Protein AF-0000000065981326 (afdb_homodimer)

Sequence (400 aa):
MSQVKQIQGKALPLVGDDIDTDRIIPARFLRCVTFDGLGEHVFADDRQQQGGNHPFDLSQYQDATVLVVNRNFGCGSSREHAPQAIIKWGIKAIIGESFAEIFLGNCLANGVPCVTAPHGQIADLQQAITADPNLAVNLDLTTAAVTYGDRSFPVILSDGAQQMLLDGQWDTCGQLVQNQGKIAATAEKLPYLHWQTSAAMSQVKQIQGKALPLVGDDIDTDRIIPARFLRCVTFDGLGEHVFADDRQQQGGNHPFDLSQYQDATVLVVNRNFGCGSSREHAPQAIIKWGIKAIIGESFAEIFLGNCLANGVPCVTAPHGQIADLQQAITADPNLAVNLDLTTAAVTYGDRSFPVILSDGAQQMLLDGQWDTCGQLVQNQGKIAATAEKLPYLHWQTSAA

Structure (mmCIF, N/CA/C/O backbone):
data_AF-0000000065981326-model_v1
#
loop_
_entity.id
_entity.type
_entity.pdbx_description
1 polymer '3-isopropylmalate dehydratase small subunit'
#
loop_
_atom_site.group_PDB
_atom_site.id
_atom_site.type_symbol
_atom_site.label_atom_id
_atom_site.label_alt_id
_atom_site.label_comp_id
_atom_site.label_asym_id
_atom_site.label_entity_id
_atom_site.label_seq_id
_atom_site.pdbx_PDB_ins_code
_atom_site.Cartn_x
_atom_site.Cartn_y
_atom_site.Cartn_z
_atom_site.occupancy
_atom_site.B_iso_or_equiv
_atom_site.auth_seq_id
_atom_site.auth_comp_id
_atom_site.auth_asym_id
_atom_site.auth_atom_id
_atom_site.pdbx_PDB_model_num
ATOM 1 N N . MET A 1 1 ? -14.234 15.094 -11.773 1 57.91 1 MET A N 1
ATOM 2 C CA . MET A 1 1 ? -13.102 14.477 -12.453 1 57.91 1 MET A CA 1
ATOM 3 C C . MET A 1 1 ? -12.039 14.031 -11.453 1 57.91 1 MET A C 1
ATOM 5 O O . MET A 1 1 ? -11.781 14.727 -10.469 1 57.91 1 MET A O 1
ATOM 9 N N . SER A 1 2 ? -11.852 12.648 -11.164 1 81.25 2 SER A N 1
ATOM 10 C CA . SER A 1 2 ? -11.086 11.969 -10.125 1 81.25 2 SER A CA 1
ATOM 11 C C . SER A 1 2 ? -9.586 12.109 -10.367 1 81.25 2 SER A C 1
ATOM 13 O O . SER A 1 2 ? -8.773 11.609 -9.586 1 81.25 2 SER A O 1
ATOM 15 N N . GLN A 1 3 ? -9.281 12.969 -11.406 1 91 3 GLN A N 1
ATOM 16 C CA . GLN A 1 3 ? -7.863 13.172 -11.695 1 91 3 GLN A CA 1
ATOM 17 C C . GLN A 1 3 ? -7.215 14.086 -10.656 1 91 3 GLN A C 1
ATOM 19 O O . GLN A 1 3 ? -7.832 15.047 -10.195 1 91 3 GLN A O 1
ATOM 24 N N . VAL A 1 4 ? -6.039 13.781 -10.344 1 95.56 4 VAL A N 1
ATOM 25 C CA . VAL A 1 4 ? -5.227 14.594 -9.445 1 95.56 4 VAL A CA 1
ATOM 26 C C . VAL A 1 4 ? -3.924 14.984 -10.133 1 95.56 4 VAL A C 1
ATOM 28 O O . VAL A 1 4 ? -3 14.172 -10.234 1 95.56 4 VAL A O 1
ATOM 31 N N . LYS A 1 5 ? -3.848 16.219 -10.57 1 96.44 5 LYS A N 1
ATOM 32 C CA . LYS A 1 5 ? -2.666 16.656 -11.305 1 96.44 5 LYS A CA 1
ATOM 33 C C . LYS A 1 5 ? -1.809 17.594 -10.453 1 96.44 5 LYS A C 1
ATOM 35 O O . LYS A 1 5 ? -0.583 17.469 -10.422 1 96.44 5 LYS A O 1
ATOM 40 N N . GLN A 1 6 ? -2.578 18.516 -9.781 1 97.62 6 GLN A N 1
ATOM 41 C CA . GLN A 1 6 ? -1.916 19.5 -8.945 1 97.62 6 GLN A CA 1
ATOM 42 C C . GLN A 1 6 ? -2.713 19.781 -7.676 1 97.62 6 GLN A C 1
ATOM 44 O O . GLN A 1 6 ? -3.945 19.812 -7.707 1 97.62 6 GLN A O 1
ATOM 49 N N . ILE A 1 7 ? -2.02 19.953 -6.602 1 98.19 7 ILE A N 1
ATOM 50 C CA . ILE A 1 7 ? -2.604 20.375 -5.332 1 98.19 7 ILE A CA 1
ATOM 51 C C . ILE A 1 7 ? -1.87 21.609 -4.812 1 98.19 7 ILE A C 1
ATOM 53 O O . ILE A 1 7 ? -0.647 21.594 -4.656 1 98.19 7 ILE A O 1
ATOM 57 N N . GLN A 1 8 ? -2.611 22.641 -4.652 1 97.88 8 GLN A N 1
ATOM 58 C CA . GLN A 1 8 ? -2.051 23.891 -4.145 1 97.88 8 GLN A CA 1
ATOM 59 C C . GLN A 1 8 ? -2.832 24.391 -2.934 1 97.88 8 GLN A C 1
ATOM 61 O O . GLN A 1 8 ? -4.062 24.328 -2.914 1 97.88 8 GLN A O 1
ATOM 66 N N . GLY A 1 9 ? -2.127 24.797 -1.91 1 98.06 9 GLY A N 1
ATOM 67 C CA . GLY A 1 9 ? -2.803 25.344 -0.751 1 98.06 9 GLY A CA 1
ATOM 68 C C . GLY A 1 9 ? -1.885 25.547 0.441 1 98.06 9 GLY A C 1
ATOM 69 O O . GLY A 1 9 ? -0.661 25.484 0.304 1 98.06 9 GLY A O 1
ATOM 70 N N . LYS A 1 10 ? -2.557 25.906 1.55 1 98.38 10 LYS A N 1
ATOM 71 C CA . LYS A 1 10 ? -1.849 26 2.822 1 98.38 10 LYS A CA 1
ATOM 72 C C . LYS A 1 10 ? -1.332 24.641 3.271 1 98.38 10 LYS A C 1
ATOM 74 O O . LYS A 1 10 ? -1.927 23.609 2.951 1 98.38 10 LYS A O 1
ATOM 79 N N . ALA A 1 11 ? -0.198 24.734 3.971 1 98.88 11 ALA A N 1
ATOM 80 C CA . ALA A 1 11 ? 0.401 23.484 4.438 1 98.88 11 ALA A CA 1
ATOM 81 C C . ALA A 1 11 ? 0.509 23.469 5.957 1 98.88 11 ALA A C 1
ATOM 83 O O . ALA A 1 11 ? 0.507 24.516 6.602 1 98.88 11 ALA A O 1
ATOM 84 N N . LEU A 1 12 ? 0.487 22.281 6.48 1 98.81 12 LEU A N 1
ATOM 85 C CA . LEU A 1 12 ? 0.602 22.016 7.906 1 98.81 12 LEU A CA 1
ATOM 86 C C . LEU A 1 12 ? 1.84 21.172 8.203 1 98.81 12 LEU A C 1
ATOM 88 O O . LEU A 1 12 ? 1.945 20.031 7.742 1 98.81 12 LEU A O 1
ATOM 92 N N . PRO A 1 13 ? 2.873 21.797 8.852 1 98.94 13 PRO A N 1
ATOM 93 C CA . PRO A 1 13 ? 4.047 21.016 9.242 1 98.94 13 PRO A CA 1
ATOM 94 C C . PRO A 1 13 ? 3.791 20.156 10.484 1 98.94 13 PRO A C 1
ATOM 96 O O . PRO A 1 13 ? 3.42 20.672 11.539 1 98.94 13 PRO A O 1
ATOM 99 N N . LEU A 1 14 ? 3.852 18.891 10.375 1 98.94 14 LEU A N 1
ATOM 100 C CA . LEU A 1 14 ? 3.787 17.953 11.5 1 98.94 14 LEU A CA 1
ATOM 101 C C . LEU A 1 14 ? 5.137 17.281 11.727 1 98.94 14 LEU A C 1
ATOM 103 O O . LEU A 1 14 ? 5.414 16.234 11.141 1 98.94 14 LEU A O 1
ATOM 107 N N . VAL A 1 15 ? 5.898 17.859 12.617 1 98.62 15 VAL A N 1
ATOM 108 C CA . VAL A 1 15 ? 7.285 17.453 12.812 1 98.62 15 VAL A CA 1
ATOM 109 C C . VAL A 1 15 ? 7.344 16.219 13.711 1 98.62 15 VAL A C 1
ATOM 111 O O . VAL A 1 15 ? 6.664 16.172 14.734 1 98.62 15 VAL A O 1
ATOM 114 N N . GLY A 1 16 ? 8.086 15.258 13.32 1 98.44 16 GLY A N 1
ATOM 115 C CA . GLY A 1 16 ? 8.297 14.039 14.086 1 98.44 16 GLY A CA 1
ATOM 116 C C . GLY A 1 16 ? 8.438 12.805 13.219 1 98.44 16 GLY A C 1
ATOM 117 O O . GLY A 1 16 ? 7.797 12.695 12.172 1 98.44 16 GLY A O 1
ATOM 118 N N . ASP A 1 17 ? 9.211 11.867 13.688 1 98.56 17 ASP A N 1
ATOM 119 C CA . ASP A 1 17 ? 9.391 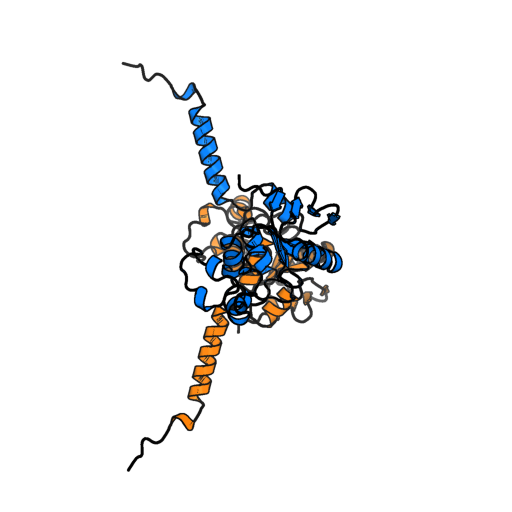10.594 13 1 98.56 17 ASP A CA 1
ATOM 120 C C . ASP A 1 17 ? 8.484 9.516 13.594 1 98.56 17 ASP A C 1
ATOM 122 O O . ASP A 1 17 ? 8.031 9.641 14.734 1 98.56 17 ASP A O 1
ATOM 126 N N . ASP A 1 18 ? 8.18 8.469 12.805 1 97.94 18 ASP A N 1
ATOM 127 C CA . ASP A 1 18 ? 7.547 7.238 13.273 1 97.94 18 ASP A CA 1
ATOM 128 C C . ASP A 1 18 ? 6.199 7.531 13.93 1 97.94 18 ASP A C 1
ATOM 130 O O . ASP A 1 18 ? 5.887 6.98 14.992 1 97.94 18 ASP A O 1
ATOM 134 N N . ILE A 1 19 ? 5.469 8.516 13.391 1 98.5 19 ILE A N 1
ATOM 135 C CA . ILE A 1 19 ? 4.098 8.742 13.828 1 98.5 19 ILE A CA 1
ATOM 136 C C . ILE A 1 19 ? 3.199 7.613 13.336 1 98.5 19 ILE A C 1
ATOM 138 O O . ILE A 1 19 ? 2.973 7.469 12.133 1 98.5 19 ILE A O 1
ATOM 142 N N . ASP A 1 20 ? 2.719 6.793 14.266 1 97.38 20 ASP A N 1
ATOM 143 C CA . ASP A 1 20 ? 2.018 5.57 13.891 1 97.38 20 ASP A CA 1
ATOM 144 C C . ASP A 1 20 ? 0.51 5.797 13.828 1 97.38 20 ASP A C 1
ATOM 146 O O . ASP A 1 20 ? 0.022 6.867 14.195 1 97.38 20 ASP A O 1
ATOM 150 N N . THR A 1 21 ? -0.193 4.805 13.352 1 97 21 THR A N 1
ATOM 151 C CA . THR A 1 21 ? -1.619 4.934 13.078 1 97 21 THR A CA 1
ATOM 152 C C . THR A 1 21 ? -2.414 5.055 14.375 1 97 21 THR A C 1
ATOM 154 O O . THR A 1 21 ? -3.521 5.594 14.383 1 97 21 THR A O 1
ATOM 157 N N . ASP A 1 22 ? -1.843 4.605 15.516 1 95.56 22 ASP A N 1
ATOM 158 C CA . ASP A 1 22 ? -2.496 4.789 16.812 1 95.56 22 ASP A CA 1
ATOM 159 C C . ASP A 1 22 ? -2.527 6.262 17.203 1 95.56 22 ASP A C 1
ATOM 161 O O . ASP A 1 22 ? -3.48 6.719 17.844 1 95.56 22 ASP A O 1
ATOM 165 N N . ARG A 1 23 ? -1.462 6.91 16.891 1 97.75 23 ARG A N 1
ATOM 166 C CA . ARG A 1 23 ? -1.404 8.344 17.172 1 97.75 23 ARG A CA 1
ATOM 167 C C . ARG A 1 23 ? -2.311 9.117 16.234 1 97.75 23 ARG A C 1
ATOM 169 O O . ARG A 1 23 ? -2.953 10.094 16.625 1 97.75 23 ARG A O 1
ATOM 176 N N . ILE A 1 24 ? -2.43 8.734 15.008 1 98.5 24 ILE A N 1
ATOM 177 C CA . ILE A 1 24 ? -3.232 9.43 14.008 1 98.5 24 ILE A CA 1
ATOM 178 C C . ILE A 1 24 ? -4.715 9.32 14.367 1 98.5 24 ILE A C 1
ATOM 180 O O . ILE A 1 24 ? -5.453 10.305 14.297 1 98.5 24 ILE A O 1
ATOM 184 N N . ILE A 1 25 ? -5.102 8.117 14.773 1 97.31 25 ILE A N 1
ATOM 185 C CA . ILE A 1 25 ? -6.492 7.902 15.156 1 97.31 25 ILE A CA 1
ATOM 186 C C . ILE A 1 25 ? -6.566 6.805 16.219 1 97.31 25 ILE A C 1
ATOM 188 O O . ILE A 1 25 ? -6.41 5.621 15.914 1 97.31 25 ILE A O 1
ATOM 192 N N . PRO A 1 26 ? -6.875 7.16 17.422 1 94.81 26 PRO A N 1
ATOM 193 C CA . PRO A 1 26 ? -6.961 6.168 18.5 1 94.81 26 PRO A CA 1
ATOM 194 C C . PRO A 1 26 ? -8.031 5.109 18.234 1 94.81 26 PRO A C 1
ATOM 196 O O . PRO A 1 26 ? -9.07 5.41 17.641 1 94.81 26 PRO A O 1
ATOM 199 N N . ALA A 1 27 ? -7.875 3.955 18.844 1 91.25 27 ALA A N 1
ATOM 200 C CA . ALA A 1 27 ? -8.68 2.768 18.594 1 91.25 27 ALA A CA 1
ATOM 201 C C . ALA A 1 27 ? -10.148 3.008 18.953 1 91.25 27 ALA A C 1
ATOM 203 O O . ALA A 1 27 ? -11.047 2.461 18.312 1 91.25 27 ALA A O 1
ATOM 204 N N . ARG A 1 28 ? -10.336 3.865 19.906 1 90.5 28 ARG A N 1
ATOM 205 C CA . ARG A 1 28 ? -11.688 4.066 20.406 1 90.5 28 ARG A CA 1
ATOM 206 C C . ARG A 1 28 ? -12.57 4.715 19.344 1 90.5 28 ARG A C 1
ATOM 208 O O . ARG A 1 28 ? -13.805 4.688 19.453 1 90.5 28 ARG A O 1
ATOM 215 N N . PHE A 1 29 ? -12.031 5.207 18.281 1 91 29 PHE A N 1
ATOM 216 C CA . PHE A 1 29 ? -12.812 5.867 17.25 1 91 29 PHE A CA 1
ATOM 217 C C . PHE A 1 29 ? -13.031 4.941 16.062 1 91 29 PHE A C 1
ATOM 219 O O . PHE A 1 29 ? -13.609 5.344 15.047 1 91 29 PHE A O 1
ATOM 226 N N . LEU A 1 30 ? -12.531 3.727 16.172 1 86.69 30 LEU A N 1
ATOM 227 C CA . LEU A 1 30 ? -12.57 2.801 15.039 1 86.69 30 LEU A CA 1
ATOM 228 C C . LEU A 1 30 ? -13.93 2.107 14.953 1 86.69 30 LEU A C 1
ATOM 230 O O . LEU A 1 30 ? -14.211 1.408 13.977 1 86.69 30 LEU A O 1
ATOM 234 N N . ARG A 1 31 ? -14.836 2.227 15.875 1 77.56 31 ARG A N 1
ATOM 235 C CA . ARG A 1 31 ? -16.141 1.553 15.898 1 77.56 31 ARG A CA 1
ATOM 236 C C . ARG A 1 31 ? -17.141 2.275 15.008 1 77.56 31 ARG A C 1
ATOM 238 O O . ARG A 1 31 ? -18.266 1.81 14.836 1 77.56 31 ARG A O 1
ATOM 245 N N . CYS A 1 32 ? -16.734 3.252 14.406 1 65.5 32 CYS A N 1
ATOM 246 C CA . CYS A 1 32 ? -17.656 3.994 13.555 1 65.5 32 CYS A CA 1
ATOM 247 C C . CYS A 1 32 ? -17.953 3.221 12.273 1 65.5 32 CYS A C 1
ATOM 249 O O . CYS A 1 32 ? -17.078 2.578 11.711 1 65.5 32 CYS A O 1
ATOM 251 N N . VAL A 1 33 ? -19.234 3.152 12.016 1 66.19 33 VAL A N 1
ATOM 252 C CA . VAL A 1 33 ? -19.719 2.422 10.844 1 66.19 33 VAL A CA 1
ATOM 253 C C . VAL A 1 33 ? -19.281 3.143 9.57 1 66.19 33 VAL A C 1
ATOM 255 O O . VAL A 1 33 ? -19.141 2.518 8.516 1 66.19 33 VAL A O 1
ATOM 258 N N . THR A 1 34 ? -19.094 4.461 9.68 1 79.06 34 THR A N 1
ATOM 259 C CA . THR A 1 34 ? -18.656 5.258 8.547 1 79.06 34 THR A CA 1
ATOM 260 C C . THR A 1 34 ? -17.453 6.113 8.93 1 79.06 34 THR A C 1
ATOM 262 O O . THR A 1 34 ? -17.125 6.254 10.109 1 79.06 34 THR A O 1
ATOM 265 N N . PHE A 1 35 ? -16.828 6.48 7.855 1 84.25 35 PHE A N 1
ATOM 266 C CA . PHE A 1 35 ? -15.664 7.32 8.102 1 84.25 35 PHE A CA 1
ATOM 267 C C . PHE A 1 35 ? -16.078 8.758 8.383 1 84.25 35 PHE A C 1
ATOM 269 O O . PHE A 1 35 ? -15.242 9.617 8.664 1 84.25 35 PHE A O 1
ATOM 276 N N . ASP A 1 36 ? -17.328 8.898 8.422 1 85.12 36 ASP A N 1
ATOM 277 C CA . ASP A 1 36 ? -17.828 10.25 8.656 1 85.12 36 ASP A CA 1
ATOM 278 C C . ASP A 1 36 ? -17.453 10.734 10.055 1 85.12 36 ASP A C 1
ATOM 280 O O . ASP A 1 36 ? -17.531 9.969 11.023 1 85.12 36 ASP A O 1
ATOM 284 N N . GLY A 1 37 ? -16.984 11.859 10.219 1 88.88 37 GLY A N 1
ATOM 285 C CA . GLY A 1 37 ? -16.688 12.477 11.492 1 88.88 37 GLY A CA 1
ATOM 286 C C . GLY A 1 37 ? -15.281 12.172 11.984 1 88.88 37 GLY A C 1
ATOM 287 O O . GLY A 1 37 ? -14.828 12.734 12.984 1 88.88 37 GLY A O 1
ATOM 288 N N . LEU A 1 38 ? -14.586 11.281 11.336 1 94.06 38 LEU A N 1
ATOM 289 C CA . LEU A 1 38 ? -13.266 10.875 11.789 1 94.06 38 LEU A CA 1
ATOM 290 C C . LEU A 1 38 ? -12.305 12.062 11.781 1 94.06 38 LEU A C 1
ATOM 292 O O . LEU A 1 38 ? -11.375 12.117 12.594 1 94.06 38 LEU A O 1
ATOM 296 N N . GLY A 1 39 ? -12.562 12.938 10.891 1 96.19 39 GLY A N 1
ATOM 297 C CA . GLY A 1 39 ? -11.695 14.094 10.758 1 96.19 39 GLY A CA 1
ATOM 298 C C . GLY A 1 39 ? -11.539 14.883 12.047 1 96.19 39 GLY A C 1
ATOM 299 O O . GLY A 1 39 ? -10.461 15.398 12.336 1 96.19 39 GLY A O 1
ATOM 300 N N . GLU A 1 40 ? -12.617 14.914 12.828 1 95.25 40 GLU A N 1
ATOM 301 C CA . GLU A 1 40 ? -12.609 15.672 14.078 1 95.25 40 GLU A CA 1
ATOM 302 C C . GLU A 1 40 ? -11.688 15.023 15.102 1 95.25 40 GLU A C 1
ATOM 304 O O . GLU A 1 40 ? -11.234 15.688 16.047 1 95.25 40 GLU A O 1
ATOM 309 N N . HIS A 1 41 ? -11.414 13.789 14.844 1 96.12 41 HIS A N 1
ATOM 310 C CA . HIS A 1 41 ? -10.711 13.047 15.883 1 96.12 41 HIS A CA 1
ATOM 311 C C . HIS A 1 41 ? -9.281 12.719 15.461 1 96.12 41 HIS A C 1
ATOM 313 O O . HIS A 1 41 ? -8.602 11.922 16.109 1 96.12 41 HIS A O 1
ATOM 319 N N . VAL A 1 42 ? -8.805 13.297 14.367 1 98.19 42 VAL A N 1
ATOM 320 C CA . VAL A 1 42 ? -7.43 13.086 13.93 1 98.19 42 VAL A CA 1
ATOM 321 C C . VAL A 1 42 ? -6.465 13.547 15.023 1 98.19 42 VAL A C 1
ATOM 323 O O . VAL A 1 42 ? -6.609 14.648 15.562 1 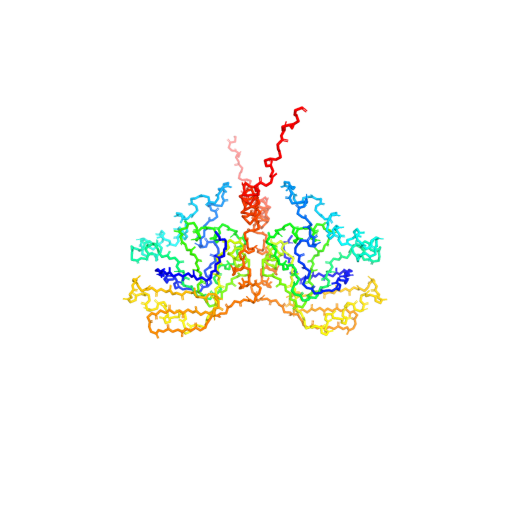98.19 42 VAL A O 1
ATOM 326 N N . PHE A 1 43 ? -5.539 12.703 15.398 1 98.69 43 PHE A N 1
ATOM 327 C CA . PHE A 1 43 ? -4.512 12.961 16.406 1 98.69 43 PHE A CA 1
ATOM 328 C C . PHE A 1 43 ? -5.145 13.359 17.734 1 98.69 43 PHE A C 1
ATOM 330 O O . PHE A 1 43 ? -4.594 14.18 18.469 1 98.69 43 PHE A O 1
ATOM 337 N N . ALA A 1 44 ? -6.262 12.812 18.109 1 98.06 44 ALA A N 1
ATOM 338 C CA . ALA A 1 44 ? -7.051 13.234 19.266 1 98.06 44 ALA A CA 1
ATOM 339 C C . ALA A 1 44 ? -6.215 13.211 20.547 1 98.06 44 ALA A C 1
ATOM 341 O O . ALA A 1 44 ? -6.219 14.172 21.312 1 98.06 44 ALA A O 1
ATOM 342 N N . ASP A 1 45 ? -5.5 12.156 20.781 1 98.19 45 ASP A N 1
ATOM 343 C CA . ASP A 1 45 ? -4.723 12.047 22.016 1 98.19 45 ASP A CA 1
ATOM 344 C C . ASP A 1 45 ? -3.549 13.023 22.016 1 98.19 45 ASP A C 1
ATOM 346 O O . ASP A 1 45 ? -3.268 13.664 23.031 1 98.19 45 ASP A O 1
ATOM 350 N N . ASP A 1 46 ? -2.846 13.102 20.875 1 98.44 46 ASP A N 1
ATOM 351 C CA . ASP A 1 46 ? -1.764 14.078 20.766 1 98.44 46 ASP A CA 1
ATOM 352 C C . ASP A 1 46 ? -2.275 15.492 21.016 1 98.44 46 ASP A C 1
ATOM 354 O O . ASP A 1 46 ? -1.624 16.297 21.688 1 98.44 46 ASP A O 1
ATOM 358 N N . ARG A 1 47 ? -3.41 15.812 20.391 1 98.25 47 ARG A N 1
ATOM 359 C CA . ARG A 1 47 ? -3.998 17.141 20.531 1 98.25 47 ARG A CA 1
ATOM 360 C C . ARG A 1 47 ? -4.387 17.438 21.969 1 98.25 47 ARG A C 1
ATOM 362 O O . ARG A 1 47 ? -4.129 18.516 22.484 1 98.25 47 ARG A O 1
ATOM 369 N N . GLN A 1 48 ? -4.965 16.453 22.641 1 98.12 48 GLN A N 1
ATOM 370 C CA . GLN A 1 48 ? -5.316 16.609 24.047 1 98.12 48 GLN A CA 1
ATOM 371 C C . GLN A 1 48 ? -4.074 16.844 24.891 1 98.12 48 GLN A C 1
ATOM 373 O O . GLN A 1 48 ? -4.062 17.719 25.75 1 98.12 48 GLN A O 1
ATOM 378 N N . GLN A 1 49 ? -3.104 16.047 24.656 1 98 49 GLN A N 1
ATOM 379 C CA . GLN A 1 49 ? -1.869 16.109 25.422 1 98 49 GLN A CA 1
ATOM 380 C C . GLN A 1 49 ? -1.196 17.469 25.266 1 98 49 GLN A C 1
ATOM 382 O O . GLN A 1 49 ? -0.578 17.984 26.203 1 98 49 GLN A O 1
ATOM 387 N N . GLN A 1 50 ? -1.319 18.078 24.094 1 97.69 50 GLN A N 1
ATOM 388 C CA . GLN A 1 50 ? -0.631 19.344 23.812 1 97.69 50 GLN A CA 1
ATOM 389 C C . GLN A 1 50 ? -1.521 20.531 24.141 1 97.69 50 GLN A C 1
ATOM 391 O O . GLN A 1 50 ? -1.104 21.688 23.984 1 97.69 50 GLN A O 1
ATOM 396 N N . GLY A 1 51 ? -2.707 20.359 24.547 1 96.06 51 GLY A N 1
ATOM 397 C CA . GLY A 1 51 ? -3.58 21.391 25.078 1 96.06 51 GLY A CA 1
ATOM 398 C C . GLY A 1 51 ? -3.879 22.5 24.094 1 96.06 51 GLY A C 1
ATOM 399 O O . GLY A 1 51 ? -3.812 23.688 24.438 1 96.06 51 GLY A O 1
ATOM 400 N N . GLY A 1 52 ? -4.055 22.109 22.906 1 95.69 52 GLY A N 1
ATOM 401 C CA . GLY A 1 52 ? -4.414 23.109 21.906 1 95.69 52 GLY A CA 1
ATOM 402 C C . GLY A 1 52 ? -3.229 23.594 21.109 1 95.69 52 GLY A C 1
ATOM 403 O O . GLY A 1 52 ? -3.389 24.391 20.172 1 95.69 52 GLY A O 1
ATOM 404 N N . ASN A 1 53 ? -2.051 23.047 21.359 1 97.81 53 ASN A N 1
ATOM 405 C CA . ASN A 1 53 ? -0.846 23.531 20.688 1 97.81 53 ASN A CA 1
ATOM 406 C C . ASN A 1 53 ? -0.424 22.594 19.562 1 97.81 53 ASN A C 1
ATOM 408 O O . ASN A 1 53 ? 0.572 22.844 18.875 1 97.81 53 ASN A O 1
ATOM 412 N N . HIS A 1 54 ? -1.162 21.484 19.375 1 98.56 54 HIS A N 1
ATOM 413 C CA . HIS A 1 54 ? -0.897 20.594 18.25 1 98.56 54 HIS A CA 1
ATOM 414 C C . HIS A 1 54 ? -1.152 21.297 16.922 1 98.56 54 HIS A C 1
ATOM 416 O O . HIS A 1 54 ? -2.125 22.047 16.797 1 98.56 54 HIS A O 1
ATOM 422 N N . PRO A 1 55 ? -0.359 21.062 15.938 1 98.69 55 PRO A N 1
ATOM 423 C CA . PRO A 1 55 ? -0.523 21.75 14.656 1 98.69 55 PRO A CA 1
ATOM 424 C C . PRO A 1 55 ? -1.946 21.656 14.109 1 98.69 55 PRO A C 1
ATOM 426 O O . PRO A 1 55 ? -2.459 22.609 13.531 1 98.69 55 PRO A O 1
ATOM 429 N N . PHE A 1 56 ? -2.643 20.609 14.32 1 98.62 56 PHE A N 1
ATOM 430 C CA . PHE A 1 56 ? -4 20.406 13.82 1 98.62 56 PHE A CA 1
ATOM 431 C C . PHE A 1 56 ? -4.992 21.266 14.594 1 98.62 56 PHE A C 1
ATOM 433 O O . PHE A 1 56 ? -6.148 21.406 14.188 1 98.62 56 PHE A O 1
ATOM 440 N N . ASP A 1 57 ? -4.527 21.891 15.688 1 98.5 57 ASP A N 1
ATOM 441 C CA . ASP A 1 57 ? -5.41 22.734 16.484 1 98.5 57 ASP A CA 1
ATOM 442 C C . ASP A 1 57 ? -5.133 24.219 16.234 1 98.5 57 ASP A C 1
ATOM 444 O O . ASP A 1 57 ? -5.938 25.078 16.609 1 98.5 57 ASP A O 1
ATOM 448 N N . LEU A 1 58 ? -3.977 24.484 15.742 1 98.56 58 LEU A N 1
ATOM 449 C CA . LEU A 1 58 ? -3.545 25.875 15.633 1 98.56 58 LEU A CA 1
ATOM 450 C C . LEU A 1 58 ? -4.305 26.578 14.523 1 98.56 58 LEU A C 1
ATOM 452 O O . LEU A 1 58 ? -4.434 26.062 13.414 1 98.56 58 LEU A O 1
ATOM 456 N N . SER A 1 59 ? -4.754 27.719 14.789 1 98.12 59 SER A N 1
ATOM 457 C CA . SER A 1 59 ? -5.574 28.5 13.867 1 98.12 59 SER A CA 1
ATOM 458 C C . SER A 1 59 ? -4.824 28.781 12.57 1 98.12 59 SER A C 1
ATOM 460 O O . SER A 1 59 ? -5.426 28.828 11.5 1 98.12 59 SER A O 1
ATOM 462 N N . GLN A 1 60 ? -3.578 28.984 12.625 1 98.25 60 GLN A N 1
ATOM 463 C CA . GLN A 1 60 ? -2.795 29.391 11.461 1 98.25 60 GLN A CA 1
ATOM 464 C C . GLN A 1 60 ? -2.707 28.25 10.438 1 98.25 60 GLN A C 1
ATOM 466 O O . GLN A 1 60 ? -2.354 28.484 9.281 1 98.25 60 GLN A O 1
ATOM 471 N N . TYR A 1 61 ? -3.018 27.047 10.875 1 98.62 61 TYR A N 1
ATOM 472 C CA . TYR A 1 61 ? -2.896 25.922 9.961 1 98.62 61 TYR A CA 1
ATOM 473 C C . TYR A 1 61 ? -4.27 25.406 9.547 1 98.62 61 TYR A C 1
ATOM 475 O O . TYR A 1 61 ? -4.371 24.453 8.773 1 98.62 61 TYR A O 1
ATOM 483 N N . GLN A 1 62 ? -5.297 26 10.062 1 97.88 62 GLN A N 1
ATOM 484 C CA . GLN A 1 62 ? -6.633 25.578 9.656 1 97.88 62 GLN A CA 1
ATOM 485 C C . GLN A 1 62 ? -6.828 25.766 8.148 1 97.88 62 GLN A C 1
ATOM 487 O O . GLN A 1 62 ? -6.289 26.703 7.555 1 97.88 62 GLN A O 1
ATOM 492 N N . ASP A 1 63 ? -7.484 24.812 7.504 1 96.94 63 ASP A N 1
ATOM 493 C CA . ASP A 1 63 ? -7.809 24.766 6.082 1 96.94 63 ASP A CA 1
ATOM 494 C C . ASP A 1 63 ? -6.594 24.344 5.258 1 96.94 63 ASP A C 1
ATOM 496 O O . ASP A 1 63 ? -6.594 24.484 4.031 1 96.94 63 ASP A O 1
ATOM 500 N N . ALA A 1 64 ? -5.551 23.969 5.941 1 98.62 64 ALA A N 1
ATOM 501 C CA . ALA A 1 64 ? -4.422 23.406 5.203 1 98.62 64 ALA A CA 1
ATOM 502 C C . ALA A 1 64 ? -4.859 22.188 4.375 1 98.62 64 ALA A C 1
ATOM 504 O O . ALA A 1 64 ? -5.664 21.375 4.832 1 98.62 64 ALA A O 1
ATOM 505 N N . THR A 1 65 ? -4.285 22.078 3.189 1 98.75 65 THR A N 1
ATOM 506 C CA . THR A 1 65 ? -4.613 20.953 2.322 1 98.75 65 THR A CA 1
ATOM 507 C C . THR A 1 65 ? -3.391 20.078 2.098 1 98.75 65 THR A C 1
ATOM 509 O O . THR A 1 65 ? -3.51 18.953 1.578 1 98.75 65 THR A O 1
ATOM 512 N N . VAL A 1 66 ? -2.223 20.547 2.443 1 98.94 66 VAL A N 1
ATOM 513 C CA . VAL A 1 66 ? -0.978 19.797 2.305 1 98.94 66 VAL A CA 1
ATOM 514 C C . VAL A 1 66 ? -0.39 19.516 3.686 1 98.94 66 VAL A C 1
ATOM 516 O O . VAL A 1 66 ? -0.242 20.422 4.504 1 98.94 66 VAL A O 1
ATOM 519 N N . LEU A 1 67 ? -0.137 18.25 3.988 1 98.94 67 LEU A N 1
ATOM 520 C CA . LEU A 1 67 ? 0.506 17.812 5.227 1 98.94 67 LEU A CA 1
ATOM 521 C C . LEU A 1 67 ? 1.97 17.469 4.98 1 98.94 67 LEU A C 1
ATOM 523 O O . LEU A 1 67 ? 2.287 16.719 4.051 1 98.94 67 LEU A O 1
ATOM 527 N N . VAL A 1 68 ? 2.879 18.047 5.727 1 99 68 VAL A N 1
ATOM 528 C CA . VAL A 1 68 ? 4.309 17.781 5.594 1 99 68 VAL A CA 1
ATOM 529 C C . VAL A 1 68 ? 4.805 16.984 6.805 1 99 68 VAL A C 1
ATOM 531 O O . VAL A 1 68 ? 4.73 17.469 7.938 1 99 68 VAL A O 1
ATOM 534 N N . VAL A 1 69 ? 5.262 15.789 6.547 1 98.94 69 VAL A N 1
ATOM 535 C CA . VAL A 1 69 ? 5.602 14.859 7.625 1 98.94 69 VAL A CA 1
ATOM 536 C C . VAL A 1 69 ? 7.031 14.367 7.453 1 98.94 69 VAL A C 1
ATOM 538 O O . VAL A 1 69 ? 7.688 14.672 6.453 1 98.94 69 VAL A O 1
ATOM 541 N N . ASN A 1 70 ? 7.523 13.664 8.414 1 98.88 70 ASN A N 1
ATOM 542 C CA . ASN A 1 70 ? 8.891 13.164 8.375 1 98.88 70 ASN A CA 1
ATOM 543 C C . ASN A 1 70 ? 8.938 11.672 8.086 1 98.88 70 ASN A C 1
ATOM 545 O O . ASN A 1 70 ? 8.227 11.18 7.215 1 98.88 70 ASN A O 1
ATOM 549 N N . ARG A 1 71 ? 9.82 10.945 8.703 1 98.44 71 ARG A N 1
ATOM 550 C CA . ARG A 1 71 ? 10.148 9.57 8.328 1 98.44 71 ARG A CA 1
ATOM 551 C C . ARG A 1 71 ? 9.109 8.594 8.875 1 98.44 71 ARG A C 1
ATOM 553 O O . ARG A 1 71 ? 8.656 8.734 10.016 1 98.44 71 ARG A O 1
ATOM 560 N N . ASN A 1 72 ? 8.82 7.543 8.102 1 97.94 72 ASN A N 1
ATOM 561 C CA . ASN A 1 72 ? 8.055 6.367 8.508 1 97.94 72 ASN A CA 1
ATOM 562 C C . ASN A 1 72 ? 6.672 6.75 9.031 1 97.94 72 ASN A C 1
ATOM 564 O O . ASN A 1 72 ? 6.203 6.203 10.023 1 97.94 72 ASN A O 1
ATOM 568 N N . PHE A 1 73 ? 5.977 7.727 8.352 1 98.69 73 PHE A N 1
ATOM 569 C CA . PHE A 1 73 ? 4.648 8.203 8.711 1 98.69 73 PHE A CA 1
ATOM 570 C C . PHE A 1 73 ? 3.592 7.152 8.398 1 98.69 73 PHE A C 1
ATOM 572 O O . PHE A 1 73 ? 3.596 6.562 7.312 1 98.69 73 PHE A O 1
ATOM 579 N N . GLY A 1 74 ? 2.676 6.891 9.359 1 97.94 74 GLY A N 1
ATOM 580 C CA . GLY A 1 74 ? 1.599 5.93 9.172 1 97.94 74 GLY A CA 1
ATOM 581 C C . GLY A 1 74 ? 2.012 4.504 9.484 1 97.94 74 GLY A C 1
ATOM 582 O O . GLY A 1 74 ? 1.386 3.555 9 1 97.94 74 GLY A O 1
ATOM 583 N N . CYS A 1 75 ? 3.121 4.328 10.188 1 95.88 75 CYS A N 1
ATOM 584 C CA . CYS A 1 75 ? 3.586 2.994 10.547 1 95.88 75 CYS A CA 1
ATOM 585 C C . CYS A 1 75 ? 2.701 2.387 11.633 1 95.88 75 CYS A C 1
ATOM 587 O O . CYS A 1 75 ? 1.728 3.008 12.062 1 95.88 75 CYS A O 1
ATOM 589 N N . GLY A 1 76 ? 2.926 1.105 12 1 90.75 76 GLY A N 1
ATOM 590 C CA . GLY A 1 76 ? 2.188 0.446 13.07 1 90.75 76 GLY A CA 1
ATOM 591 C C . GLY A 1 76 ? 1.048 -0.416 12.562 1 90.75 76 GLY A C 1
ATOM 592 O O . GLY A 1 76 ? 1.171 -1.067 11.523 1 90.75 76 GLY A O 1
ATOM 593 N N . SER A 1 77 ? -0.05 -0.379 13.305 1 87.5 77 SER A N 1
ATOM 594 C CA . SER A 1 77 ? -1.186 -1.25 13.016 1 87.5 77 SER A CA 1
ATOM 595 C C . SER A 1 77 ? -1.881 -0.839 11.727 1 87.5 77 SER A C 1
ATOM 597 O O . SER A 1 77 ? -1.894 0.341 11.367 1 87.5 77 SER A O 1
ATOM 599 N N . SER A 1 78 ? -2.34 -1.86 11.133 1 86.69 78 SER A N 1
ATOM 600 C CA . SER A 1 78 ? -3.137 -1.605 9.938 1 86.69 78 SER A CA 1
ATOM 601 C C . SER A 1 78 ? -4.48 -0.978 10.289 1 86.69 78 SER A C 1
ATOM 603 O O . SER A 1 78 ? -5.34 -1.634 10.883 1 86.69 78 SER A O 1
ATOM 605 N N . ARG A 1 79 ? -4.664 0.262 10 1 88.12 79 ARG A N 1
ATOM 606 C CA . ARG A 1 79 ? -5.895 1.001 10.258 1 88.12 79 ARG A CA 1
ATOM 607 C C . ARG A 1 79 ? -6.25 1.903 9.078 1 88.12 79 ARG A C 1
ATOM 609 O O . ARG A 1 79 ? -5.695 2.994 8.938 1 88.12 79 ARG A O 1
ATOM 616 N N . GLU A 1 80 ? -7.219 1.506 8.25 1 91.19 80 GLU A N 1
ATOM 617 C CA . GLU A 1 80 ? -7.664 2.346 7.145 1 91.19 80 GLU A CA 1
ATOM 618 C C . GLU A 1 80 ? -8.25 3.66 7.648 1 91.19 80 GLU A C 1
ATOM 620 O O . GLU A 1 80 ? -8.32 4.641 6.906 1 91.19 80 GLU A O 1
ATOM 625 N N . HIS A 1 81 ? -8.641 3.701 8.859 1 93.94 81 HIS A N 1
ATOM 626 C CA . HIS A 1 81 ? -9.227 4.871 9.508 1 93.94 81 HIS A CA 1
ATOM 627 C C . HIS A 1 81 ? -8.211 6.004 9.625 1 93.94 81 HIS A C 1
ATOM 629 O O . HIS A 1 81 ? -8.578 7.18 9.648 1 93.94 81 HIS A O 1
ATOM 635 N N . ALA A 1 82 ? -6.98 5.637 9.68 1 96.56 82 ALA A N 1
ATOM 636 C CA . ALA A 1 82 ? -5.949 6.648 9.883 1 96.56 82 ALA A CA 1
ATOM 637 C C . ALA A 1 82 ? -5.852 7.59 8.688 1 96.56 82 ALA A C 1
ATOM 639 O O . ALA A 1 82 ? -6.055 8.797 8.82 1 96.56 82 ALA A O 1
ATOM 640 N N . PRO A 1 83 ? -5.617 7.059 7.469 1 97.56 83 PRO A N 1
ATOM 641 C CA . PRO A 1 83 ? -5.664 7.973 6.328 1 97.56 83 PRO A CA 1
ATOM 642 C C . PRO A 1 83 ? -7.016 8.664 6.18 1 97.56 83 PRO A C 1
ATOM 644 O O . PRO A 1 83 ? -7.074 9.844 5.828 1 97.56 83 PRO A O 1
ATOM 647 N N . GLN A 1 84 ? -8.086 7.988 6.508 1 96.62 84 GLN A N 1
ATOM 648 C CA . GLN A 1 84 ? -9.422 8.562 6.375 1 96.62 84 GLN A CA 1
ATOM 649 C C . GLN A 1 84 ? -9.602 9.758 7.309 1 96.62 84 GLN A C 1
ATOM 651 O O . GLN A 1 84 ? -10.219 10.758 6.93 1 96.62 84 GLN A O 1
ATOM 656 N N . ALA A 1 85 ? -9.078 9.656 8.469 1 97.44 85 ALA A N 1
ATOM 657 C CA . ALA A 1 85 ? -9.172 10.758 9.414 1 97.44 85 ALA A CA 1
ATOM 658 C C . ALA A 1 85 ? -8.461 12 8.883 1 97.44 85 ALA A C 1
ATOM 660 O O . ALA A 1 85 ? -8.992 13.109 8.961 1 97.44 85 ALA A O 1
ATOM 661 N N . ILE A 1 86 ? -7.324 11.797 8.352 1 98.56 86 ILE A N 1
ATOM 662 C CA . ILE A 1 86 ? -6.52 12.891 7.812 1 98.56 86 ILE A CA 1
ATOM 663 C C . ILE A 1 86 ? -7.234 13.516 6.621 1 98.56 86 ILE A C 1
ATOM 665 O O . ILE A 1 86 ? -7.336 14.742 6.523 1 98.56 86 ILE A O 1
ATOM 669 N N . ILE A 1 87 ? -7.762 12.711 5.73 1 97.94 87 ILE A N 1
ATOM 670 C CA . ILE A 1 87 ? -8.461 13.156 4.527 1 97.94 87 ILE A CA 1
ATOM 671 C C . ILE A 1 87 ? -9.727 13.914 4.918 1 97.94 87 ILE A C 1
ATOM 673 O O . ILE A 1 87 ? -9.984 15.008 4.406 1 97.94 87 ILE A O 1
ATOM 677 N N . LYS A 1 88 ? -10.484 13.391 5.875 1 96.94 88 LYS A N 1
ATOM 678 C CA . LYS A 1 88 ? -11.734 14 6.305 1 96.94 88 LYS A CA 1
ATOM 679 C C . LYS A 1 88 ? -11.492 15.312 7.031 1 96.94 88 LYS A C 1
ATOM 681 O O . LYS A 1 88 ? -12.352 16.203 7.043 1 96.94 88 LYS A O 1
ATOM 686 N N . TRP A 1 89 ? -10.312 15.453 7.629 1 98 89 TRP A N 1
ATOM 687 C CA . TRP A 1 89 ? -9.945 16.719 8.242 1 98 89 TRP A CA 1
ATOM 688 C C . TRP A 1 89 ? -9.758 17.797 7.184 1 98 89 TRP A C 1
ATOM 690 O O . TRP A 1 89 ? -10.016 18.984 7.438 1 98 89 TRP A O 1
ATOM 700 N N . GLY A 1 90 ? -9.234 17.328 5.949 1 98 90 GLY A N 1
ATOM 701 C CA . GLY A 1 90 ? -9.148 18.312 4.879 1 98 90 GLY A CA 1
ATOM 702 C C . GLY A 1 90 ? -7.879 18.188 4.059 1 98 90 GLY A C 1
ATOM 703 O O . GLY A 1 90 ? -7.695 18.922 3.08 1 98 90 GLY A O 1
ATOM 704 N N . ILE A 1 91 ? -7.02 17.266 4.352 1 98.69 91 ILE A N 1
ATOM 705 C CA . ILE A 1 91 ? -5.734 17.109 3.676 1 98.69 91 ILE A CA 1
ATOM 706 C C . ILE A 1 91 ? -5.945 16.453 2.314 1 98.69 91 ILE A C 1
ATOM 708 O O . ILE A 1 91 ? -6.703 15.492 2.193 1 98.69 91 ILE A O 1
ATOM 712 N N . LYS A 1 92 ? -5.223 16.984 1.381 1 98.62 92 LYS A N 1
ATOM 713 C CA . LYS A 1 92 ? -5.375 16.5 0.014 1 98.62 92 LYS A CA 1
ATOM 714 C C . LYS A 1 92 ? -4.059 15.945 -0.524 1 98.62 92 LYS A C 1
ATOM 716 O O . LYS A 1 92 ? -4.031 15.305 -1.576 1 98.62 92 LYS A O 1
ATOM 721 N N . ALA A 1 93 ? -2.984 16.172 0.135 1 98.94 93 ALA A N 1
ATOM 722 C CA . ALA A 1 93 ? -1.666 15.656 -0.223 1 98.94 93 ALA A CA 1
ATOM 723 C C . ALA A 1 93 ? -0.764 15.562 1.004 1 98.94 93 ALA A C 1
ATOM 725 O O . ALA A 1 93 ? -0.869 16.375 1.925 1 98.94 93 ALA A O 1
ATOM 726 N N . ILE A 1 94 ? 0.128 14.594 0.987 1 98.94 94 ILE A N 1
ATOM 727 C CA . ILE A 1 94 ? 1.111 14.445 2.055 1 98.94 94 ILE A CA 1
ATOM 728 C C . ILE A 1 94 ? 2.516 14.391 1.458 1 98.94 94 ILE A C 1
ATOM 730 O O . ILE A 1 94 ? 2.777 13.609 0.539 1 98.94 94 ILE A O 1
ATOM 734 N N . ILE A 1 95 ? 3.379 15.258 1.89 1 98.94 95 ILE A N 1
ATOM 735 C CA . ILE A 1 95 ? 4.789 15.312 1.514 1 98.94 95 ILE A CA 1
ATOM 736 C C . ILE A 1 95 ? 5.656 14.898 2.701 1 98.94 95 ILE A C 1
ATOM 738 O O . ILE A 1 95 ? 5.535 15.469 3.789 1 98.94 95 ILE A O 1
ATOM 742 N N . GLY A 1 96 ? 6.445 13.906 2.545 1 98.88 96 GLY A N 1
ATOM 743 C CA . GLY A 1 96 ? 7.219 13.422 3.678 1 98.88 96 GLY A CA 1
ATOM 744 C C . GLY A 1 96 ? 8.516 12.75 3.271 1 98.88 96 GLY A C 1
ATOM 745 O O . GLY A 1 96 ? 8.891 12.773 2.098 1 98.88 96 GLY A O 1
ATOM 746 N N . GLU A 1 97 ? 9.242 12.211 4.273 1 98.88 97 GLU A N 1
ATOM 747 C CA . GLU A 1 97 ? 10.5 11.508 4.031 1 98.88 97 GLU A CA 1
ATOM 748 C C . GLU A 1 97 ? 10.258 10.055 3.641 1 98.88 97 GLU A C 1
ATOM 750 O O . GLU A 1 97 ? 10.977 9.508 2.799 1 98.88 97 GLU A O 1
ATOM 755 N N . SER A 1 98 ? 9.242 9.406 4.309 1 98.25 98 SER A N 1
ATOM 756 C CA . SER A 1 98 ? 8.836 8.039 3.99 1 98.25 98 SER A CA 1
ATOM 757 C C . SER A 1 98 ? 7.508 7.691 4.656 1 98.25 98 SER A C 1
ATOM 759 O O . SER A 1 98 ? 7.102 8.336 5.621 1 98.25 98 SER A O 1
ATOM 761 N N . PHE A 1 99 ? 6.844 6.691 4.125 1 98.19 99 PHE A N 1
ATOM 762 C CA . PHE A 1 99 ? 5.531 6.258 4.586 1 98.19 99 PHE A CA 1
ATOM 763 C C . PHE A 1 99 ? 5.5 4.746 4.777 1 98.19 99 PHE A C 1
ATOM 765 O O . PHE A 1 99 ? 6.195 4.008 4.078 1 98.19 99 PHE A O 1
ATOM 772 N N . ALA A 1 100 ? 4.691 4.375 5.707 1 96.81 100 ALA A N 1
ATOM 773 C CA . ALA A 1 100 ? 4.398 2.949 5.789 1 96.81 100 ALA A CA 1
ATOM 774 C C . ALA A 1 100 ? 3.596 2.48 4.578 1 96.81 100 ALA A C 1
ATOM 776 O O . ALA A 1 100 ? 2.711 3.193 4.098 1 96.81 100 ALA A O 1
ATOM 777 N N . GLU A 1 101 ? 3.775 1.276 4.184 1 94.81 101 GLU A N 1
ATOM 778 C CA . GLU A 1 101 ? 3.236 0.737 2.936 1 94.81 101 GLU A CA 1
ATOM 779 C C . GLU A 1 101 ? 1.711 0.724 2.955 1 94.81 101 GLU A C 1
ATOM 781 O O . GLU A 1 101 ? 1.07 1.151 1.992 1 94.81 101 GLU A O 1
ATOM 786 N N . ILE A 1 102 ? 1.137 0.132 4.016 1 95.31 102 ILE A N 1
ATOM 787 C CA . ILE A 1 102 ? -0.315 0.024 4.098 1 95.31 102 ILE A CA 1
ATOM 788 C C . ILE A 1 102 ? -0.937 1.419 4.105 1 95.31 102 ILE A C 1
ATOM 790 O O . ILE A 1 102 ? -1.92 1.672 3.408 1 95.31 102 ILE A O 1
ATOM 794 N N . PHE A 1 103 ? -0.341 2.322 4.883 1 97.5 103 PHE A N 1
ATOM 795 C CA . PHE A 1 103 ? -0.813 3.701 4.926 1 97.5 103 PHE A CA 1
ATOM 796 C C . PHE A 1 103 ? -0.755 4.34 3.543 1 97.5 103 PHE A C 1
ATOM 798 O O . PHE A 1 103 ? -1.738 4.922 3.082 1 97.5 103 PHE A O 1
ATOM 805 N N . LEU A 1 104 ? 0.376 4.215 2.902 1 97.5 104 LEU A N 1
ATOM 806 C CA . LEU A 1 104 ? 0.574 4.754 1.562 1 97.5 104 LEU A CA 1
ATOM 807 C C . LEU A 1 104 ? -0.464 4.199 0.593 1 97.5 104 LEU A C 1
ATOM 809 O O . LEU A 1 104 ? -1.066 4.949 -0.176 1 97.5 104 LEU A O 1
ATOM 813 N N . GLY A 1 105 ? -0.648 2.945 0.647 1 95.69 105 GLY A N 1
ATOM 814 C CA . GLY A 1 105 ? -1.631 2.311 -0.216 1 95.69 105 GLY A CA 1
ATOM 815 C C . GLY A 1 105 ? -3.041 2.82 0.01 1 95.69 105 GLY A C 1
ATOM 816 O O . GLY A 1 105 ? -3.783 3.057 -0.947 1 95.69 105 GLY A O 1
ATOM 817 N N . ASN A 1 106 ? -3.404 2.986 1.247 1 95.38 106 ASN A N 1
ATOM 818 C CA . ASN A 1 106 ? -4.734 3.484 1.588 1 95.38 106 ASN A CA 1
ATOM 819 C C . ASN A 1 106 ? -4.93 4.922 1.116 1 95.38 106 ASN A C 1
ATOM 821 O O . ASN A 1 106 ? -6.012 5.281 0.646 1 95.38 106 ASN A O 1
ATOM 825 N N . CYS A 1 107 ? -3.887 5.719 1.255 1 97.56 107 CYS A N 1
ATOM 826 C CA . CYS A 1 107 ? -3.959 7.078 0.735 1 97.56 107 CYS A CA 1
ATOM 827 C C . CYS A 1 107 ? -4.184 7.074 -0.772 1 97.56 107 CYS A C 1
ATOM 829 O O . CYS A 1 107 ? -5.059 7.781 -1.275 1 97.56 107 CYS A O 1
ATOM 831 N N . LEU A 1 108 ? -3.416 6.281 -1.442 1 96.62 108 LEU A N 1
ATOM 832 C CA . LEU A 1 108 ? -3.51 6.203 -2.896 1 96.62 108 LEU A CA 1
ATOM 833 C C . LEU A 1 108 ? -4.891 5.723 -3.326 1 96.62 108 LEU A C 1
ATOM 835 O O . LEU A 1 108 ? -5.48 6.27 -4.266 1 96.62 108 LEU A O 1
ATOM 839 N N . ALA A 1 109 ? -5.402 4.809 -2.615 1 94.06 109 ALA A N 1
ATOM 840 C CA . ALA A 1 109 ? -6.723 4.262 -2.918 1 94.06 109 ALA A CA 1
ATOM 841 C C . ALA A 1 109 ? -7.812 5.312 -2.723 1 94.06 109 ALA A C 1
ATOM 843 O O . ALA A 1 109 ? 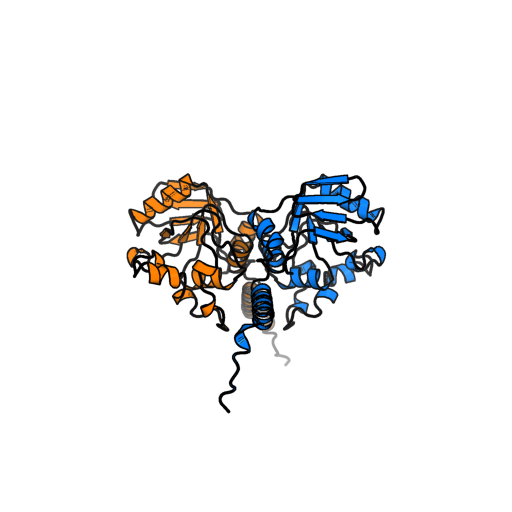-8.945 5.141 -3.186 1 94.06 109 ALA A O 1
ATOM 844 N N . ASN A 1 110 ? -7.48 6.348 -2.035 1 94.94 110 ASN A N 1
ATOM 845 C CA . ASN A 1 110 ? -8.422 7.438 -1.805 1 94.94 110 ASN A CA 1
ATOM 846 C C . ASN A 1 110 ? -8.047 8.688 -2.594 1 94.94 110 ASN A C 1
ATOM 848 O O . ASN A 1 110 ? -8.555 9.773 -2.326 1 94.94 110 ASN A O 1
ATOM 852 N N . GLY A 1 111 ? -7.082 8.547 -3.494 1 96.12 111 GLY A N 1
ATOM 853 C CA . GLY A 1 111 ? -6.719 9.617 -4.402 1 96.12 111 GLY A CA 1
ATOM 854 C C . GLY A 1 111 ? -5.816 10.664 -3.762 1 96.12 111 GLY A C 1
ATOM 855 O O . GLY A 1 111 ? -5.715 11.789 -4.254 1 96.12 111 GLY A O 1
ATOM 856 N N . VAL A 1 112 ? -5.254 10.383 -2.643 1 98.06 112 VAL A N 1
ATOM 857 C CA . VAL A 1 112 ? -4.379 11.32 -1.946 1 98.06 112 VAL A CA 1
ATOM 858 C C . VAL A 1 112 ? -2.918 10.953 -2.203 1 98.06 112 VAL A C 1
ATOM 860 O O . VAL A 1 112 ? -2.451 9.898 -1.773 1 98.06 112 VAL A O 1
ATOM 863 N N . PRO A 1 113 ? -2.178 11.797 -2.906 1 98.5 113 PRO A N 1
ATOM 864 C CA . PRO A 1 113 ? -0.765 11.5 -3.16 1 98.5 113 PRO A CA 1
ATOM 865 C C . PRO A 1 113 ? 0.093 11.594 -1.9 1 98.5 113 PRO A C 1
ATOM 867 O O . PRO A 1 113 ? -0.084 12.516 -1.096 1 98.5 113 PRO A O 1
ATOM 870 N N . CYS A 1 114 ? 0.906 10.641 -1.7 1 98.75 114 CYS A N 1
ATOM 871 C CA . CYS A 1 114 ? 2.043 10.68 -0.788 1 98.75 114 CYS A CA 1
ATOM 872 C C . CYS A 1 114 ? 3.359 10.695 -1.557 1 98.75 114 CYS A C 1
ATOM 874 O O . CYS A 1 114 ? 3.668 9.758 -2.289 1 98.75 114 CYS A O 1
ATOM 876 N N . VAL A 1 115 ? 4.113 11.766 -1.397 1 98.94 115 VAL A N 1
ATOM 877 C CA . VAL A 1 115 ? 5.363 11.898 -2.143 1 98.94 115 VAL A CA 1
ATOM 878 C C . VAL A 1 115 ? 6.527 12.086 -1.173 1 98.94 115 VAL A C 1
ATOM 880 O O . VAL A 1 115 ? 6.344 12.586 -0.061 1 98.94 115 VAL A O 1
ATOM 883 N N . THR A 1 116 ? 7.699 11.68 -1.598 1 98.88 116 THR A N 1
ATOM 884 C CA . THR A 1 116 ? 8.82 11.695 -0.661 1 98.88 116 THR A CA 1
ATOM 885 C C . THR A 1 116 ? 9.938 12.594 -1.169 1 98.88 116 THR A C 1
ATOM 887 O O . THR A 1 116 ? 10.07 12.812 -2.375 1 98.88 116 THR A O 1
ATOM 890 N N . ALA A 1 117 ? 10.641 13.164 -0.329 1 98.94 117 ALA A N 1
ATOM 891 C CA . ALA A 1 117 ? 11.852 13.945 -0.559 1 98.94 117 ALA A CA 1
ATOM 892 C C . ALA A 1 117 ? 12.852 13.75 0.578 1 98.94 117 ALA A C 1
ATOM 894 O O . ALA A 1 117 ? 12.492 13.281 1.658 1 98.94 117 ALA A O 1
ATOM 895 N N . PRO A 1 118 ? 14.086 14.062 0.333 1 98.75 118 PRO A N 1
ATOM 896 C CA . PRO A 1 118 ? 15.102 13.914 1.378 1 98.75 118 PRO A CA 1
ATOM 897 C C . PRO A 1 118 ? 14.828 14.805 2.59 1 98.75 118 PRO A C 1
ATOM 899 O O . PRO A 1 118 ? 14.188 15.844 2.465 1 98.75 118 PRO A O 1
ATOM 902 N N . HIS A 1 119 ? 15.414 14.445 3.672 1 98.75 119 HIS A N 1
ATOM 903 C CA . HIS A 1 119 ? 15.227 15.102 4.957 1 98.75 119 HIS A CA 1
ATOM 904 C C . HIS A 1 119 ? 15.453 16.609 4.84 1 98.75 119 HIS A C 1
ATOM 906 O O . HIS A 1 119 ? 14.672 17.406 5.367 1 98.75 119 HIS A O 1
ATOM 912 N N . GLY A 1 120 ? 16.516 17 4.203 1 98.81 120 GLY A N 1
ATOM 913 C CA . GLY A 1 120 ? 16.844 18.406 4.098 1 98.81 120 GLY A CA 1
ATOM 914 C C . GLY A 1 120 ? 15.742 19.234 3.463 1 98.81 120 GLY A C 1
ATOM 915 O O . GLY A 1 120 ? 15.406 20.312 3.949 1 98.81 120 GLY A O 1
ATOM 916 N N . GLN A 1 121 ? 15.133 18.734 2.43 1 98.88 121 GLN A N 1
ATOM 917 C CA . GLN A 1 121 ? 14.055 19.422 1.73 1 98.88 121 GLN A CA 1
ATOM 918 C C . GLN A 1 121 ? 12.797 19.5 2.592 1 98.88 121 GLN A C 1
ATOM 920 O O . GLN A 1 121 ? 12.125 20.531 2.627 1 98.88 121 GLN A O 1
ATOM 925 N N . ILE A 1 122 ? 12.539 18.422 3.279 1 98.94 122 ILE A N 1
ATOM 926 C CA . ILE A 1 122 ? 11.359 18.359 4.137 1 98.94 122 ILE A CA 1
ATOM 927 C C . ILE A 1 122 ? 11.508 19.344 5.293 1 98.94 122 ILE A C 1
ATOM 929 O O . ILE A 1 122 ? 10.594 20.109 5.594 1 98.94 122 ILE A O 1
ATOM 933 N N . ALA A 1 123 ? 12.664 19.344 5.879 1 98.88 123 ALA A N 1
ATOM 934 C CA . ALA A 1 123 ? 12.938 20.234 7 1 98.88 123 ALA A CA 1
ATOM 935 C C . ALA A 1 123 ? 12.852 21.703 6.566 1 98.88 123 ALA A C 1
ATOM 937 O O . ALA A 1 123 ? 12.281 22.531 7.277 1 98.88 123 ALA A O 1
ATOM 938 N N . ASP A 1 124 ? 13.391 22.016 5.441 1 98.88 124 ASP A N 1
ATOM 939 C CA . ASP A 1 124 ? 13.344 23.375 4.918 1 98.88 124 ASP A CA 1
ATOM 940 C C . ASP A 1 124 ? 11.906 23.828 4.672 1 98.88 124 ASP A C 1
ATOM 942 O O . ASP A 1 124 ? 11.531 24.953 4.988 1 98.88 124 ASP A O 1
ATOM 946 N N . LEU A 1 125 ? 11.117 22.938 4.098 1 98.94 125 LEU A N 1
ATOM 947 C CA . LEU A 1 125 ? 9.719 23.25 3.822 1 98.94 125 LEU A CA 1
ATOM 948 C C . LEU A 1 125 ? 8.953 23.469 5.117 1 98.94 125 LEU A C 1
ATOM 950 O O . LEU A 1 125 ? 8.188 24.438 5.23 1 98.94 125 LEU A O 1
ATOM 954 N N . GLN A 1 126 ? 9.188 22.609 6.062 1 98.88 126 GLN A N 1
ATOM 955 C CA . GLN A 1 126 ? 8.523 22.766 7.355 1 98.88 126 GLN A CA 1
ATOM 956 C C . GLN A 1 126 ? 8.891 24.094 8.008 1 98.88 126 GLN A C 1
ATOM 958 O O . GLN A 1 126 ? 8.031 24.766 8.578 1 98.88 126 GLN A O 1
ATOM 963 N N . GLN A 1 127 ? 10.109 24.469 7.93 1 98.81 127 GLN A N 1
ATOM 964 C CA . GLN A 1 127 ? 10.562 25.734 8.492 1 98.81 127 GLN A CA 1
ATOM 965 C C . GLN A 1 127 ? 9.922 26.922 7.777 1 98.81 127 GLN A C 1
ATOM 967 O O . GLN A 1 127 ? 9.523 27.891 8.414 1 98.81 127 GLN A O 1
ATOM 972 N N . ALA A 1 128 ? 9.859 26.812 6.496 1 98.88 128 ALA A N 1
ATOM 973 C CA . ALA A 1 128 ? 9.25 27.891 5.707 1 98.88 128 ALA A CA 1
ATOM 974 C C . ALA A 1 128 ? 7.785 28.078 6.074 1 98.88 128 ALA A C 1
ATOM 976 O O . ALA A 1 128 ? 7.312 29.219 6.203 1 98.88 128 ALA A O 1
ATOM 977 N N . ILE A 1 129 ? 7.074 26.969 6.258 1 98.81 129 ILE A N 1
ATOM 978 C CA . ILE A 1 129 ? 5.66 27.016 6.621 1 98.81 129 ILE A CA 1
ATOM 979 C C . ILE A 1 129 ? 5.504 27.625 8.016 1 98.81 129 ILE A C 1
ATOM 981 O O . ILE A 1 129 ? 4.598 28.422 8.25 1 98.81 129 ILE A O 1
ATOM 985 N N . THR A 1 130 ? 6.387 27.188 8.891 1 98.69 130 THR A N 1
ATOM 986 C CA . THR A 1 130 ? 6.348 27.703 10.258 1 98.69 130 THR A CA 1
ATOM 987 C C . THR A 1 130 ? 6.59 29.203 10.273 1 98.69 130 THR A C 1
ATOM 989 O O . THR A 1 130 ? 5.934 29.938 11.023 1 98.69 130 THR A O 1
ATOM 992 N N . ALA A 1 131 ? 7.445 29.672 9.438 1 98.44 131 ALA A N 1
ATOM 993 C CA . ALA A 1 131 ? 7.781 31.094 9.367 1 98.44 131 ALA A CA 1
ATOM 994 C C . ALA A 1 131 ? 6.652 31.891 8.711 1 98.44 131 ALA A C 1
ATOM 996 O O . ALA A 1 131 ? 6.434 33.062 9.047 1 98.44 131 ALA A O 1
ATOM 997 N N . ASP A 1 132 ? 5.969 31.25 7.781 1 98.5 132 ASP A N 1
ATOM 998 C CA . ASP A 1 132 ? 4.84 31.875 7.09 1 98.5 132 ASP A CA 1
ATOM 999 C C . ASP A 1 132 ? 3.703 30.875 6.887 1 98.5 132 ASP A C 1
ATOM 1001 O O . ASP A 1 132 ? 3.588 30.266 5.824 1 98.5 132 ASP A O 1
ATOM 1005 N N . PRO A 1 133 ? 2.852 30.812 7.82 1 98 133 PRO A N 1
ATOM 1006 C CA . PRO A 1 133 ? 1.772 29.812 7.77 1 98 133 PRO A CA 1
ATOM 1007 C C . PRO A 1 133 ? 0.844 30.016 6.574 1 98 133 PRO A C 1
ATOM 1009 O O . PRO A 1 133 ? 0.031 29.141 6.266 1 98 133 PRO A O 1
ATOM 1012 N N . ASN A 1 134 ? 0.964 31.125 5.879 1 97.62 134 ASN A N 1
ATOM 1013 C CA . ASN A 1 134 ? 0.13 31.375 4.711 1 97.62 134 ASN A CA 1
ATOM 1014 C C . ASN A 1 134 ? 0.862 31.031 3.414 1 97.62 134 ASN A C 1
ATOM 1016 O O . ASN A 1 134 ? 0.328 31.234 2.322 1 97.62 134 ASN A O 1
ATOM 1020 N N . LEU A 1 135 ? 2.027 30.531 3.547 1 97.88 135 LEU A N 1
ATOM 1021 C CA . LEU A 1 135 ? 2.82 30.125 2.391 1 97.88 135 LEU A CA 1
ATOM 1022 C C . LEU A 1 135 ? 2.062 29.109 1.542 1 97.88 135 LEU A C 1
ATOM 1024 O O . LEU A 1 135 ? 1.596 28.078 2.055 1 97.88 135 LEU A O 1
ATOM 1028 N N . ALA A 1 136 ? 1.942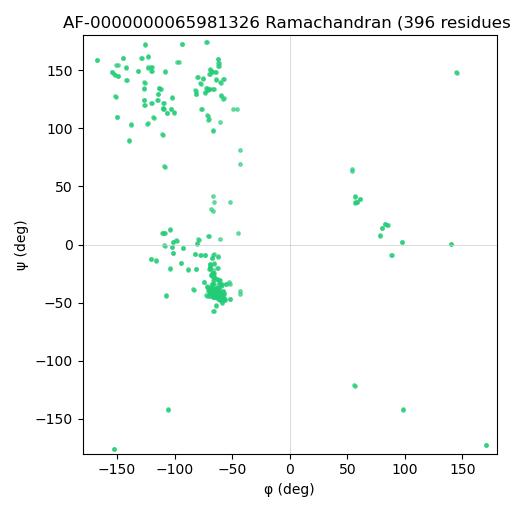 29.422 0.303 1 98.06 136 ALA A N 1
ATOM 1029 C CA . ALA A 1 136 ? 1.311 28.453 -0.601 1 98.06 136 ALA A CA 1
ATOM 1030 C C . ALA A 1 136 ? 2.305 27.391 -1.052 1 98.06 136 ALA A C 1
ATOM 1032 O O . ALA A 1 136 ? 3.404 27.719 -1.512 1 98.06 136 ALA A O 1
ATOM 1033 N N . VAL A 1 137 ? 1.907 26.172 -0.923 1 98.81 137 VAL A N 1
ATOM 1034 C CA . VAL A 1 137 ? 2.695 25.047 -1.385 1 98.81 137 VAL A CA 1
ATOM 1035 C C . VAL A 1 137 ? 1.988 24.359 -2.559 1 98.81 137 VAL A C 1
ATOM 1037 O O . VAL A 1 137 ? 0.778 24.141 -2.514 1 98.81 137 VAL A O 1
ATOM 1040 N N . ASN A 1 138 ? 2.77 24.094 -3.564 1 98.81 138 ASN A N 1
ATOM 1041 C CA . ASN A 1 138 ? 2.217 23.469 -4.766 1 98.81 138 ASN A CA 1
ATOM 1042 C C . ASN A 1 138 ? 2.875 22.125 -5.059 1 98.81 138 ASN A C 1
ATOM 1044 O O . ASN A 1 138 ? 4.094 22.047 -5.203 1 98.81 138 ASN A O 1
ATOM 1048 N N . LEU A 1 139 ? 2.094 21.125 -5.102 1 98.88 139 LEU A N 1
ATOM 1049 C CA . LEU A 1 139 ? 2.527 19.812 -5.574 1 98.88 139 LEU A CA 1
ATOM 1050 C C . LEU A 1 139 ? 2.018 19.547 -6.988 1 98.88 139 LEU A C 1
ATOM 1052 O O . LEU A 1 139 ? 0.806 19.516 -7.219 1 98.88 139 LEU A O 1
ATOM 1056 N N . ASP A 1 140 ? 2.92 19.406 -7.891 1 98.81 140 ASP A N 1
ATOM 1057 C CA . ASP A 1 140 ? 2.592 19.078 -9.273 1 98.81 140 ASP A CA 1
ATOM 1058 C C . ASP A 1 140 ? 2.955 17.641 -9.609 1 98.81 140 ASP A C 1
ATOM 1060 O O . ASP A 1 140 ? 4.137 17.281 -9.664 1 98.81 140 ASP A O 1
ATOM 1064 N N . LEU A 1 141 ? 2.01 16.797 -9.859 1 98.5 141 LEU A N 1
ATOM 1065 C CA . LEU A 1 141 ? 2.246 15.383 -10.102 1 98.5 141 LEU A CA 1
ATOM 1066 C C . LEU A 1 141 ? 2.67 15.148 -11.547 1 98.5 141 LEU A C 1
ATOM 1068 O O . LEU A 1 141 ? 3.219 14.094 -11.875 1 98.5 141 LEU A O 1
ATOM 1072 N N . THR A 1 142 ? 2.363 16.078 -12.422 1 97.88 142 THR A N 1
ATOM 1073 C CA . THR A 1 142 ? 2.801 15.945 -13.812 1 97.88 142 THR A CA 1
ATOM 1074 C C . THR A 1 142 ? 4.324 16 -13.906 1 97.88 142 THR A C 1
ATOM 1076 O O . THR A 1 142 ? 4.938 15.164 -14.57 1 97.88 142 THR A O 1
ATOM 1079 N N . THR A 1 143 ? 4.898 16.922 -13.141 1 97.69 143 THR A N 1
ATOM 1080 C CA . THR A 1 143 ? 6.348 17.094 -13.148 1 97.69 143 THR A CA 1
ATOM 1081 C C . THR A 1 143 ? 6.977 16.438 -11.922 1 97.69 143 THR A C 1
ATOM 1083 O O . THR A 1 143 ? 8.203 16.375 -11.805 1 97.69 143 THR A O 1
ATOM 1086 N N . ALA A 1 144 ? 6.199 15.961 -10.977 1 98.5 144 ALA A N 1
ATOM 1087 C CA . ALA A 1 144 ? 6.648 15.383 -9.719 1 98.5 144 ALA A CA 1
ATOM 1088 C C . ALA A 1 144 ? 7.578 16.344 -8.977 1 98.5 144 ALA A C 1
ATOM 1090 O O . ALA A 1 144 ? 8.727 15.992 -8.672 1 98.5 144 ALA A O 1
ATOM 1091 N N . ALA A 1 145 ? 6.996 17.453 -8.594 1 98.81 145 ALA A N 1
ATOM 1092 C CA . ALA A 1 145 ? 7.789 18.484 -7.934 1 98.81 145 ALA A CA 1
ATOM 1093 C C . ALA A 1 145 ? 6.934 19.297 -6.961 1 98.81 145 ALA A C 1
ATOM 1095 O O . ALA A 1 145 ? 5.719 19.406 -7.129 1 98.81 145 ALA A O 1
ATOM 1096 N N . VAL A 1 146 ? 7.586 19.844 -5.984 1 98.94 146 VAL A N 1
ATOM 1097 C CA . VAL A 1 146 ? 6.984 20.766 -5.023 1 98.94 146 VAL A CA 1
ATOM 1098 C C . VAL A 1 146 ? 7.578 22.156 -5.195 1 98.94 146 VAL A C 1
ATOM 1100 O O . VAL A 1 146 ? 8.789 22.312 -5.363 1 98.94 146 VAL A O 1
ATOM 1103 N N . THR A 1 147 ? 6.754 23.125 -5.207 1 98.81 147 THR A N 1
ATOM 1104 C CA . THR A 1 147 ? 7.191 24.516 -5.27 1 98.81 147 THR A CA 1
ATOM 1105 C C . THR A 1 147 ? 6.586 25.328 -4.125 1 98.81 147 THR A C 1
ATOM 1107 O O . THR A 1 147 ? 5.43 25.125 -3.752 1 98.81 147 THR A O 1
ATOM 1110 N N . TYR A 1 148 ? 7.371 26.188 -3.551 1 98.75 148 TYR A N 1
ATOM 1111 C CA . TYR A 1 148 ? 6.926 27.156 -2.559 1 98.75 148 TYR A CA 1
ATOM 1112 C C . TYR A 1 148 ? 7.789 28.422 -2.594 1 98.75 148 TYR A C 1
ATOM 1114 O O . TYR A 1 148 ? 9.023 28.328 -2.574 1 98.75 148 TYR A O 1
ATOM 1122 N N . GLY A 1 149 ? 7.168 29.531 -2.711 1 96.81 149 GLY A N 1
ATOM 1123 C CA . GLY A 1 149 ? 7.949 30.734 -2.945 1 96.81 149 GLY A CA 1
ATOM 1124 C C . GLY A 1 149 ? 8.828 30.641 -4.176 1 96.81 149 GLY A C 1
ATOM 1125 O O . GLY A 1 149 ? 8.344 30.375 -5.277 1 96.81 149 GLY A O 1
ATOM 1126 N N . ASP A 1 150 ? 10.156 30.812 -3.934 1 96.69 150 ASP A N 1
ATOM 1127 C CA . ASP A 1 150 ? 11.109 30.75 -5.035 1 96.69 150 ASP A CA 1
ATOM 1128 C C . ASP A 1 150 ? 11.859 29.422 -5.031 1 96.69 150 ASP A C 1
ATOM 1130 O O . ASP A 1 150 ? 12.82 29.234 -5.785 1 96.69 150 ASP A O 1
ATOM 1134 N N . ARG A 1 151 ? 11.328 28.531 -4.254 1 98.25 151 ARG A N 1
ATOM 1135 C CA . ARG A 1 151 ? 12.016 27.25 -4.113 1 98.25 151 ARG A CA 1
ATOM 1136 C C . ARG A 1 151 ? 11.242 26.141 -4.816 1 98.25 151 ARG A C 1
ATOM 1138 O O . ARG A 1 151 ? 10.023 26.219 -4.953 1 98.25 151 ARG A O 1
ATOM 1145 N N . SER A 1 152 ? 12.008 25.188 -5.285 1 98.56 152 SER A N 1
ATOM 1146 C CA . SER A 1 152 ? 11.461 23.984 -5.926 1 98.56 152 SER A CA 1
ATOM 1147 C C . SER A 1 152 ? 12.359 22.781 -5.703 1 98.56 152 SER A C 1
ATOM 1149 O O . SER A 1 152 ? 13.586 22.906 -5.676 1 98.56 152 SER A O 1
ATOM 1151 N N . PHE A 1 153 ? 11.742 21.625 -5.562 1 98.88 153 PHE A N 1
ATOM 1152 C CA . PHE A 1 153 ? 12.523 20.406 -5.457 1 98.88 153 PHE A CA 1
ATOM 1153 C C . PHE A 1 153 ? 11.727 19.203 -5.973 1 98.88 153 PHE A C 1
ATOM 1155 O O . PHE A 1 153 ? 10.492 19.219 -5.926 1 98.88 153 PHE A O 1
ATOM 1162 N N . PRO A 1 154 ? 12.406 18.281 -6.547 1 98.81 154 PRO A N 1
ATOM 1163 C CA . PRO A 1 154 ? 11.727 17.078 -7.012 1 98.81 154 PRO A CA 1
ATOM 1164 C C . PRO A 1 154 ? 11.227 16.203 -5.859 1 98.81 154 PRO A C 1
ATOM 1166 O O . PRO A 1 154 ? 11.781 16.266 -4.758 1 98.81 154 PRO A O 1
ATOM 1169 N N . VAL A 1 155 ? 10.164 15.5 -6.125 1 98.88 155 VAL A N 1
ATOM 1170 C CA . VAL A 1 155 ? 9.656 14.492 -5.191 1 98.88 155 VAL A CA 1
ATOM 1171 C C . VAL A 1 155 ? 9.57 13.141 -5.891 1 98.88 155 VAL A C 1
ATOM 1173 O O . VAL A 1 155 ? 9.648 13.062 -7.117 1 98.88 155 VAL A O 1
ATOM 1176 N N . ILE A 1 156 ? 9.492 12.141 -5.039 1 98.12 156 ILE A N 1
ATOM 1177 C CA . ILE A 1 156 ? 9.477 10.773 -5.57 1 98.12 156 ILE A CA 1
ATOM 1178 C C . ILE A 1 156 ? 8.125 10.125 -5.277 1 98.12 156 ILE A C 1
ATOM 1180 O O . ILE A 1 156 ? 7.613 10.227 -4.16 1 98.12 156 ILE A O 1
ATOM 1184 N N . LEU A 1 157 ? 7.484 9.555 -6.25 1 96.5 157 LEU A N 1
ATOM 1185 C CA . LEU A 1 157 ? 6.41 8.578 -6.195 1 96.5 157 LEU A CA 1
ATOM 1186 C C . LEU A 1 157 ? 6.555 7.547 -7.312 1 96.5 157 LEU A C 1
ATOM 1188 O O . LEU A 1 157 ? 7.219 7.809 -8.32 1 96.5 157 LEU A O 1
ATOM 1192 N N . SER A 1 158 ? 6.07 6.406 -7.102 1 94.56 158 SER A N 1
ATOM 1193 C CA . SER A 1 158 ? 6.191 5.387 -8.133 1 94.56 158 SER A CA 1
ATOM 1194 C C . SER A 1 158 ? 5.473 5.801 -9.414 1 94.56 158 SER A C 1
ATOM 1196 O O . SER A 1 158 ? 4.504 6.559 -9.367 1 94.56 158 SER A O 1
ATOM 1198 N N . ASP A 1 159 ? 5.953 5.258 -10.562 1 94.56 159 ASP A N 1
ATOM 1199 C CA . ASP A 1 159 ? 5.293 5.516 -11.836 1 94.56 159 ASP A CA 1
ATOM 1200 C C . ASP A 1 159 ? 3.834 5.07 -11.805 1 94.56 159 ASP A C 1
ATOM 1202 O O . ASP A 1 159 ? 2.953 5.77 -12.312 1 94.56 159 ASP A O 1
ATOM 1206 N N . GLY A 1 160 ? 3.6 3.953 -11.18 1 93.69 160 GLY A N 1
ATOM 1207 C CA . GLY A 1 160 ? 2.242 3.445 -11.07 1 93.69 160 GLY A CA 1
ATOM 1208 C C . GLY A 1 160 ? 1.322 4.367 -10.289 1 93.69 160 GLY A C 1
ATOM 1209 O O . GLY A 1 160 ? 0.201 4.645 -10.719 1 93.69 160 GLY A O 1
ATOM 1210 N N . ALA A 1 161 ? 1.791 4.828 -9.234 1 95.12 161 ALA A N 1
ATOM 1211 C CA . ALA A 1 161 ? 1.003 5.738 -8.406 1 95.12 161 ALA A CA 1
ATOM 1212 C C . ALA A 1 161 ? 0.731 7.051 -9.133 1 95.12 161 ALA A C 1
ATOM 1214 O O . ALA A 1 161 ? -0.391 7.562 -9.109 1 95.12 161 ALA A O 1
ATOM 1215 N N . GLN A 1 162 ? 1.775 7.562 -9.75 1 96.94 162 GLN A N 1
ATOM 1216 C CA . GLN A 1 162 ? 1.623 8.805 -10.5 1 96.94 162 GLN A CA 1
ATOM 1217 C C . GLN A 1 162 ? 0.57 8.664 -11.594 1 96.94 162 GLN A C 1
ATOM 1219 O O . GLN A 1 162 ? -0.321 9.508 -11.719 1 96.94 162 GLN A O 1
ATOM 1224 N N . GLN A 1 163 ? 0.642 7.637 -12.32 1 94.06 163 GLN A N 1
ATOM 1225 C CA . GLN A 1 163 ? -0.283 7.418 -13.422 1 94.06 163 GLN A CA 1
ATOM 1226 C C . GLN A 1 163 ? -1.712 7.242 -12.922 1 94.06 163 GLN A C 1
ATOM 1228 O O . GLN A 1 163 ? -2.654 7.777 -13.508 1 94.06 163 GLN A O 1
ATOM 1233 N N . MET A 1 164 ? -1.835 6.512 -11.891 1 93.31 164 MET A N 1
ATOM 1234 C CA . MET A 1 164 ? -3.152 6.27 -11.305 1 93.31 164 MET A CA 1
ATOM 1235 C C . MET A 1 164 ? -3.816 7.582 -10.906 1 93.31 164 MET A C 1
ATOM 1237 O O . MET A 1 164 ? -5.008 7.781 -11.148 1 93.31 164 MET A O 1
ATOM 1241 N N . LEU A 1 165 ? -3.084 8.414 -10.352 1 96.06 165 LEU A N 1
ATOM 1242 C CA . LEU A 1 165 ? -3.602 9.703 -9.883 1 96.06 165 LEU A CA 1
ATOM 1243 C C . LEU A 1 165 ? -3.902 10.625 -11.062 1 96.06 165 LEU A C 1
ATOM 1245 O O . LEU A 1 165 ? -4.961 11.25 -11.102 1 96.06 165 LEU A O 1
ATOM 1249 N N . LEU A 1 166 ? -2.982 10.656 -12.023 1 95.56 166 LEU A N 1
ATOM 1250 C CA . LEU A 1 166 ? -3.133 11.547 -13.172 1 95.56 166 LEU A CA 1
ATOM 1251 C C . LEU A 1 166 ? -4.32 11.117 -14.031 1 95.56 166 LEU A C 1
ATOM 1253 O O . LEU A 1 166 ? -5.008 11.969 -14.609 1 95.56 166 LEU A O 1
ATOM 1257 N N . ASP A 1 167 ? -4.594 9.805 -14.039 1 91.44 167 ASP A N 1
ATOM 1258 C CA . ASP A 1 167 ? -5.656 9.281 -14.898 1 91.44 167 ASP A CA 1
ATOM 1259 C C . ASP A 1 167 ? -6.973 9.18 -14.133 1 91.44 167 ASP A C 1
ATOM 1261 O O . ASP A 1 167 ? -8.031 8.984 -14.734 1 91.44 167 ASP A O 1
ATOM 1265 N N . GLY A 1 168 ? -6.898 9.25 -12.891 1 91 168 GLY A N 1
ATOM 1266 C CA . GLY A 1 168 ? -8.102 9.172 -12.07 1 91 168 GLY A CA 1
ATOM 1267 C C . GLY A 1 168 ? -8.555 7.746 -11.82 1 91 168 GLY A C 1
ATOM 1268 O O . GLY A 1 168 ? -9.703 7.516 -11.43 1 91 168 GLY A O 1
ATOM 1269 N N . GLN A 1 169 ? -7.727 6.754 -12.008 1 85.44 169 GLN A N 1
ATOM 1270 C CA . GLN A 1 169 ? -8.078 5.34 -11.938 1 85.44 169 GLN A CA 1
ATOM 1271 C C . GLN A 1 169 ? -8.211 4.879 -10.484 1 85.44 169 GLN A C 1
ATOM 1273 O O . GLN A 1 169 ? -8.719 3.789 -10.219 1 85.44 169 GLN A O 1
ATOM 1278 N N . TRP A 1 170 ? -7.824 5.723 -9.602 1 84.56 170 TRP A N 1
ATOM 1279 C CA . TRP A 1 170 ? -7.988 5.387 -8.188 1 84.56 170 TRP A CA 1
ATOM 1280 C C . TRP A 1 170 ? -9.461 5.336 -7.809 1 84.56 170 TRP A C 1
ATOM 1282 O O . TRP A 1 170 ? -9.836 4.672 -6.84 1 84.56 170 TRP A O 1
ATOM 1292 N N . ASP A 1 171 ? -10.32 6.023 -8.531 1 81.69 171 ASP A N 1
ATOM 1293 C CA . ASP A 1 171 ? -11.75 6.117 -8.273 1 81.69 171 ASP A CA 1
ATOM 1294 C C . ASP A 1 171 ? -12.547 5.34 -9.328 1 81.69 171 ASP A C 1
ATOM 1296 O O . ASP A 1 171 ? -13.305 5.926 -10.102 1 81.69 171 ASP A O 1
ATOM 1300 N N . THR A 1 172 ? -12.422 4.008 -9.336 1 71.69 172 THR A N 1
ATOM 1301 C CA . THR A 1 172 ? -13.047 3.205 -10.383 1 71.69 172 THR A CA 1
ATOM 1302 C C . THR A 1 172 ? -14.562 3.346 -10.344 1 71.69 172 THR A C 1
ATOM 1304 O O . THR A 1 172 ? -15.211 3.463 -11.391 1 71.69 172 THR A O 1
ATOM 1307 N N . CYS A 1 173 ? -15.078 3.336 -9.203 1 63.38 173 CYS A N 1
ATOM 1308 C CA . CYS A 1 173 ? -16.531 3.455 -9.094 1 63.38 173 CYS A CA 1
ATOM 1309 C C . CYS A 1 173 ? -17 4.816 -9.594 1 63.38 173 CYS A C 1
ATOM 1311 O O . CYS A 1 173 ? -18.031 4.914 -10.266 1 63.38 173 CYS A O 1
ATOM 1313 N N . GLY A 1 174 ? -16.25 5.754 -9.289 1 63.19 174 GLY A N 1
ATOM 1314 C CA . GLY A 1 174 ? -16.609 7.094 -9.727 1 63.19 174 GLY A CA 1
ATOM 1315 C C . GLY A 1 174 ? -16.547 7.27 -11.227 1 63.19 174 GLY A C 1
ATOM 1316 O O . GLY A 1 174 ? -17.406 7.934 -11.82 1 63.19 174 GLY A O 1
ATOM 1317 N N . GLN A 1 175 ? -15.641 6.609 -11.789 1 63.12 175 GLN A N 1
ATOM 1318 C CA . GLN A 1 175 ? -15.469 6.711 -13.234 1 63.12 175 GLN A CA 1
ATOM 1319 C C . GLN A 1 175 ? -16.641 6.062 -13.977 1 63.12 175 GLN A C 1
ATOM 1321 O O . GLN A 1 175 ? -17.062 6.555 -15.016 1 63.12 175 GLN A O 1
ATOM 1326 N N . LEU A 1 176 ? -17.109 4.953 -13.383 1 61.69 176 LEU A N 1
ATOM 1327 C CA . LEU A 1 176 ? -18.234 4.266 -14 1 61.69 176 LEU A CA 1
ATOM 1328 C C . LEU A 1 176 ? -19.484 5.152 -14 1 61.69 176 LEU A C 1
ATOM 1330 O O . LEU A 1 176 ? -20.203 5.227 -15 1 61.69 176 LEU A O 1
ATOM 1334 N N . VAL A 1 177 ? -19.625 5.863 -12.922 1 57.69 177 VAL A N 1
ATOM 1335 C CA . VAL A 1 177 ? -20.781 6.742 -12.805 1 57.69 177 VAL A CA 1
ATOM 1336 C C . VAL A 1 177 ? -20.656 7.91 -13.781 1 57.69 177 VAL A C 1
ATOM 1338 O O . VAL A 1 177 ? -21.625 8.281 -14.445 1 57.69 177 VAL A O 1
ATOM 1341 N N . GLN A 1 178 ? -19.438 8.32 -13.859 1 56.38 178 GLN A N 1
ATOM 1342 C CA . GLN A 1 178 ? -19.203 9.445 -14.758 1 56.38 178 GLN A CA 1
ATOM 1343 C C . GLN A 1 178 ? -19.375 9.031 -16.219 1 56.38 178 GLN A C 1
ATOM 1345 O O . GLN A 1 178 ? -19.922 9.789 -17.016 1 56.38 178 GLN A O 1
ATOM 1350 N N . ASN A 1 179 ? -18.891 7.855 -16.484 1 59.66 179 ASN A N 1
ATOM 1351 C CA . ASN A 1 179 ? -19.031 7.359 -17.859 1 59.66 179 ASN A CA 1
ATOM 1352 C C . ASN A 1 179 ? -20.484 7.098 -18.203 1 59.66 179 ASN A C 1
ATOM 1354 O O . ASN A 1 179 ? -20.906 7.34 -19.344 1 59.66 179 ASN A O 1
ATOM 1358 N N . GLN A 1 180 ? -21.234 6.602 -17.234 1 55.66 180 GLN A N 1
ATOM 1359 C CA . GLN A 1 180 ? -22.672 6.434 -17.453 1 55.66 180 GLN A CA 1
ATOM 1360 C C . GLN A 1 180 ? -23.344 7.777 -17.703 1 55.66 180 GLN A C 1
ATOM 1362 O O . GLN A 1 180 ? -24.234 7.891 -18.547 1 55.66 180 GLN A O 1
ATOM 1367 N N . GLY A 1 181 ? -22.844 8.68 -16.859 1 48 181 GLY A N 1
ATOM 1368 C CA . GLY A 1 181 ? -23.391 10.016 -17.078 1 48 181 GLY A CA 1
ATOM 1369 C C . GLY A 1 181 ? -23.047 10.578 -18.438 1 48 181 GLY A C 1
ATOM 1370 O O . GLY A 1 181 ? -23.891 11.227 -19.078 1 48 181 GLY A O 1
ATOM 1371 N N . LYS A 1 182 ? -21.828 10.25 -18.859 1 55.44 182 LYS A N 1
ATOM 1372 C CA . LYS A 1 182 ? -21.438 10.727 -20.172 1 55.44 182 LYS A CA 1
ATOM 1373 C C . LYS A 1 182 ? -22.203 10.008 -21.281 1 55.44 182 LYS A C 1
ATOM 1375 O O . LYS A 1 182 ? -22.578 10.617 -22.281 1 55.44 182 LYS A O 1
ATOM 1380 N N . ILE A 1 183 ? -22.375 8.742 -21.109 1 54.47 183 ILE A N 1
ATOM 1381 C CA . ILE A 1 183 ? -23.141 7.969 -22.094 1 54.47 183 ILE A CA 1
ATOM 1382 C C . ILE A 1 183 ? -24.562 8.5 -22.156 1 54.47 183 ILE A C 1
ATOM 1384 O O . ILE A 1 183 ? -25.125 8.688 -23.234 1 54.47 183 ILE A O 1
ATOM 1388 N N . ALA A 1 184 ? -25.109 8.789 -21 1 54.31 184 ALA A N 1
ATOM 1389 C CA . ALA A 1 184 ? -26.469 9.328 -20.953 1 54.31 184 ALA A CA 1
ATOM 1390 C C . ALA A 1 184 ? -26.531 10.711 -21.594 1 54.31 184 ALA A C 1
ATOM 1392 O O . ALA A 1 184 ? -27.453 11.008 -22.359 1 54.31 184 ALA A O 1
ATOM 1393 N N . ALA A 1 185 ? -25.516 11.461 -21.359 1 54.12 185 ALA A N 1
ATOM 1394 C CA . ALA A 1 185 ? -25.484 12.805 -21.938 1 54.12 185 ALA A CA 1
ATOM 1395 C C . ALA A 1 185 ? -25.266 12.758 -23.438 1 54.12 185 ALA A C 1
ATOM 1397 O O . ALA A 1 185 ? -25.828 13.555 -24.188 1 54.12 185 ALA A O 1
ATOM 1398 N N . THR A 1 186 ? -24.469 11.859 -23.859 1 56.62 186 THR A N 1
ATOM 1399 C CA . THR A 1 186 ? -24.219 11.672 -25.281 1 56.62 186 THR A CA 1
ATOM 1400 C C . THR A 1 186 ? -25.438 11.078 -25.969 1 56.62 186 THR A C 1
ATOM 1402 O O . THR A 1 186 ? -25.766 11.461 -27.094 1 56.62 186 THR A O 1
ATOM 1405 N N . ALA A 1 187 ? -26.047 10.156 -25.281 1 56.53 187 ALA A N 1
ATOM 1406 C CA . ALA A 1 187 ? -27.281 9.578 -25.828 1 56.53 187 ALA A CA 1
ATOM 1407 C C . ALA A 1 187 ? -28.359 10.648 -25.984 1 56.53 187 ALA A C 1
ATOM 1409 O O . ALA A 1 187 ? -29.094 10.641 -26.969 1 56.53 187 ALA A O 1
ATOM 1410 N N . GLU A 1 188 ? -28.438 11.508 -25.016 1 54.59 188 GLU A N 1
ATOM 1411 C CA . GLU A 1 188 ? -29.438 12.586 -25.094 1 54.59 188 GLU A CA 1
ATOM 1412 C C . GLU A 1 188 ? -29.125 13.531 -26.25 1 54.59 188 GLU A C 1
ATOM 1414 O O . GLU A 1 188 ? -30.016 14.203 -26.766 1 54.59 188 GLU A O 1
ATOM 1419 N N . LYS A 1 189 ? -27.875 13.531 -26.578 1 49.72 189 LYS A N 1
ATOM 1420 C CA . LYS A 1 189 ? -27.484 14.406 -27.672 1 49.72 189 LYS A CA 1
ATOM 1421 C C . LYS A 1 189 ? -27.625 13.703 -29.031 1 49.72 189 LYS A C 1
ATOM 1423 O O . LYS A 1 189 ? -27.453 14.32 -30.078 1 49.72 189 LYS A O 1
ATOM 1428 N N . LEU A 1 190 ? -27.641 12.375 -28.969 1 50.81 190 LEU A N 1
ATOM 1429 C CA . LEU A 1 190 ? -27.859 11.672 -30.219 1 50.81 190 LEU A CA 1
ATOM 1430 C C . LEU A 1 190 ? -29.281 11.93 -30.75 1 50.81 190 LEU A C 1
ATOM 1432 O O . LEU A 1 190 ? -30.25 11.719 -30.031 1 50.81 190 LEU A O 1
ATOM 1436 N N . PRO A 1 191 ? -29.328 12.875 -31.688 1 50.06 191 PRO A N 1
ATOM 1437 C CA . PRO A 1 191 ? -30.578 13.305 -32.312 1 50.06 191 PRO A CA 1
ATOM 1438 C C . PRO A 1 191 ? -31.484 12.141 -32.656 1 50.06 191 PRO A C 1
ATOM 1440 O O . PRO A 1 191 ? -32.719 12.297 -32.719 1 50.06 191 PRO A O 1
ATOM 1443 N N . TYR A 1 192 ? -30.812 11.023 -33.219 1 47.53 192 TYR A N 1
ATOM 1444 C CA . TYR A 1 192 ? -31.656 10.156 -34.031 1 47.53 192 TYR A CA 1
ATOM 1445 C C . TYR A 1 192 ? -32.656 9.422 -33.156 1 47.53 192 TYR A C 1
ATOM 1447 O O . TYR A 1 192 ? -33.469 8.633 -33.688 1 47.53 192 TYR A O 1
ATOM 1455 N N . LEU A 1 193 ? -32.438 9.289 -31.828 1 43.78 193 LEU A N 1
ATOM 1456 C CA . LEU A 1 193 ? -33.375 8.398 -31.172 1 43.78 193 LEU A CA 1
ATOM 1457 C C . LEU A 1 193 ? -34.781 8.984 -31.188 1 43.78 193 LEU A C 1
ATOM 1459 O O . LEU A 1 193 ? -35.719 8.422 -30.609 1 43.78 193 LEU A O 1
ATOM 1463 N N . HIS A 1 194 ? -34.969 10.258 -31.609 1 42.47 194 HIS A N 1
ATOM 1464 C CA . HIS A 1 194 ? -36.344 10.703 -31.75 1 42.47 194 HIS A CA 1
ATOM 1465 C C . HIS A 1 194 ? -37.062 9.945 -32.875 1 42.47 194 HIS A C 1
ATOM 1467 O O . HIS A 1 194 ? -37.156 10.453 -34 1 42.47 194 HIS A O 1
ATOM 1473 N N . TRP A 1 195 ? -36.75 8.672 -33.25 1 39.84 195 TRP A N 1
ATOM 1474 C CA . TRP A 1 195 ? -37.594 8.031 -34.281 1 39.84 195 TRP A CA 1
ATOM 1475 C C . TRP A 1 195 ? -39.062 8.172 -33.938 1 39.84 195 TRP A C 1
ATOM 1477 O O . TRP A 1 195 ? -39.469 8.008 -32.781 1 39.84 195 TRP A O 1
ATOM 1487 N N . GLN A 1 196 ? -39.938 8.945 -34.844 1 38.91 196 GLN A N 1
ATOM 1488 C CA . GLN A 1 196 ? -41.281 9.336 -35.188 1 38.91 196 GLN A CA 1
ATOM 1489 C C . GLN A 1 196 ? -42.25 8.148 -35.125 1 38.91 196 GLN A C 1
ATOM 1491 O O . GLN A 1 196 ? -42.062 7.176 -35.875 1 38.91 196 GLN A O 1
ATOM 1496 N N . THR A 1 197 ? -42.562 7.613 -34 1 39.16 197 THR A N 1
ATOM 1497 C CA . THR A 1 197 ? -43.719 6.723 -33.938 1 39.16 197 THR A CA 1
ATOM 1498 C C . THR A 1 197 ? -44.938 7.383 -34.531 1 39.16 197 THR A C 1
ATOM 1500 O O . THR A 1 197 ? -45.656 8.125 -33.875 1 39.16 197 THR A O 1
ATOM 1503 N N . SER A 1 198 ? -44.75 8.203 -35.625 1 34.91 198 SER A N 1
ATOM 1504 C CA . SER A 1 198 ? -45.969 8.742 -36.219 1 34.91 198 SER A CA 1
ATOM 1505 C C . SER A 1 198 ? -46.875 7.629 -36.719 1 34.91 198 SER A C 1
ATOM 1507 O O . SER A 1 198 ? -47.812 7.879 -37.5 1 34.91 198 SER A O 1
ATOM 1509 N N . ALA A 1 199 ? -46.719 6.379 -36.594 1 32.66 199 ALA A N 1
ATOM 1510 C CA . ALA A 1 199 ? -47.75 5.641 -37.281 1 32.66 199 ALA A CA 1
ATOM 1511 C C . ALA A 1 199 ? -49.125 5.852 -36.625 1 32.66 199 ALA A C 1
ATOM 1513 O O . ALA A 1 199 ? -50 4.996 -36.75 1 32.66 199 ALA A O 1
ATOM 1514 N N . ALA A 1 200 ? -49.5 7.125 -36.188 1 23 200 ALA A N 1
ATOM 1515 C CA . ALA A 1 200 ? -50.969 7.18 -36.094 1 23 200 ALA A CA 1
ATOM 1516 C C . ALA A 1 200 ? -51.594 7.406 -37.469 1 23 200 ALA A C 1
ATOM 1518 O O . ALA A 1 200 ? -51.094 8.188 -38.281 1 23 200 ALA A O 1
ATOM 1519 N N . MET B 1 1 ? -1.079 -17.703 15.898 1 57.88 1 MET B N 1
ATOM 1520 C CA . MET B 1 1 ? 0.014 -16.734 15.945 1 57.88 1 MET B CA 1
ATOM 1521 C C . MET B 1 1 ? 0.219 -16.078 14.586 1 57.88 1 MET B C 1
ATOM 1523 O O . MET B 1 1 ? 0.105 -16.75 13.547 1 57.88 1 MET B O 1
ATOM 1527 N N . SER B 1 2 ? -0.181 -14.719 14.352 1 81.5 2 SER B N 1
ATOM 1528 C CA . SER B 1 2 ? -0.298 -13.938 13.125 1 81.5 2 SER B CA 1
ATOM 1529 C C . SER B 1 2 ? 1.073 -13.617 12.539 1 81.5 2 SER B C 1
ATOM 1531 O O . SER B 1 2 ? 1.173 -12.984 11.484 1 81.5 2 SER B O 1
A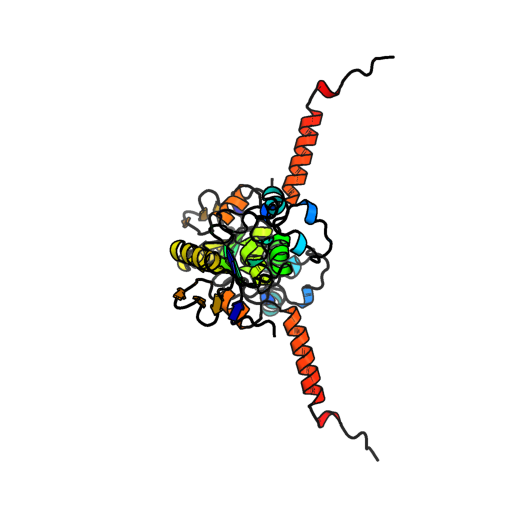TOM 1533 N N . GLN B 1 3 ? 2.104 -14.258 13.203 1 91.12 3 GLN B N 1
ATOM 1534 C CA . GLN B 1 3 ? 3.455 -14.023 12.703 1 91.12 3 GLN B CA 1
ATOM 1535 C C . GLN B 1 3 ? 3.701 -14.797 11.406 1 91.12 3 GLN B C 1
ATOM 1537 O O . GLN B 1 3 ? 3.246 -15.93 11.258 1 91.12 3 GLN B O 1
ATOM 1542 N N . VAL B 1 4 ? 4.391 -14.188 10.547 1 95.69 4 VAL B N 1
ATOM 1543 C CA . VAL B 1 4 ? 4.812 -14.805 9.289 1 95.69 4 VAL B CA 1
ATOM 1544 C C . VAL B 1 4 ? 6.336 -14.742 9.18 1 95.69 4 VAL B C 1
ATOM 1546 O O . VAL B 1 4 ? 6.898 -13.695 8.859 1 95.69 4 VAL B O 1
ATOM 1549 N N . LYS B 1 5 ? 6.984 -15.852 9.398 1 96.5 5 LYS B N 1
ATOM 1550 C CA . LYS B 1 5 ? 8.445 -15.883 9.375 1 96.5 5 LYS B CA 1
ATOM 1551 C C . LYS B 1 5 ? 8.961 -16.594 8.125 1 96.5 5 LYS B C 1
ATOM 1553 O O . LYS B 1 5 ? 9.898 -16.109 7.48 1 96.5 5 LYS B O 1
ATOM 1558 N N . GLN B 1 6 ? 8.266 -17.75 7.883 1 97.62 6 GLN B N 1
ATOM 1559 C CA . GLN B 1 6 ? 8.656 -18.578 6.746 1 97.62 6 GLN B CA 1
ATOM 1560 C C . GLN B 1 6 ? 7.43 -19.172 6.055 1 97.62 6 GLN B C 1
ATOM 1562 O O . GLN B 1 6 ? 6.465 -19.562 6.715 1 97.62 6 GLN B O 1
ATOM 1567 N N . ILE B 1 7 ? 7.473 -19.234 4.766 1 98.19 7 ILE B N 1
ATOM 1568 C CA . ILE B 1 7 ? 6.465 -19.906 3.957 1 98.19 7 ILE B CA 1
ATOM 1569 C C . ILE B 1 7 ? 7.141 -20.922 3.031 1 98.19 7 ILE B C 1
ATOM 1571 O O . ILE B 1 7 ? 8.039 -20.562 2.268 1 98.19 7 ILE B O 1
ATOM 1575 N N . GLN B 1 8 ? 6.762 -22.125 3.189 1 97.94 8 GLN B N 1
ATOM 1576 C CA . GLN B 1 8 ? 7.309 -23.203 2.365 1 97.94 8 GLN B CA 1
ATOM 1577 C C . GLN B 1 8 ? 6.195 -24 1.701 1 97.94 8 GLN B C 1
ATOM 1579 O O . GLN B 1 8 ? 5.18 -24.297 2.33 1 97.94 8 GLN B O 1
ATOM 1584 N N . GLY B 1 9 ? 6.348 -24.25 0.428 1 98.06 9 GLY B N 1
ATOM 1585 C CA . GLY B 1 9 ? 5.363 -25.078 -0.253 1 98.06 9 GLY B CA 1
ATOM 1586 C C . GLY B 1 9 ? 5.539 -25.094 -1.76 1 98.06 9 GLY B C 1
ATOM 1587 O O . GLY B 1 9 ? 6.578 -24.688 -2.273 1 98.06 9 GLY B O 1
ATOM 1588 N N . LYS B 1 10 ? 4.527 -25.734 -2.389 1 98.31 10 LYS B N 1
ATOM 1589 C CA . LYS B 1 10 ? 4.461 -25.734 -3.848 1 98.31 10 LYS B CA 1
ATOM 1590 C C . LYS B 1 10 ? 4.254 -24.328 -4.387 1 98.31 10 LYS B C 1
ATOM 1592 O O . LYS B 1 10 ? 3.646 -23.484 -3.723 1 98.31 10 LYS B O 1
ATOM 1597 N N . ALA B 1 11 ? 4.832 -24.141 -5.574 1 98.88 11 ALA B N 1
ATOM 1598 C CA . ALA B 1 11 ? 4.715 -22.812 -6.18 1 98.88 11 ALA B CA 1
ATOM 1599 C C . ALA B 1 11 ? 4.008 -22.891 -7.527 1 98.88 11 ALA B C 1
ATOM 1601 O O . ALA B 1 11 ? 3.971 -23.953 -8.156 1 98.88 11 ALA B O 1
ATOM 1602 N N . LEU B 1 12 ? 3.387 -21.812 -7.863 1 98.81 12 LEU B N 1
ATOM 1603 C CA . LEU B 1 12 ? 2.658 -21.625 -9.117 1 98.81 12 LEU B CA 1
ATOM 1604 C C . LEU B 1 12 ? 3.264 -20.5 -9.938 1 98.81 12 LEU B C 1
ATOM 1606 O O . LEU B 1 12 ? 3.256 -19.344 -9.516 1 98.81 12 LEU B O 1
ATOM 1610 N N . PRO B 1 13 ? 3.941 -20.844 -11.078 1 98.94 13 PRO B N 1
ATOM 1611 C CA . PRO B 1 13 ? 4.457 -19.797 -11.961 1 98.94 13 PRO B CA 1
ATOM 1612 C C . PRO B 1 13 ? 3.367 -19.156 -12.812 1 98.94 13 PRO B C 1
ATOM 1614 O O . PRO B 1 13 ? 2.674 -19.844 -13.562 1 98.94 13 PRO B O 1
ATOM 1617 N N . LEU B 1 14 ? 3.104 -17.922 -12.656 1 98.94 14 LEU B N 1
ATOM 1618 C CA . LEU B 1 14 ? 2.205 -17.156 -13.5 1 98.94 14 LEU B CA 1
ATOM 1619 C C . LEU B 1 14 ? 2.98 -16.141 -14.336 1 98.94 14 LEU B C 1
ATOM 1621 O O . LEU B 1 14 ? 3.213 -15.008 -13.891 1 98.94 14 LEU B O 1
ATOM 1625 N N . VAL B 1 15 ? 3.301 -16.531 -15.531 1 98.62 15 VAL B N 1
ATOM 1626 C CA . VAL B 1 15 ? 4.199 -15.766 -16.391 1 98.62 15 VAL B CA 1
ATOM 1627 C C . VAL B 1 15 ? 3.428 -14.641 -17.078 1 98.62 15 VAL B C 1
ATOM 1629 O O . VAL B 1 15 ? 2.33 -14.859 -17.594 1 98.62 15 VAL B O 1
ATOM 1632 N N . GLY B 1 16 ? 3.947 -13.477 -17.047 1 98.44 16 GLY B N 1
ATOM 1633 C CA . GLY B 1 16 ? 3.371 -12.32 -17.719 1 98.44 16 GLY B CA 1
ATOM 1634 C C . GLY B 1 16 ? 3.574 -11.023 -16.953 1 98.44 16 GLY B C 1
ATOM 1635 O O . GLY B 1 16 ? 3.549 -11.016 -15.711 1 98.44 16 GLY B O 1
ATOM 1636 N N . ASP B 1 17 ? 3.707 -9.945 -17.656 1 98.56 17 ASP B N 1
ATOM 1637 C CA . ASP B 1 17 ? 3.838 -8.617 -17.062 1 98.56 17 ASP B CA 1
ATOM 1638 C C . ASP B 1 17 ? 2.488 -7.906 -17.016 1 98.56 17 ASP B C 1
ATOM 1640 O O . ASP B 1 17 ? 1.567 -8.25 -17.75 1 98.56 17 ASP B O 1
ATOM 1644 N N . ASP B 1 18 ? 2.342 -6.914 -16.094 1 97.94 18 ASP B N 1
ATOM 1645 C CA . ASP B 1 18 ? 1.235 -5.961 -16.078 1 97.94 18 ASP B CA 1
ATOM 1646 C C . ASP B 1 18 ? -0.106 -6.684 -15.961 1 97.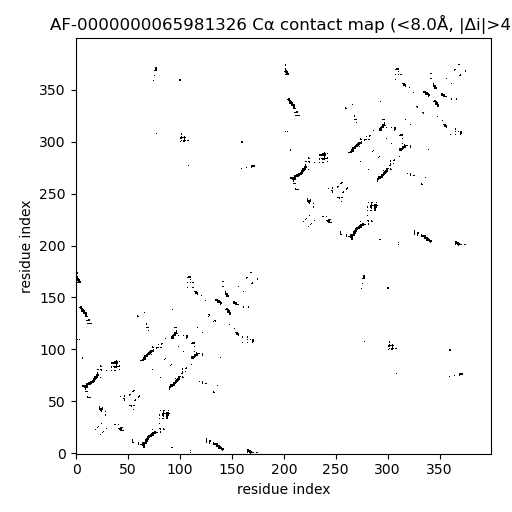94 18 ASP B C 1
ATOM 1648 O O . ASP B 1 18 ? -1.066 -6.336 -16.656 1 97.94 18 ASP B O 1
ATOM 1652 N N . ILE B 1 19 ? -0.14 -7.793 -15.188 1 98.5 19 ILE B N 1
ATOM 1653 C CA . ILE B 1 19 ? -1.406 -8.445 -14.875 1 98.5 19 ILE B CA 1
ATOM 1654 C C . ILE B 1 19 ? -2.199 -7.578 -13.898 1 98.5 19 ILE B C 1
ATOM 1656 O O . ILE B 1 19 ? -1.797 -7.406 -12.742 1 98.5 19 ILE B O 1
ATOM 1660 N N . ASP B 1 20 ? -3.301 -7.016 -14.367 1 97.38 20 ASP B N 1
ATOM 1661 C CA . ASP B 1 20 ? -4.023 -6.02 -13.586 1 97.38 20 ASP B CA 1
ATOM 1662 C C . ASP B 1 20 ? -5.141 -6.664 -12.766 1 97.38 20 ASP B C 1
ATOM 1664 O O . ASP B 1 20 ? -5.418 -7.855 -12.922 1 97.38 20 ASP B O 1
ATOM 1668 N N . THR B 1 21 ? -5.746 -5.887 -11.922 1 97.06 21 THR B N 1
ATOM 1669 C CA . THR B 1 21 ? -6.715 -6.398 -10.961 1 97.06 21 THR B CA 1
ATOM 1670 C C . THR B 1 21 ? -7.992 -6.848 -11.664 1 97.06 21 THR B C 1
ATOM 1672 O O . THR B 1 21 ? -8.734 -7.688 -11.148 1 97.06 21 THR B O 1
ATOM 1675 N N . ASP B 1 22 ? -8.258 -6.344 -12.898 1 95.62 22 ASP B N 1
ATOM 1676 C CA . ASP B 1 22 ? -9.398 -6.809 -13.672 1 95.62 22 ASP B CA 1
ATOM 1677 C C . ASP B 1 22 ? -9.203 -8.258 -14.117 1 95.62 22 ASP B C 1
ATOM 1679 O O . ASP B 1 22 ? -10.172 -9.016 -14.203 1 95.62 22 ASP B O 1
ATOM 1683 N N . ARG B 1 23 ? -7.996 -8.547 -14.453 1 97.81 23 ARG B N 1
ATOM 1684 C CA . ARG B 1 23 ? -7.684 -9.922 -14.836 1 97.81 23 ARG B CA 1
ATOM 1685 C C . ARG B 1 23 ? -7.703 -10.852 -13.625 1 97.81 23 ARG B C 1
ATOM 1687 O O . ARG B 1 23 ? -8.148 -11.992 -13.719 1 97.81 23 ARG B O 1
ATOM 1694 N N . ILE B 1 24 ? -7.285 -10.414 -12.492 1 98.5 24 ILE B N 1
ATOM 1695 C CA . ILE B 1 24 ? -7.211 -11.234 -11.289 1 98.5 24 ILE B CA 1
ATOM 1696 C C . ILE B 1 24 ? -8.625 -11.578 -10.812 1 98.5 24 ILE B C 1
ATOM 1698 O O . ILE B 1 24 ? -8.898 -12.727 -10.453 1 98.5 24 ILE B O 1
ATOM 1702 N N . ILE B 1 25 ? -9.484 -10.57 -10.852 1 97.31 25 ILE B N 1
ATOM 1703 C CA . ILE B 1 25 ? -10.867 -10.797 -10.445 1 97.31 25 ILE B CA 1
ATOM 1704 C C . ILE B 1 25 ? -11.797 -9.859 -11.219 1 97.31 25 ILE B C 1
ATOM 1706 O O . ILE B 1 25 ? -11.852 -8.664 -10.93 1 97.31 25 ILE B O 1
ATOM 1710 N N . PRO B 1 26 ? -12.57 -10.383 -12.109 1 94.88 26 PRO B N 1
ATOM 1711 C CA . PRO B 1 26 ? -13.477 -9.547 -12.898 1 94.88 26 PRO B CA 1
ATOM 1712 C C . PRO B 1 26 ? -14.516 -8.828 -12.031 1 94.88 26 PRO B C 1
ATOM 1714 O O . PRO B 1 26 ? -14.945 -9.367 -11.008 1 94.88 26 PRO B O 1
ATOM 1717 N N . ALA B 1 27 ? -15.023 -7.738 -12.539 1 91.25 27 ALA B N 1
ATOM 1718 C CA . ALA B 1 27 ? -15.883 -6.816 -11.797 1 91.25 27 ALA B CA 1
ATOM 1719 C C . ALA B 1 27 ? -17.172 -7.496 -11.375 1 91.25 27 ALA B C 1
ATOM 1721 O O . ALA B 1 27 ? -17.734 -7.18 -10.32 1 91.25 27 ALA B O 1
ATOM 1722 N N . ARG B 1 28 ? -17.578 -8.445 -12.156 1 90.5 28 ARG B N 1
ATOM 1723 C CA . ARG B 1 28 ? -18.875 -9.062 -11.898 1 90.5 28 ARG B CA 1
ATOM 1724 C C . ARG B 1 28 ? -18.859 -9.852 -10.594 1 90.5 28 ARG B C 1
ATOM 1726 O O . ARG B 1 28 ? -19.906 -10.188 -10.047 1 90.5 28 ARG B O 1
ATOM 1733 N N . PHE B 1 29 ? -17.719 -10.078 -10.016 1 91.06 29 PHE B N 1
ATOM 1734 C CA . PHE B 1 29 ? -17.625 -10.852 -8.781 1 91.06 29 PHE B CA 1
ATOM 1735 C C . PHE B 1 29 ? -17.453 -9.93 -7.578 1 91.06 29 PHE B C 1
ATOM 1737 O O . PHE B 1 29 ? -17.281 -10.398 -6.449 1 91.06 29 PHE B O 1
ATOM 1744 N N . LEU B 1 30 ? -17.453 -8.641 -7.812 1 86.81 30 LEU B N 1
ATOM 1745 C CA . LEU B 1 30 ? -17.172 -7.672 -6.758 1 86.81 30 LEU B CA 1
ATOM 1746 C C . LEU B 1 30 ? -18.422 -7.395 -5.926 1 86.81 30 LEU B C 1
ATOM 1748 O O . LEU B 1 30 ? -18.344 -6.73 -4.887 1 86.81 30 LEU B O 1
ATOM 1752 N N . ARG B 1 31 ? -19.594 -7.84 -6.246 1 77.81 31 ARG B N 1
ATOM 1753 C CA . ARG B 1 31 ? -20.844 -7.566 -5.539 1 77.81 31 ARG B CA 1
ATOM 1754 C C . ARG B 1 31 ? -20.984 -8.469 -4.316 1 77.81 31 ARG B C 1
ATOM 1756 O O . ARG B 1 31 ? -21.922 -8.312 -3.531 1 77.81 31 ARG B O 1
ATOM 1763 N N . CYS B 1 32 ? -20.062 -9.258 -4.094 1 65.88 32 CYS B N 1
ATOM 1764 C CA . CYS B 1 32 ? -20.156 -10.156 -2.951 1 65.88 32 CYS B CA 1
ATOM 1765 C C . CYS B 1 32 ? -19.938 -9.406 -1.645 1 65.88 32 CYS B C 1
ATOM 1767 O O . CYS B 1 32 ? -19.094 -8.523 -1.567 1 65.88 32 CYS B O 1
ATOM 1769 N N . VAL B 1 33 ? -20.859 -9.648 -0.75 1 65.75 33 VAL B N 1
ATOM 1770 C CA . VAL B 1 33 ? -20.844 -8.992 0.553 1 65.75 33 VAL B CA 1
ATOM 1771 C C . VAL B 1 33 ? -19.625 -9.461 1.354 1 65.75 33 VAL B C 1
ATOM 1773 O O . VAL B 1 33 ? -19.125 -8.742 2.221 1 65.75 33 VAL B O 1
ATOM 1776 N N . THR B 1 34 ? -19.172 -10.688 1.047 1 78.94 34 THR B N 1
ATOM 1777 C CA . THR B 1 34 ? -18 -11.234 1.715 1 78.94 34 THR B CA 1
ATOM 1778 C C . THR B 1 34 ? -16.984 -11.734 0.694 1 78.94 34 THR B C 1
ATOM 1780 O O . THR B 1 34 ? -17.297 -11.867 -0.491 1 78.94 34 THR B O 1
ATOM 1783 N N . PHE B 1 35 ? -15.82 -11.828 1.255 1 84.19 35 PHE B N 1
ATOM 1784 C CA . PHE B 1 35 ? -14.773 -12.32 0.368 1 84.19 35 PHE B CA 1
ATOM 1785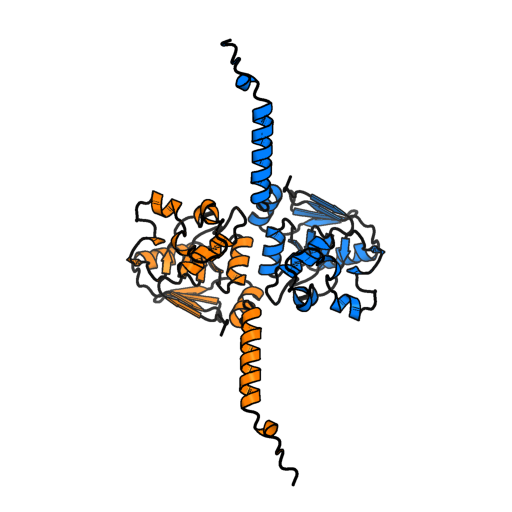 C C . PHE B 1 35 ? -14.844 -13.836 0.23 1 84.19 35 PHE B C 1
ATOM 1787 O O . PHE B 1 35 ? -14.062 -14.43 -0.513 1 84.19 35 PHE B O 1
ATOM 1794 N N . ASP B 1 36 ? -15.836 -14.32 0.824 1 84.94 36 ASP B N 1
ATOM 1795 C CA . ASP B 1 36 ? -15.969 -15.766 0.774 1 84.94 36 ASP B CA 1
ATOM 1796 C C . ASP B 1 36 ? -16.25 -16.25 -0.65 1 84.94 36 ASP B C 1
ATOM 1798 O O . ASP B 1 36 ? -17.016 -15.625 -1.382 1 84.94 36 ASP B O 1
ATOM 1802 N N . GLY B 1 37 ? -15.625 -17.203 -1.12 1 88.94 37 GLY B N 1
ATOM 1803 C CA . GLY B 1 37 ? -15.844 -17.812 -2.418 1 88.94 37 GLY B CA 1
ATOM 1804 C C . GLY B 1 37 ? -15.062 -17.156 -3.535 1 88.94 37 GLY B C 1
ATOM 1805 O O . GLY B 1 37 ? -15.047 -17.656 -4.668 1 88.94 3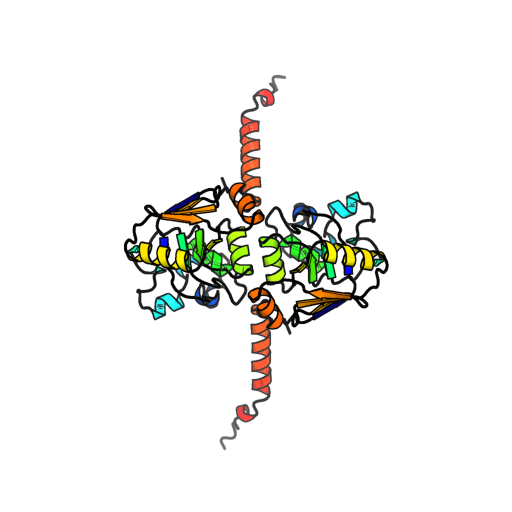7 GLY B O 1
ATOM 1806 N N . LEU B 1 38 ? -14.445 -16.047 -3.27 1 94 38 LEU B N 1
ATOM 1807 C CA . LEU B 1 38 ? -13.727 -15.312 -4.309 1 94 38 LEU B CA 1
ATOM 1808 C C . LEU B 1 38 ? -12.609 -16.172 -4.898 1 94 38 LEU B C 1
ATOM 1810 O O . LEU B 1 38 ? -12.266 -16.016 -6.074 1 94 38 LEU B O 1
ATOM 1814 N N . GLY B 1 39 ? -12.109 -17 -4.082 1 96.12 39 GLY B N 1
ATOM 1815 C CA . GLY B 1 39 ? -11 -17.844 -4.512 1 96.12 39 GLY B CA 1
ATOM 1816 C C . GLY B 1 39 ? -11.312 -18.656 -5.75 1 96.12 39 GLY B C 1
ATOM 1817 O O . GLY B 1 39 ? -10.453 -18.859 -6.605 1 96.12 39 GLY B O 1
ATOM 1818 N N . GLU B 1 40 ? -12.57 -19.062 -5.867 1 95.25 40 GLU B N 1
ATOM 1819 C CA . GLU B 1 40 ? -13 -19.891 -6.996 1 95.25 40 GLU B CA 1
ATOM 1820 C C . GLU B 1 40 ? -12.977 -19.094 -8.297 1 95.25 40 GLU B C 1
ATOM 1822 O O . GLU B 1 40 ? -12.906 -19.672 -9.383 1 95.25 40 GLU B O 1
ATOM 1827 N N . HIS B 1 41 ? -12.984 -17.797 -8.109 1 96.19 41 HIS B N 1
ATOM 1828 C CA . HIS B 1 41 ? -13.164 -16.969 -9.297 1 96.19 41 HIS B CA 1
ATOM 1829 C C . HIS B 1 41 ? -11.883 -16.219 -9.648 1 96.19 41 HIS B C 1
ATOM 1831 O O . HIS B 1 41 ? -11.898 -15.312 -10.484 1 96.19 41 HIS B O 1
ATOM 1837 N N . VAL B 1 42 ? -10.766 -16.547 -9.008 1 98.19 42 VAL B N 1
ATOM 1838 C CA . VAL B 1 42 ? -9.492 -15.922 -9.336 1 98.19 42 VAL B CA 1
ATOM 1839 C C . VAL B 1 42 ? -9.141 -16.172 -10.797 1 98.19 42 VAL B C 1
ATOM 1841 O O . VAL B 1 42 ? -9.227 -17.312 -11.273 1 98.19 42 VAL B O 1
ATOM 1844 N N . PHE B 1 43 ? -8.836 -15.133 -11.531 1 98.69 43 PHE B N 1
ATOM 1845 C CA . PHE B 1 43 ? -8.461 -15.164 -12.938 1 98.69 43 PHE B CA 1
ATOM 1846 C C . PHE B 1 43 ? -9.547 -15.836 -13.773 1 98.69 43 PHE B C 1
ATOM 1848 O O . PHE B 1 43 ? -9.242 -16.531 -14.75 1 98.69 43 PHE B O 1
ATOM 1855 N N . ALA B 1 44 ? -10.805 -15.664 -13.477 1 98.06 44 ALA B N 1
ATOM 1856 C CA . ALA B 1 44 ? -11.914 -16.391 -14.078 1 98.06 44 ALA B CA 1
ATOM 1857 C C . ALA B 1 44 ? -11.914 -16.234 -15.594 1 98.06 44 ALA B C 1
ATOM 1859 O O . ALA B 1 44 ? -12.039 -17.219 -16.328 1 98.06 44 ALA B O 1
ATOM 1860 N N . ASP B 1 45 ? -11.773 -15.039 -16.094 1 98.19 45 ASP B N 1
ATOM 1861 C CA . ASP B 1 45 ? -11.82 -14.805 -17.531 1 98.19 45 ASP B CA 1
ATOM 1862 C C . ASP B 1 45 ? -10.594 -15.406 -18.219 1 98.19 45 ASP B C 1
ATOM 1864 O O . ASP B 1 45 ? -10.711 -16.016 -19.281 1 98.19 45 ASP B O 1
ATOM 1868 N N . ASP B 1 46 ? -9.406 -15.188 -17.625 1 98.44 46 ASP B N 1
ATOM 1869 C CA . ASP B 1 46 ? -8.203 -15.797 -18.172 1 98.44 46 ASP B CA 1
ATOM 1870 C C . ASP B 1 46 ? -8.328 -17.312 -18.219 1 98.44 46 ASP B C 1
ATOM 1872 O O . ASP B 1 46 ? -7.934 -17.938 -19.203 1 98.44 46 ASP B O 1
ATOM 1876 N N . ARG B 1 47 ? -8.828 -17.891 -17.156 1 98.25 47 ARG B N 1
ATOM 1877 C CA . ARG B 1 47 ? -8.984 -19.344 -17.062 1 98.25 47 ARG B CA 1
ATOM 1878 C C . ARG B 1 47 ? -9.969 -19.844 -18.125 1 98.25 47 ARG B C 1
ATOM 1880 O O . ARG B 1 47 ? -9.711 -20.859 -18.781 1 98.25 47 ARG B O 1
ATOM 1887 N N . GLN B 1 48 ? -11.062 -19.156 -18.297 1 98.06 48 GLN B N 1
ATOM 1888 C CA . GLN B 1 48 ? -12.031 -19.516 -19.312 1 98.06 48 GLN B CA 1
ATOM 1889 C C . GLN B 1 48 ? -11.414 -19.453 -20.703 1 98.06 48 GLN B C 1
ATOM 1891 O O . GLN B 1 48 ? -11.594 -20.359 -21.516 1 98.06 48 GLN B O 1
ATOM 1896 N N . GLN B 1 49 ? -10.727 -18.375 -20.938 1 97.94 49 GLN B N 1
ATOM 1897 C CA . GLN B 1 49 ? -10.117 -18.156 -22.25 1 97.94 49 GLN B CA 1
ATOM 1898 C C . GLN B 1 49 ? -9.102 -19.234 -22.578 1 97.94 49 GLN B C 1
ATOM 1900 O O . GLN B 1 49 ? -8.945 -19.625 -23.734 1 97.94 49 GLN B O 1
ATOM 1905 N N . GLN B 1 50 ? -8.414 -19.766 -21.562 1 97.69 50 GLN B N 1
ATOM 1906 C CA . GLN B 1 50 ? -7.355 -20.75 -21.781 1 97.69 50 GLN B CA 1
ATOM 1907 C C . GLN B 1 50 ? -7.891 -22.172 -21.703 1 97.69 50 GLN B C 1
ATOM 1909 O O . GLN B 1 50 ? -7.137 -23.141 -21.875 1 97.69 50 GLN B O 1
ATOM 1914 N N . GLY B 1 51 ? -9.109 -22.375 -21.422 1 96.06 51 GLY B N 1
ATOM 1915 C CA . GLY B 1 51 ? -9.797 -23.656 -21.516 1 96.06 51 GLY B CA 1
ATOM 1916 C C . GLY B 1 51 ? -9.203 -24.719 -20.609 1 96.06 51 GLY B C 1
ATOM 1917 O O . GLY B 1 51 ? -8.984 -25.859 -21.031 1 96.06 51 GLY B O 1
ATOM 1918 N N . GLY B 1 52 ? -8.844 -24.281 -19.469 1 95.56 52 GLY B N 1
ATOM 1919 C CA . GLY B 1 52 ? -8.336 -25.25 -18.516 1 95.56 52 GLY B CA 1
ATOM 1920 C C . GLY B 1 52 ? -6.82 -25.312 -18.484 1 95.56 52 GLY B C 1
ATOM 1921 O O . GLY B 1 52 ? -6.242 -26.047 -17.672 1 95.56 52 GLY B O 1
ATOM 1922 N N . ASN B 1 53 ? -6.152 -24.484 -19.266 1 97.81 53 ASN B N 1
ATOM 1923 C CA . ASN B 1 53 ? -4.699 -24.547 -19.359 1 97.81 53 ASN B CA 1
ATOM 1924 C C . ASN B 1 53 ? -4.043 -23.438 -18.531 1 97.81 53 ASN B C 1
ATOM 1926 O O . ASN B 1 53 ? -2.814 -23.344 -18.484 1 97.81 53 ASN B O 1
ATOM 1930 N N . HIS B 1 54 ? -4.863 -22.578 -17.906 1 98.56 54 HIS B N 1
ATOM 1931 C CA . HIS B 1 54 ? -4.316 -21.562 -17.016 1 98.56 54 HIS B CA 1
ATOM 1932 C C . HIS B 1 54 ? -3.631 -22.203 -15.812 1 98.56 54 HIS B C 1
ATOM 1934 O O . HIS B 1 54 ? -4.133 -23.188 -15.258 1 98.56 54 HIS B O 1
ATOM 1940 N N . PRO B 1 55 ? -2.551 -21.656 -15.359 1 98.69 55 PRO B N 1
ATOM 1941 C CA . PRO B 1 55 ? -1.823 -22.266 -14.242 1 98.69 55 PRO B CA 1
ATOM 1942 C C . PRO B 1 55 ? -2.717 -22.531 -13.031 1 98.69 55 PRO B C 1
ATOM 1944 O O . PRO B 1 55 ? -2.557 -23.547 -12.359 1 98.69 55 PRO B O 1
ATOM 1947 N N . PHE B 1 56 ? -3.682 -21.766 -12.766 1 98.62 56 PHE B N 1
ATOM 1948 C CA . PHE B 1 56 ? -4.578 -21.922 -11.625 1 98.62 56 PHE B CA 1
ATOM 1949 C C . PHE B 1 56 ? -5.535 -23.078 -11.844 1 98.62 56 PHE B C 1
ATOM 1951 O O . PHE B 1 56 ? -6.219 -23.516 -10.914 1 98.62 56 PHE B O 1
ATOM 1958 N N . ASP B 1 57 ? -5.543 -23.625 -13.07 1 98.5 57 ASP B N 1
ATOM 1959 C CA . ASP B 1 57 ? -6.43 -24.75 -13.367 1 98.5 57 ASP B CA 1
ATOM 1960 C C . ASP B 1 57 ? -5.652 -26.062 -13.414 1 98.5 57 ASP B C 1
ATOM 1962 O O . ASP B 1 57 ? -6.246 -27.141 -13.383 1 98.5 57 ASP B O 1
ATOM 1966 N N . LEU B 1 58 ? -4.395 -25.953 -13.617 1 98.56 58 LEU B N 1
ATOM 1967 C CA . LEU B 1 58 ? -3.588 -27.141 -13.859 1 98.56 58 LEU B CA 1
ATOM 1968 C C . LEU B 1 58 ? -3.42 -27.953 -12.578 1 98.56 58 LEU B C 1
ATOM 1970 O O . LEU B 1 58 ? -3.092 -27.391 -11.523 1 98.56 58 LEU B O 1
ATOM 1974 N N . SER B 1 59 ? -3.592 -29.203 -12.672 1 98.12 59 SER B N 1
ATOM 1975 C CA . SER B 1 59 ? -3.547 -30.094 -11.523 1 98.12 59 SER B CA 1
ATOM 1976 C C . SER B 1 59 ? -2.186 -30.062 -10.844 1 98.12 59 SER B C 1
ATOM 1978 O O . SER B 1 59 ? -2.096 -30.172 -9.617 1 98.12 59 SER B O 1
ATOM 1980 N N . GLN B 1 60 ? -1.15 -29.891 -11.547 1 98.25 60 GLN B N 1
ATOM 1981 C CA . GLN B 1 60 ? 0.201 -29.953 -11 1 98.25 60 GLN B CA 1
ATOM 1982 C C . GLN B 1 60 ? 0.479 -28.766 -10.086 1 98.25 60 GLN B C 1
ATOM 1984 O O . GLN B 1 60 ? 1.43 -28.781 -9.297 1 98.25 60 GLN B O 1
ATOM 1989 N N . TYR B 1 61 ? -0.347 -27.734 -10.195 1 98.62 61 TYR B N 1
ATOM 1990 C CA . TYR B 1 61 ? -0.093 -26.547 -9.383 1 98.62 61 TYR B CA 1
ATOM 1991 C C . TYR B 1 61 ? -1.133 -26.406 -8.281 1 98.62 61 TYR B C 1
ATOM 1993 O O . TYR B 1 61 ? -1.081 -25.469 -7.48 1 98.62 61 TYR B O 1
ATOM 2001 N N . GLN B 1 62 ? -2.062 -27.312 -8.227 1 97.88 62 GLN B N 1
ATOM 2002 C CA . GLN B 1 62 ? -3.045 -27.266 -7.152 1 97.88 62 GLN B CA 1
ATOM 2003 C C . GLN B 1 62 ? -2.373 -27.375 -5.789 1 97.88 62 GLN B C 1
ATOM 2005 O O . GLN B 1 62 ? -1.367 -28.078 -5.637 1 97.88 62 GLN B O 1
ATOM 2010 N N . ASP B 1 63 ? -2.842 -26.594 -4.824 1 97 63 ASP B N 1
ATOM 2011 C CA . ASP B 1 63 ? -2.377 -26.531 -3.441 1 97 63 ASP B CA 1
ATOM 2012 C C . ASP B 1 63 ? -1.09 -25.719 -3.336 1 97 63 ASP B C 1
ATOM 2014 O O . ASP B 1 63 ? -0.415 -25.75 -2.305 1 97 63 ASP B O 1
ATOM 2018 N N . ALA B 1 64 ? -0.71 -25.094 -4.418 1 98.69 64 ALA B N 1
ATOM 2019 C CA . ALA B 1 64 ? 0.419 -24.172 -4.328 1 98.69 64 ALA B CA 1
ATOM 2020 C C . ALA B 1 64 ? 0.154 -23.078 -3.299 1 98.69 64 ALA B C 1
ATOM 2022 O O . ALA B 1 64 ? -0.965 -22.578 -3.199 1 98.69 64 ALA B O 1
ATOM 2023 N N . THR B 1 65 ? 1.191 -22.703 -2.58 1 98.75 65 THR B N 1
ATOM 2024 C CA . THR B 1 65 ? 1.054 -21.656 -1.577 1 98.75 65 THR B CA 1
ATOM 2025 C C . THR B 1 65 ? 1.901 -20.438 -1.946 1 98.75 65 THR B C 1
ATOM 2027 O O . THR B 1 65 ? 1.758 -19.375 -1.348 1 98.75 65 THR B O 1
ATOM 2030 N N . VAL B 1 66 ? 2.805 -20.594 -2.887 1 98.94 66 VAL B N 1
ATOM 2031 C CA . VAL B 1 66 ? 3.666 -19.516 -3.352 1 98.94 66 VAL B CA 1
ATOM 2032 C C . VAL B 1 66 ? 3.342 -19.188 -4.805 1 98.94 66 VAL B C 1
ATOM 2034 O O . VAL B 1 66 ? 3.291 -20.078 -5.656 1 98.94 66 VAL B O 1
ATOM 2037 N N . LEU B 1 67 ? 3.018 -17.922 -5.09 1 98.94 67 LEU B N 1
ATOM 2038 C CA . LEU B 1 67 ? 2.768 -17.438 -6.441 1 98.94 67 LEU B CA 1
ATOM 2039 C C . LEU B 1 67 ? 3.971 -16.656 -6.965 1 98.94 67 LEU B C 1
ATOM 2041 O O . LEU B 1 67 ? 4.5 -15.781 -6.273 1 98.94 67 LEU B O 1
ATOM 2045 N N . VAL B 1 68 ? 4.488 -17 -8.117 1 99 68 VAL B N 1
ATOM 2046 C CA . VAL B 1 68 ? 5.633 -16.328 -8.719 1 99 68 VAL B CA 1
ATOM 2047 C C . VAL B 1 68 ? 5.18 -15.539 -9.945 1 99 68 VAL B C 1
ATOM 2049 O O . VAL B 1 68 ? 4.664 -16.109 -10.906 1 99 68 VAL B O 1
ATOM 2052 N N . VAL B 1 69 ? 5.332 -14.242 -9.875 1 98.94 69 VAL B N 1
ATOM 2053 C CA . VAL B 1 69 ? 4.777 -13.352 -10.891 1 98.94 69 VAL B CA 1
ATOM 2054 C C . VAL B 1 69 ? 5.879 -12.453 -11.445 1 98.94 69 VAL B C 1
ATOM 2056 O O . VAL B 1 69 ? 7.012 -12.469 -10.953 1 98.94 69 VAL B O 1
ATOM 2059 N N . ASN B 1 70 ? 5.582 -11.711 -12.461 1 98.88 70 ASN B N 1
ATOM 2060 C CA . ASN B 1 70 ? 6.562 -10.836 -13.102 1 98.88 70 ASN B CA 1
ATOM 2061 C C . ASN B 1 70 ? 6.316 -9.367 -12.75 1 98.88 70 ASN B C 1
ATOM 2063 O O . ASN B 1 70 ? 6.047 -9.039 -11.594 1 98.88 70 ASN B O 1
ATOM 2067 N N . ARG B 1 71 ? 6.5 -8.477 -13.656 1 98.44 71 ARG B N 1
ATOM 2068 C CA . ARG B 1 71 ? 6.559 -7.039 -13.391 1 98.44 71 ARG B CA 1
ATOM 2069 C C . ARG B 1 71 ? 5.16 -6.453 -13.242 1 98.44 71 ARG B C 1
ATOM 2071 O O . ARG B 1 71 ? 4.246 -6.809 -13.984 1 98.44 71 ARG B O 1
ATOM 2078 N N . ASN B 1 72 ? 5.012 -5.469 -12.352 1 97.88 72 ASN B N 1
ATOM 2079 C CA . ASN B 1 72 ? 3.848 -4.602 -12.203 1 97.88 72 ASN B CA 1
ATOM 2080 C C . ASN B 1 72 ? 2.576 -5.41 -11.953 1 97.88 72 ASN B C 1
ATOM 2082 O O . ASN B 1 72 ? 1.522 -5.102 -12.516 1 97.88 72 ASN B O 1
ATOM 2086 N N . PHE B 1 73 ? 2.652 -6.496 -11.102 1 98.69 73 PHE B N 1
ATOM 2087 C CA . PHE B 1 73 ? 1.533 -7.363 -10.758 1 98.69 73 PHE B CA 1
ATOM 2088 C C . PHE B 1 73 ? 0.543 -6.637 -9.852 1 98.69 73 PHE B C 1
ATOM 2090 O O . PHE B 1 73 ? 0.94 -5.988 -8.883 1 98.69 73 PHE B O 1
ATOM 2097 N N . GLY B 1 74 ? -0.771 -6.727 -10.172 1 97.88 74 GLY B N 1
ATOM 2098 C CA . GLY B 1 74 ? -1.819 -6.105 -9.383 1 97.88 74 GLY B CA 1
ATOM 2099 C C . GLY B 1 74 ? -2.055 -4.648 -9.734 1 97.88 74 GLY B C 1
ATOM 2100 O O . GLY B 1 74 ? -2.576 -3.883 -8.922 1 97.88 74 GLY B O 1
ATOM 2101 N N . CYS B 1 75 ? -1.57 -4.227 -10.898 1 95.88 75 CYS B N 1
ATOM 2102 C CA . CYS B 1 75 ? -1.77 -2.85 -11.344 1 95.88 75 CYS B CA 1
ATOM 2103 C C . CYS B 1 75 ? -3.219 -2.613 -11.758 1 95.88 75 CYS B C 1
ATOM 2105 O O . CYS B 1 75 ? -4.051 -3.518 -11.656 1 95.88 75 CYS B O 1
ATOM 2107 N N . GLY B 1 76 ? -3.602 -1.353 -12.078 1 90.69 76 GLY B N 1
ATOM 2108 C CA . GLY B 1 76 ? -4.938 -1.021 -12.547 1 90.69 76 GLY B CA 1
ATOM 2109 C C . GLY B 1 76 ? -5.836 -0.485 -11.445 1 90.69 76 GLY B C 1
ATOM 2110 O O . GLY B 1 76 ? -5.383 0.253 -10.57 1 90.69 76 GLY B O 1
ATOM 2111 N N . SER B 1 77 ? -7.098 -0.884 -11.523 1 87.38 77 SER B N 1
ATOM 2112 C CA . SER B 1 77 ? -8.109 -0.354 -10.617 1 87.38 77 SER B CA 1
ATOM 2113 C C . SER B 1 77 ? -7.883 -0.841 -9.188 1 87.38 77 SER B C 1
ATOM 2115 O O . SER B 1 77 ? -7.367 -1.941 -8.977 1 87.38 77 SER B O 1
ATOM 2117 N N . SER B 1 78 ? -8.242 0.05 -8.352 1 86.56 78 SER B N 1
ATOM 2118 C CA . SER B 1 78 ? -8.188 -0.321 -6.945 1 86.56 78 SER B CA 1
ATOM 2119 C C . SER B 1 78 ? -9.273 -1.335 -6.598 1 86.56 78 SER B C 1
ATOM 2121 O O . SER B 1 78 ? -10.461 -1 -6.578 1 86.56 78 SER B O 1
ATOM 2123 N N . ARG B 1 79 ? -8.898 -2.559 -6.375 1 88.19 79 ARG B N 1
ATOM 2124 C CA . ARG B 1 79 ? -9.812 -3.639 -6.02 1 88.19 79 ARG B CA 1
ATOM 2125 C C . ARG B 1 79 ? -9.227 -4.504 -4.91 1 88.19 79 ARG B C 1
ATOM 2127 O O . ARG B 1 79 ? -8.398 -5.379 -5.168 1 88.19 79 ARG B O 1
ATOM 2134 N N . GLU B 1 80 ? -9.703 -4.34 -3.666 1 91.12 80 GLU B N 1
ATOM 2135 C CA . GLU B 1 80 ? -9.242 -5.176 -2.559 1 91.12 80 GLU B CA 1
ATOM 2136 C C . GLU B 1 80 ? -9.602 -6.641 -2.789 1 91.12 80 GLU B C 1
ATOM 2138 O O . GLU B 1 80 ? -8.992 -7.535 -2.201 1 91.12 80 GLU B O 1
ATOM 2143 N N . HIS B 1 81 ? -10.539 -6.887 -3.631 1 93.94 81 HIS B N 1
ATOM 2144 C CA . HIS B 1 81 ? -11.008 -8.227 -3.971 1 93.94 81 HIS B CA 1
ATOM 2145 C C . HIS B 1 81 ? -9.922 -9.023 -4.688 1 93.94 81 HIS B C 1
ATOM 2147 O O . HIS B 1 81 ? -9.898 -10.25 -4.609 1 93.94 81 HIS B O 1
ATOM 2153 N N . ALA B 1 82 ? -9.078 -8.336 -5.344 1 96.56 82 ALA B N 1
ATOM 2154 C CA . ALA B 1 82 ? -8.062 -9.023 -6.137 1 96.56 82 ALA B CA 1
ATOM 2155 C C . ALA B 1 82 ? -7.098 -9.789 -5.246 1 96.56 82 ALA B C 1
ATOM 2157 O O . ALA B 1 82 ? -6.98 -11.016 -5.355 1 96.56 82 ALA B O 1
ATOM 2158 N N . PRO B 1 83 ? -6.422 -9.109 -4.285 1 97.5 83 PRO B N 1
ATOM 2159 C CA . PRO B 1 83 ? -5.605 -9.898 -3.363 1 97.5 83 PRO B CA 1
ATOM 2160 C C . PRO B 1 83 ? -6.422 -10.938 -2.598 1 97.5 83 PRO B C 1
ATOM 2162 O O . PRO B 1 83 ? -5.949 -12.055 -2.363 1 97.5 83 PRO B O 1
ATOM 2165 N N . GLN B 1 84 ? -7.645 -10.633 -2.258 1 96.62 84 GLN B N 1
ATOM 2166 C CA . GLN B 1 84 ? -8.484 -11.555 -1.504 1 96.62 84 GLN B CA 1
ATOM 2167 C C . GLN B 1 84 ? -8.773 -12.82 -2.305 1 96.62 84 GLN B C 1
ATOM 2169 O O . GLN B 1 84 ? -8.781 -13.922 -1.75 1 96.62 84 GLN B O 1
ATOM 2174 N N . ALA B 1 85 ? -8.984 -12.664 -3.557 1 97.44 85 ALA B N 1
ATOM 2175 C CA . ALA B 1 85 ? -9.234 -13.828 -4.41 1 97.44 85 ALA B CA 1
ATOM 2176 C C . ALA B 1 85 ? -8.031 -14.758 -4.426 1 97.44 85 ALA B C 1
ATOM 2178 O O . ALA B 1 85 ? -8.18 -15.977 -4.301 1 97.44 85 ALA B O 1
ATOM 2179 N N . ILE B 1 86 ? -6.895 -14.195 -4.551 1 98.56 86 ILE B N 1
ATOM 2180 C CA . ILE B 1 86 ? -5.652 -14.961 -4.598 1 98.56 86 ILE B CA 1
ATOM 2181 C C . ILE B 1 86 ? -5.43 -15.664 -3.262 1 98.56 86 ILE B C 1
ATOM 2183 O O . ILE B 1 86 ? -5.113 -16.859 -3.227 1 98.56 86 ILE B O 1
ATOM 2187 N N . ILE B 1 87 ? -5.621 -14.977 -2.162 1 97.94 87 ILE B N 1
ATOM 2188 C CA . ILE B 1 87 ? -5.434 -15.5 -0.813 1 97.94 87 ILE B CA 1
ATOM 2189 C C . ILE B 1 87 ? -6.434 -16.625 -0.554 1 97.94 87 ILE B C 1
ATOM 2191 O O . ILE B 1 87 ? -6.062 -17.703 -0.076 1 97.94 87 ILE B O 1
ATOM 2195 N N . LYS B 1 88 ? -7.695 -16.422 -0.929 1 96.94 88 LYS B N 1
ATOM 2196 C CA . LYS B 1 88 ? -8.758 -17.391 -0.693 1 96.94 88 LYS B CA 1
ATOM 2197 C C . LYS B 1 88 ? -8.555 -18.641 -1.549 1 96.94 88 LYS B C 1
ATOM 2199 O O . LYS B 1 88 ? -9 -19.734 -1.183 1 96.94 88 LYS B O 1
ATOM 2204 N N . TRP B 1 89 ? -7.875 -18.484 -2.678 1 97.94 89 TRP B N 1
ATOM 2205 C CA . TRP B 1 89 ? -7.531 -19.641 -3.494 1 97.94 89 TRP B CA 1
ATOM 2206 C C . TRP B 1 89 ? -6.523 -20.531 -2.777 1 97.94 89 TRP B C 1
ATOM 2208 O O . TRP B 1 89 ? -6.527 -21.766 -2.957 1 97.94 89 TRP B O 1
ATOM 2218 N N . GLY B 1 90 ? -5.598 -19.828 -1.967 1 97.94 90 GLY B N 1
ATOM 2219 C CA . GLY B 1 90 ? -4.691 -20.641 -1.181 1 97.94 90 GLY B CA 1
ATOM 2220 C C . GLY B 1 90 ? -3.277 -20.094 -1.133 1 97.94 90 GLY B C 1
ATOM 2221 O O . GLY B 1 90 ? -2.412 -20.656 -0.454 1 97.94 90 GLY B O 1
ATOM 2222 N N . ILE B 1 91 ? -2.998 -19 -1.748 1 98.69 91 ILE B N 1
ATOM 2223 C CA . ILE B 1 91 ? -1.658 -18.438 -1.828 1 98.69 91 ILE B CA 1
ATOM 2224 C C . ILE B 1 91 ? -1.309 -17.75 -0.507 1 98.69 91 ILE B C 1
ATOM 2226 O O . ILE B 1 91 ? -2.135 -17.031 0.07 1 98.69 91 ILE B O 1
ATOM 2230 N N . LYS B 1 92 ? -0.095 -17.969 -0.13 1 98.62 92 LYS B N 1
ATOM 2231 C CA . LYS B 1 92 ? 0.351 -17.438 1.153 1 98.62 92 LYS B CA 1
ATOM 2232 C C . LYS B 1 92 ? 1.536 -16.484 0.974 1 98.62 92 LYS B C 1
ATOM 2234 O O . LYS B 1 92 ? 1.922 -15.781 1.909 1 98.62 92 LYS B O 1
ATOM 2239 N N . ALA B 1 93 ? 2.129 -16.453 -0.162 1 98.94 93 ALA B N 1
ATOM 2240 C CA . ALA B 1 93 ? 3.23 -15.547 -0.499 1 98.94 93 ALA B CA 1
ATOM 2241 C C . ALA B 1 93 ? 3.295 -15.297 -2.004 1 98.94 93 ALA B C 1
ATOM 2243 O O . ALA B 1 93 ? 2.967 -16.188 -2.801 1 98.94 93 ALA B O 1
ATOM 2244 N N . ILE B 1 94 ? 3.734 -14.117 -2.367 1 98.94 94 ILE B N 1
ATOM 2245 C CA . ILE B 1 94 ? 3.932 -13.781 -3.773 1 98.94 94 ILE B CA 1
ATOM 2246 C C . ILE B 1 94 ? 5.355 -13.273 -3.986 1 98.94 94 ILE B C 1
ATOM 2248 O O . ILE B 1 94 ? 5.816 -12.375 -3.277 1 98.94 94 ILE B O 1
ATOM 2252 N N . ILE B 1 95 ? 6.082 -13.891 -4.871 1 98.94 95 ILE B N 1
ATOM 2253 C CA . ILE B 1 95 ? 7.43 -13.508 -5.285 1 98.94 95 ILE B CA 1
ATOM 2254 C C . ILE B 1 95 ? 7.391 -12.961 -6.711 1 98.94 95 ILE B C 1
ATOM 2256 O O . ILE B 1 95 ? 6.895 -13.625 -7.625 1 98.94 95 ILE B O 1
ATOM 2260 N N . GLY B 1 96 ? 7.82 -11.773 -6.918 1 98.88 96 GLY B N 1
ATOM 2261 C CA . GLY B 1 96 ? 7.719 -11.18 -8.242 1 98.88 96 GLY B CA 1
ATOM 2262 C C . GLY B 1 96 ? 8.781 -10.133 -8.516 1 98.88 96 GLY B C 1
ATOM 2263 O O . GLY B 1 96 ? 9.695 -9.945 -7.707 1 98.88 96 GLY B O 1
ATOM 2264 N N . GLU B 1 97 ? 8.703 -9.484 -9.695 1 98.88 97 GLU B N 1
ATOM 2265 C CA . GLU B 1 97 ? 9.641 -8.438 -10.078 1 98.88 97 GLU B CA 1
ATOM 2266 C C . GLU B 1 97 ? 9.227 -7.082 -9.5 1 98.88 97 GLU B C 1
ATOM 2268 O O . GLU B 1 97 ? 10.078 -6.285 -9.109 1 98.88 97 GLU B O 1
ATOM 2273 N N . SER B 1 98 ? 7.863 -6.816 -9.492 1 98.25 98 SER B N 1
ATOM 2274 C CA . SER B 1 98 ? 7.309 -5.605 -8.898 1 98.25 98 SER B CA 1
ATOM 2275 C C . SER B 1 98 ? 5.793 -5.707 -8.75 1 98.25 98 SER B C 1
ATOM 2277 O O . SER B 1 98 ? 5.152 -6.527 -9.406 1 98.25 98 SER B O 1
ATOM 2279 N N . PHE B 1 99 ? 5.25 -4.898 -7.867 1 98.19 99 PHE B N 1
ATOM 2280 C CA . PHE B 1 99 ? 3.828 -4.898 -7.539 1 98.19 99 PHE B CA 1
ATOM 2281 C C . PHE B 1 99 ? 3.268 -3.482 -7.562 1 98.19 99 PHE B C 1
ATOM 2283 O O . PHE B 1 99 ? 3.98 -2.521 -7.266 1 98.19 99 PHE B O 1
ATOM 2290 N N . ALA B 1 100 ? 2.023 -3.434 -7.898 1 96.75 100 ALA B N 1
ATOM 2291 C CA . ALA B 1 100 ? 1.333 -2.162 -7.699 1 96.75 100 ALA B CA 1
ATOM 2292 C C . ALA B 1 100 ? 1.184 -1.849 -6.211 1 96.75 100 ALA B C 1
ATOM 2294 O O . ALA B 1 100 ? 0.926 -2.744 -5.406 1 96.75 100 ALA B O 1
ATOM 2295 N N . GLU B 1 101 ? 1.186 -0.623 -5.867 1 94.81 101 GLU B N 1
ATOM 2296 C CA . GLU B 1 101 ? 1.243 -0.163 -4.484 1 94.81 101 GLU B CA 1
ATOM 2297 C C . GLU B 1 101 ? 0 -0.591 -3.709 1 94.81 101 GLU B C 1
ATOM 2299 O O . GLU B 1 101 ? 0.105 -1.108 -2.594 1 94.81 101 GLU B O 1
ATOM 2304 N N . ILE B 1 102 ? -1.178 -0.269 -4.266 1 95.38 102 ILE B N 1
ATOM 2305 C CA . ILE B 1 102 ? -2.422 -0.59 -3.574 1 95.38 102 ILE B CA 1
ATOM 2306 C C . ILE B 1 102 ? -2.525 -2.102 -3.375 1 95.38 102 ILE B C 1
ATOM 2308 O O . ILE B 1 102 ? -2.881 -2.568 -2.291 1 95.38 102 ILE B O 1
ATOM 2312 N N . PHE B 1 103 ? -2.186 -2.855 -4.422 1 97.5 103 PHE B N 1
ATOM 2313 C CA . PHE B 1 103 ? -2.193 -4.309 -4.328 1 97.5 103 PHE B CA 1
ATOM 2314 C C . PHE B 1 103 ? -1.249 -4.789 -3.232 1 97.5 103 PHE B C 1
ATOM 2316 O O . PHE B 1 103 ? -1.636 -5.59 -2.377 1 97.5 103 PHE B O 1
ATOM 2323 N N . LEU B 1 104 ? -0.047 -4.293 -3.268 1 97.5 104 LEU B N 1
ATOM 2324 C CA . LEU B 1 104 ? 0.96 -4.637 -2.271 1 97.5 104 LEU B CA 1
ATOM 2325 C C . LEU B 1 104 ? 0.464 -4.324 -0.864 1 97.5 104 LEU B C 1
ATOM 2327 O O . LEU B 1 104 ? 0.59 -5.152 0.042 1 97.5 104 LEU B O 1
ATOM 2331 N N . GLY B 1 105 ? -0.076 -3.184 -0.71 1 95.69 105 GLY B N 1
ATOM 2332 C CA . GLY B 1 105 ? -0.604 -2.789 0.586 1 95.69 105 GLY B CA 1
ATOM 2333 C C . GLY B 1 105 ? -1.711 -3.701 1.081 1 95.69 105 GLY B C 1
ATOM 2334 O O . GLY B 1 105 ? -1.747 -4.059 2.26 1 95.69 105 GLY B O 1
ATOM 2335 N N . ASN B 1 106 ? -2.586 -4.07 0.206 1 95.31 106 ASN B N 1
ATOM 2336 C CA . ASN B 1 106 ? -3.689 -4.957 0.564 1 95.31 106 ASN B CA 1
ATOM 2337 C C . ASN B 1 106 ? -3.191 -6.348 0.947 1 95.31 106 ASN B C 1
ATOM 2339 O O . ASN B 1 106 ? -3.711 -6.961 1.88 1 95.31 106 ASN B O 1
ATOM 2343 N N . CYS B 1 107 ? -2.199 -6.824 0.217 1 97.56 107 CYS B N 1
ATOM 2344 C CA . CYS B 1 107 ? -1.598 -8.102 0.584 1 97.56 107 CYS B CA 1
ATOM 2345 C C . CYS B 1 107 ? -0.999 -8.039 1.984 1 97.56 107 CYS B C 1
ATOM 2347 O O . CYS B 1 107 ? -1.243 -8.922 2.809 1 97.56 107 CYS B O 1
ATOM 2349 N N . LEU B 1 108 ? -0.253 -7 2.227 1 96.69 108 LEU B N 1
ATOM 2350 C CA . LEU B 1 108 ? 0.401 -6.836 3.52 1 96.69 108 LEU B CA 1
ATOM 2351 C C . LEU B 1 108 ? -0.628 -6.746 4.641 1 96.69 108 LEU B C 1
ATOM 2353 O O . LEU B 1 108 ? -0.459 -7.363 5.695 1 96.69 108 LEU B O 1
ATOM 2357 N N . ALA B 1 109 ? -1.677 -6.066 4.379 1 94 109 ALA B N 1
ATOM 2358 C CA . ALA B 1 109 ? -2.738 -5.902 5.367 1 94 109 ALA B CA 1
ATOM 2359 C C . ALA B 1 109 ? -3.416 -7.234 5.672 1 94 109 ALA B C 1
ATOM 2361 O O . ALA B 1 109 ? -4.141 -7.355 6.664 1 94 109 ALA B O 1
ATOM 2362 N N . ASN B 1 110 ? -3.201 -8.188 4.828 1 94.88 110 ASN B N 1
ATOM 2363 C CA . ASN B 1 110 ? -3.771 -9.516 5.027 1 94.88 110 ASN B CA 1
ATOM 2364 C C . ASN B 1 110 ? -2.699 -10.531 5.402 1 94.88 110 ASN B C 1
ATOM 2366 O O . ASN B 1 110 ? -2.939 -11.742 5.344 1 94.88 110 ASN B O 1
ATOM 2370 N N . GLY B 1 111 ? -1.5 -10.055 5.68 1 96.12 111 GLY B N 1
ATOM 2371 C CA . GLY B 1 111 ? -0.431 -10.906 6.172 1 96.12 111 GLY B CA 1
ATOM 2372 C C . GLY B 1 111 ? 0.264 -11.688 5.074 1 96.12 111 GLY B C 1
ATOM 2373 O O . GLY B 1 111 ? 0.921 -12.695 5.344 1 96.12 111 GLY B O 1
ATOM 2374 N N . VAL B 1 112 ? 0.067 -11.352 3.857 1 98.06 112 VAL B N 1
ATOM 2375 C CA . VAL B 1 112 ? 0.68 -12.047 2.732 1 98.06 112 VAL B CA 1
ATOM 2376 C C . VAL B 1 112 ? 1.884 -11.258 2.227 1 98.06 112 VAL B C 1
ATOM 2378 O O . VAL B 1 112 ? 1.733 -10.148 1.709 1 98.06 112 VAL B O 1
ATOM 2381 N N . PRO B 1 113 ? 3.088 -11.789 2.365 1 98.5 113 PRO B N 1
ATOM 2382 C CA . PRO B 1 113 ? 4.27 -11.078 1.875 1 98.5 113 PRO B CA 1
ATOM 2383 C C . PRO B 1 113 ? 4.34 -11.023 0.351 1 98.5 113 PRO B C 1
ATOM 2385 O O . PRO B 1 113 ? 4.051 -12.023 -0.319 1 98.5 113 PRO B O 1
ATOM 2388 N N . CYS B 1 114 ? 4.613 -9.906 -0.158 1 98.75 114 CYS B N 1
ATOM 2389 C CA . CYS B 1 114 ? 5.07 -9.688 -1.526 1 98.75 114 CYS B CA 1
ATOM 2390 C C . CYS B 1 114 ? 6.531 -9.258 -1.553 1 98.75 114 CYS B C 1
ATOM 2392 O O . CYS B 1 114 ? 6.891 -8.211 -1.018 1 98.75 114 CYS B O 1
ATOM 2394 N N . VAL B 1 115 ? 7.367 -10.07 -2.164 1 98.94 115 VAL B N 1
ATOM 2395 C CA . VAL B 1 115 ? 8.797 -9.789 -2.184 1 98.94 115 VAL B CA 1
ATOM 2396 C C . VAL B 1 115 ? 9.289 -9.711 -3.627 1 98.94 115 VAL B C 1
ATOM 2398 O O . VAL B 1 115 ? 8.711 -10.336 -4.52 1 98.94 115 VAL B O 1
ATOM 2401 N N . THR B 1 116 ? 10.336 -8.945 -3.844 1 98.88 116 THR B N 1
ATOM 2402 C CA . THR B 1 116 ? 10.75 -8.711 -5.223 1 98.88 116 THR B CA 1
ATOM 2403 C C . THR B 1 116 ? 12.18 -9.211 -5.445 1 98.88 116 THR B C 1
ATOM 2405 O O . THR B 1 116 ? 12.969 -9.281 -4.504 1 98.88 116 THR B O 1
ATOM 2408 N N . ALA B 1 117 ? 12.477 -9.617 -6.574 1 98.94 117 ALA B N 1
ATOM 2409 C CA . ALA B 1 117 ? 13.797 -9.992 -7.07 1 98.94 117 ALA B CA 1
ATOM 2410 C C . ALA B 1 117 ? 13.961 -9.617 -8.539 1 98.94 117 ALA B C 1
ATOM 2412 O O . ALA B 1 117 ? 12.969 -9.359 -9.234 1 98.94 117 ALA B O 1
ATOM 2413 N N . PRO B 1 118 ? 15.164 -9.539 -8.992 1 98.75 118 PRO B N 1
ATOM 2414 C CA . PRO B 1 118 ? 15.398 -9.195 -10.391 1 98.75 118 PRO B CA 1
ATOM 2415 C C . PRO B 1 118 ? 14.812 -10.219 -11.359 1 98.75 118 PRO B C 1
ATOM 2417 O O . PRO B 1 118 ? 14.656 -11.391 -11.008 1 98.75 118 PRO B O 1
ATOM 2420 N N . HIS B 1 119 ? 14.617 -9.797 -12.562 1 98.75 119 HIS B N 1
ATOM 2421 C CA . HIS B 1 119 ? 13.992 -10.586 -13.617 1 98.75 119 HIS B CA 1
ATOM 2422 C C . HIS B 1 119 ? 14.664 -11.945 -13.758 1 98.75 119 HIS B C 1
ATOM 2424 O O . HIS B 1 119 ? 13.984 -12.977 -13.867 1 98.75 119 HIS B O 1
ATOM 2430 N N . GLY B 1 120 ? 15.969 -11.969 -13.797 1 98.81 120 GLY B N 1
ATOM 2431 C CA . GLY B 1 120 ? 16.688 -13.211 -13.992 1 98.81 120 GLY B CA 1
ATOM 2432 C C . GLY B 1 120 ? 16.359 -14.266 -12.945 1 98.81 120 GLY B C 1
ATOM 2433 O O . GLY B 1 120 ? 16.156 -15.43 -13.281 1 98.81 120 GLY B O 1
ATOM 2434 N N . GLN B 1 121 ? 16.266 -13.875 -11.711 1 98.88 121 GLN B N 1
ATOM 2435 C CA . GLN B 1 121 ? 15.953 -14.789 -10.609 1 98.88 121 GLN B CA 1
ATOM 2436 C C . GLN B 1 121 ? 14.516 -15.297 -10.703 1 98.88 121 GLN B C 1
ATOM 2438 O O . GLN B 1 121 ? 14.25 -16.469 -10.469 1 98.88 121 GLN B O 1
ATOM 2443 N N . ILE B 1 122 ? 13.641 -14.391 -11.07 1 98.94 122 ILE B N 1
ATOM 2444 C CA . ILE B 1 122 ? 12.227 -14.742 -11.188 1 98.94 122 ILE B CA 1
ATOM 2445 C C . ILE B 1 122 ? 12.039 -15.734 -12.336 1 98.94 122 ILE B C 1
ATOM 2447 O O . ILE B 1 122 ? 11.367 -16.75 -12.172 1 98.94 122 ILE B O 1
ATOM 2451 N N . ALA B 1 123 ? 12.664 -15.438 -13.422 1 98.88 123 ALA B N 1
ATOM 2452 C CA . ALA B 1 123 ? 12.555 -16.312 -14.594 1 98.88 123 ALA B CA 1
ATOM 2453 C C . ALA B 1 123 ? 13.133 -17.688 -14.305 1 98.88 123 ALA B C 1
ATOM 2455 O O . ALA B 1 123 ? 12.547 -18.703 -14.68 1 98.88 123 ALA B O 1
ATOM 2456 N N . ASP B 1 124 ? 14.242 -17.75 -13.641 1 98.88 124 ASP B N 1
ATOM 2457 C CA . ASP B 1 124 ? 14.867 -19.031 -13.289 1 98.88 124 ASP B CA 1
ATOM 2458 C C . ASP B 1 124 ? 13.961 -19.844 -12.367 1 98.88 124 ASP B C 1
ATOM 2460 O O . ASP B 1 124 ? 13.82 -21.047 -12.539 1 98.88 124 ASP B O 1
ATOM 2464 N N . LEU B 1 125 ? 13.383 -19.188 -11.398 1 98.94 125 LEU B N 1
ATOM 2465 C CA . LEU B 1 125 ? 12.484 -19.859 -10.469 1 98.94 125 LEU B CA 1
ATOM 2466 C C . LEU B 1 125 ? 11.258 -20.406 -11.195 1 98.94 125 LEU B C 1
ATOM 2468 O O . LEU B 1 125 ? 10.852 -21.547 -10.969 1 98.94 125 LEU B O 1
ATOM 2472 N N . GLN B 1 126 ? 10.711 -19.578 -12.047 1 98.88 126 GLN B N 1
ATOM 2473 C CA . GLN B 1 126 ? 9.547 -20.016 -12.82 1 98.88 126 GLN B CA 1
ATOM 2474 C C . GLN B 1 126 ? 9.891 -21.234 -13.672 1 98.88 126 GLN B C 1
ATOM 2476 O O . GLN B 1 126 ? 9.094 -22.172 -13.766 1 98.88 126 GLN B O 1
ATOM 2481 N N . GLN B 1 127 ? 11.023 -21.25 -14.266 1 98.81 127 GLN B N 1
ATOM 2482 C CA . GLN B 1 127 ? 11.461 -22.375 -15.086 1 98.81 127 GLN B CA 1
ATOM 2483 C C . GLN B 1 127 ? 11.656 -23.625 -14.234 1 98.81 127 GLN B C 1
ATOM 2485 O O . GLN B 1 127 ? 11.281 -24.719 -14.656 1 98.81 127 GLN B O 1
ATOM 2490 N N . ALA B 1 128 ? 12.242 -23.438 -13.102 1 98.88 128 ALA B N 1
ATOM 2491 C CA . ALA B 1 128 ? 12.469 -24.578 -12.211 1 98.88 128 ALA B CA 1
ATOM 2492 C C . ALA B 1 128 ? 11.148 -25.203 -11.773 1 98.88 128 ALA B C 1
ATOM 2494 O O . ALA B 1 128 ? 11.023 -26.438 -11.742 1 98.88 128 ALA B O 1
ATOM 2495 N N . ILE B 1 129 ? 10.156 -24.375 -11.469 1 98.81 129 ILE B N 1
ATOM 2496 C CA . ILE B 1 129 ? 8.844 -24.844 -11.055 1 98.81 129 ILE B CA 1
ATOM 2497 C C . ILE B 1 129 ? 8.172 -25.578 -12.211 1 98.81 129 ILE B C 1
ATOM 2499 O O . ILE B 1 129 ? 7.547 -26.625 -12.008 1 98.81 129 ILE B O 1
ATOM 2503 N N . THR B 1 130 ? 8.305 -24.984 -13.375 1 98.69 130 THR B N 1
ATOM 2504 C CA . THR B 1 130 ? 7.711 -25.594 -14.562 1 98.69 130 THR B CA 1
ATOM 2505 C C . THR B 1 130 ? 8.328 -26.969 -14.828 1 98.69 130 THR B C 1
ATOM 2507 O O . THR B 1 130 ? 7.621 -27.906 -15.18 1 98.69 130 THR B O 1
ATOM 2510 N N . ALA B 1 131 ? 9.586 -27.094 -14.594 1 98.44 131 ALA B N 1
ATOM 2511 C CA . ALA B 1 131 ? 10.297 -28.344 -14.828 1 98.44 131 ALA B CA 1
ATOM 2512 C C . ALA B 1 131 ? 9.961 -29.375 -13.75 1 98.44 131 ALA B C 1
ATOM 2514 O O . ALA B 1 131 ? 9.938 -30.578 -14.023 1 98.44 131 ALA B O 1
ATOM 2515 N N . ASP B 1 132 ? 9.711 -28.891 -12.555 1 98.5 132 ASP B N 1
ATOM 2516 C CA . ASP B 1 132 ? 9.336 -29.766 -11.438 1 98.5 132 ASP B CA 1
ATOM 2517 C C . ASP B 1 132 ? 8.234 -29.125 -10.594 1 98.5 132 ASP B C 1
ATOM 2519 O O . ASP B 1 132 ? 8.516 -28.469 -9.586 1 98.5 132 ASP B O 1
ATOM 2523 N N . PRO B 1 133 ? 7.043 -29.375 -10.945 1 98.06 133 PRO B N 1
ATOM 2524 C CA . PRO B 1 133 ? 5.914 -28.734 -10.258 1 98.06 133 PRO B CA 1
ATOM 2525 C C . PRO B 1 133 ? 5.84 -29.094 -8.773 1 98.06 133 PRO B C 1
ATOM 2527 O O . PRO B 1 133 ? 5.094 -28.469 -8.023 1 98.06 133 PRO B O 1
ATOM 2530 N N . ASN B 1 134 ? 6.617 -30.047 -8.336 1 97.69 134 ASN B N 1
ATOM 2531 C CA . ASN B 1 134 ? 6.621 -30.438 -6.93 1 97.69 134 ASN B CA 1
ATOM 2532 C C . ASN B 1 134 ? 7.785 -29.797 -6.18 1 97.69 134 ASN B C 1
ATOM 2534 O O . ASN B 1 134 ? 7.984 -30.062 -4.992 1 97.69 134 ASN B O 1
ATOM 2538 N N . LEU B 1 135 ? 8.508 -28.984 -6.848 1 97.94 135 LEU B N 1
ATOM 2539 C CA . LEU B 1 135 ? 9.625 -28.281 -6.242 1 97.94 135 LEU B CA 1
ATOM 2540 C C . LEU B 1 135 ? 9.172 -27.453 -5.043 1 97.94 135 LEU B C 1
ATOM 2542 O O . LEU B 1 135 ? 8.234 -26.656 -5.156 1 97.94 135 LEU B O 1
ATOM 2546 N N . ALA B 1 136 ? 9.789 -27.688 -3.947 1 98.06 136 ALA B N 1
ATOM 2547 C CA . ALA B 1 136 ? 9.477 -26.875 -2.773 1 98.06 136 ALA B CA 1
ATOM 2548 C C . ALA B 1 136 ? 10.211 -25.547 -2.818 1 98.06 136 ALA B C 1
ATOM 2550 O O . ALA B 1 136 ? 11.43 -25.5 -3.02 1 98.06 136 ALA B O 1
ATOM 2551 N N . VAL B 1 137 ? 9.477 -24.5 -2.625 1 98.81 137 VAL B N 1
ATOM 2552 C CA . VAL B 1 137 ? 10.031 -23.156 -2.547 1 98.81 137 VAL B CA 1
ATOM 2553 C C . VAL B 1 137 ? 9.875 -22.625 -1.126 1 98.81 137 VAL B C 1
ATOM 2555 O O . VAL B 1 137 ? 8.812 -22.75 -0.519 1 98.81 137 VAL B O 1
ATOM 2558 N N . ASN B 1 138 ? 10.938 -22.062 -0.644 1 98.81 138 ASN B N 1
ATOM 2559 C CA . ASN B 1 138 ? 10.938 -21.531 0.715 1 98.81 138 ASN B CA 1
ATOM 2560 C C . ASN B 1 138 ? 11.234 -20.031 0.731 1 98.81 138 ASN B C 1
ATOM 2562 O O . ASN B 1 138 ? 12.266 -19.594 0.224 1 98.81 138 ASN B O 1
ATOM 2566 N N . LEU B 1 139 ? 10.352 -19.281 1.254 1 98.88 139 LEU B N 1
ATOM 2567 C CA . LEU B 1 139 ? 10.57 -17.875 1.542 1 98.88 139 LEU B CA 1
ATOM 2568 C C . LEU B 1 139 ? 10.812 -17.641 3.031 1 98.88 139 LEU B C 1
ATOM 2570 O O . LEU B 1 139 ? 9.945 -17.938 3.855 1 98.88 139 LEU B O 1
ATOM 2574 N N . ASP B 1 140 ? 11.961 -17.172 3.348 1 98.81 140 ASP B N 1
ATOM 2575 C CA . ASP B 1 140 ? 12.32 -16.844 4.723 1 98.81 140 ASP B CA 1
ATOM 2576 C C . ASP B 1 140 ? 12.367 -15.344 4.934 1 98.81 140 ASP B C 1
ATOM 2578 O O . ASP B 1 140 ? 13.25 -14.664 4.406 1 98.81 140 ASP B O 1
ATOM 2582 N N . LEU B 1 141 ? 11.5 -14.812 5.703 1 98.5 141 LEU B N 1
ATOM 2583 C CA . LEU B 1 141 ? 11.406 -13.367 5.906 1 98.5 141 LEU B CA 1
ATOM 2584 C C . LEU B 1 141 ? 12.43 -12.898 6.934 1 98.5 141 LEU B C 1
ATOM 2586 O O . LEU B 1 141 ? 12.742 -11.711 7.012 1 98.5 141 LEU B O 1
ATOM 2590 N N . THR B 1 142 ? 12.906 -13.789 7.77 1 97.88 142 THR B N 1
ATOM 2591 C CA . THR B 1 142 ? 13.938 -13.422 8.734 1 97.88 142 THR B CA 1
ATOM 2592 C C . THR B 1 142 ? 15.227 -13.023 8.023 1 97.88 142 THR B C 1
ATOM 2594 O O . THR B 1 142 ? 15.828 -12 8.344 1 97.88 142 THR B O 1
ATOM 2597 N N . THR B 1 143 ? 15.562 -13.805 6.996 1 97.69 143 THR B N 1
ATOM 2598 C CA . THR B 1 143 ? 16.781 -13.547 6.242 1 97.69 143 THR B CA 1
ATOM 2599 C C . THR B 1 143 ? 16.469 -12.844 4.926 1 97.69 143 THR B C 1
ATOM 2601 O O . THR B 1 143 ? 17.375 -12.438 4.203 1 97.69 143 THR B O 1
ATOM 2604 N N . ALA B 1 144 ? 15.211 -12.695 4.566 1 98.5 144 ALA B N 1
ATOM 2605 C CA . ALA B 1 144 ? 14.75 -12.109 3.307 1 98.5 144 ALA B CA 1
ATOM 2606 C C . ALA B 1 144 ? 15.391 -12.812 2.113 1 98.5 144 ALA B C 1
ATOM 2608 O O . ALA B 1 144 ? 16.047 -12.18 1.289 1 98.5 144 ALA B O 1
ATOM 2609 N N . ALA B 1 145 ? 15.055 -14.086 2.01 1 98.81 145 ALA B N 1
ATOM 2610 C CA . ALA B 1 145 ? 15.648 -14.898 0.951 1 98.81 145 ALA B CA 1
ATOM 2611 C C . ALA B 1 145 ? 14.688 -16 0.5 1 98.81 145 ALA B C 1
ATOM 2613 O O . ALA B 1 145 ? 13.828 -16.438 1.269 1 98.81 145 ALA B O 1
ATOM 2614 N N . VAL B 1 146 ? 14.859 -16.422 -0.719 1 98.94 146 VAL B N 1
ATOM 2615 C CA . VAL B 1 146 ? 14.141 -17.547 -1.304 1 98.94 146 VAL B CA 1
ATOM 2616 C C . VAL B 1 146 ? 15.109 -18.688 -1.58 1 98.94 146 VAL B C 1
ATOM 2618 O O . VAL B 1 146 ? 16.219 -18.469 -2.076 1 98.94 146 VAL B O 1
ATOM 2621 N N . THR B 1 147 ? 14.734 -19.859 -1.23 1 98.81 147 THR B N 1
ATOM 2622 C CA . THR B 1 147 ? 15.516 -21.047 -1.521 1 98.81 147 THR B CA 1
ATOM 2623 C C . THR B 1 147 ? 14.664 -22.094 -2.246 1 98.81 147 THR B C 1
ATOM 2625 O O . THR B 1 147 ? 13.484 -22.25 -1.946 1 98.81 147 THR B O 1
ATOM 2628 N N . TYR B 1 148 ? 15.258 -22.734 -3.215 1 98.75 148 TYR B N 1
ATOM 2629 C CA . TYR B 1 148 ? 14.656 -23.875 -3.908 1 98.75 148 TYR B CA 1
ATOM 2630 C C . TYR B 1 148 ? 15.734 -24.812 -4.43 1 98.75 148 TYR B C 1
ATOM 2632 O O . TYR B 1 148 ? 16.688 -24.375 -5.078 1 98.75 148 TYR B O 1
ATOM 2640 N N . GLY B 1 149 ? 15.609 -26.047 -4.113 1 96.94 149 GLY B N 1
ATOM 2641 C CA . GLY B 1 149 ? 16.703 -26.953 -4.418 1 96.94 149 GLY B CA 1
ATOM 2642 C C . GLY B 1 149 ? 18.031 -26.516 -3.814 1 96.94 149 GLY B C 1
ATOM 2643 O O . GLY B 1 149 ? 18.125 -26.312 -2.602 1 96.94 149 GLY B O 1
ATOM 2644 N N . ASP B 1 150 ? 19.016 -26.312 -4.707 1 96.75 150 ASP B N 1
ATOM 2645 C CA . ASP B 1 150 ? 20.328 -25.891 -4.254 1 96.75 150 ASP B CA 1
ATOM 2646 C C . ASP B 1 150 ? 20.562 -24.406 -4.531 1 96.75 150 ASP B C 1
ATOM 2648 O O . ASP B 1 150 ? 21.672 -23.906 -4.371 1 96.75 150 ASP B O 1
ATOM 2652 N N . ARG B 1 151 ? 19.484 -23.766 -4.859 1 98.31 151 ARG B N 1
ATOM 2653 C CA . ARG B 1 151 ? 19.594 -22.359 -5.227 1 98.31 151 ARG B CA 1
ATOM 2654 C C . ARG B 1 151 ? 19.016 -21.453 -4.141 1 98.31 151 ARG B C 1
ATOM 2656 O O . ARG B 1 151 ? 18.125 -21.875 -3.398 1 98.31 151 ARG B O 1
ATOM 2663 N N . SER B 1 152 ? 19.594 -20.297 -4.043 1 98.56 152 SER B N 1
ATOM 2664 C CA . SER B 1 152 ? 19.141 -19.266 -3.115 1 98.56 152 SER B CA 1
ATOM 2665 C C . SER B 1 152 ? 19.406 -17.875 -3.668 1 98.56 152 SER B C 1
ATOM 2667 O O . SER B 1 152 ? 20.422 -17.641 -4.332 1 98.56 152 SER B O 1
ATOM 2669 N N . PHE B 1 153 ? 18.516 -16.953 -3.389 1 98.88 153 PHE B N 1
ATOM 2670 C CA . PHE B 1 153 ? 18.734 -15.57 -3.779 1 98.88 153 PHE B CA 1
ATOM 2671 C C . PHE B 1 153 ? 18.016 -14.625 -2.828 1 98.88 153 PHE B C 1
ATOM 2673 O O . PHE B 1 153 ? 17 -14.984 -2.23 1 98.88 153 PHE B O 1
ATOM 2680 N N . PRO B 1 154 ? 18.594 -13.5 -2.604 1 98.81 154 PRO B N 1
ATOM 2681 C CA . PRO B 1 154 ? 17.922 -12.508 -1.755 1 98.81 154 PRO B CA 1
ATOM 2682 C C . PRO B 1 154 ? 16.688 -11.906 -2.406 1 98.81 154 PRO B C 1
ATOM 2684 O O . PRO B 1 154 ? 16.578 -11.883 -3.635 1 98.81 154 PRO B O 1
ATOM 2687 N N . VAL B 1 155 ? 15.766 -11.516 -1.583 1 98.88 155 VAL B N 1
ATOM 2688 C CA . VAL B 1 155 ? 14.586 -10.781 -2.029 1 98.88 155 VAL B CA 1
ATOM 2689 C C . VAL B 1 155 ? 14.484 -9.453 -1.279 1 98.88 155 VAL B C 1
ATOM 2691 O O . VAL B 1 155 ? 15.172 -9.25 -0.272 1 98.88 155 VAL B O 1
ATOM 2694 N N . ILE B 1 156 ? 13.695 -8.578 -1.87 1 98.12 156 ILE B N 1
ATOM 2695 C CA . ILE B 1 156 ? 13.562 -7.246 -1.297 1 98.12 156 ILE B CA 1
ATOM 2696 C C . ILE B 1 156 ? 12.141 -7.035 -0.793 1 98.12 156 ILE B C 1
ATOM 2698 O O . ILE B 1 156 ? 11.172 -7.371 -1.484 1 98.12 156 ILE B O 1
ATOM 2702 N N . LEU B 1 157 ? 11.953 -6.605 0.407 1 96.5 157 LEU B N 1
ATOM 2703 C CA . LEU B 1 157 ? 10.781 -5.984 1.004 1 96.5 157 LEU B CA 1
ATOM 2704 C C . LEU B 1 157 ? 11.18 -4.871 1.966 1 96.5 157 LEU B C 1
ATOM 2706 O O . LEU B 1 157 ? 12.312 -4.848 2.455 1 96.5 157 LEU B O 1
ATOM 2710 N N . SER B 1 158 ? 10.352 -3.934 2.123 1 94.62 158 SER B N 1
ATOM 2711 C CA . SER B 1 158 ? 10.695 -2.838 3.023 1 94.62 158 SER B CA 1
ATOM 2712 C C . SER B 1 158 ? 10.898 -3.334 4.449 1 94.62 158 SER B C 1
ATOM 2714 O O . SER B 1 158 ? 10.312 -4.34 4.852 1 94.62 158 SER B O 1
ATOM 2716 N N . ASP B 1 159 ? 11.719 -2.592 5.23 1 94.62 159 ASP B N 1
ATOM 2717 C CA . ASP B 1 159 ? 11.93 -2.924 6.637 1 94.62 159 ASP B CA 1
ATOM 2718 C C . ASP B 1 159 ? 10.609 -2.918 7.402 1 94.62 159 ASP B C 1
ATOM 2720 O O . ASP B 1 159 ? 10.359 -3.797 8.234 1 94.62 159 ASP B O 1
ATOM 2724 N N . GLY B 1 160 ? 9.773 -1.967 7.086 1 93.69 160 GLY B N 1
ATOM 2725 C CA . GLY B 1 160 ? 8.477 -1.882 7.738 1 93.69 160 GLY B CA 1
ATOM 2726 C C . GLY B 1 160 ? 7.598 -3.088 7.477 1 93.69 160 GLY B C 1
ATOM 2727 O O . GLY B 1 160 ? 7.004 -3.643 8.398 1 93.69 160 GLY B O 1
ATOM 2728 N N . ALA B 1 161 ? 7.566 -3.475 6.301 1 95.19 161 ALA B N 1
ATOM 2729 C CA . ALA B 1 161 ? 6.762 -4.637 5.926 1 95.19 161 ALA B CA 1
ATOM 2730 C C . ALA B 1 161 ? 7.297 -5.906 6.574 1 95.19 161 ALA B C 1
ATOM 2732 O O . ALA B 1 161 ? 6.527 -6.719 7.09 1 95.19 161 ALA B O 1
ATOM 2733 N N . GLN B 1 162 ? 8.602 -6.055 6.516 1 96.94 162 GLN B N 1
ATOM 2734 C CA . GLN B 1 162 ? 9.219 -7.223 7.125 1 96.94 162 GLN B CA 1
ATOM 2735 C C . GLN B 1 162 ? 8.898 -7.301 8.617 1 96.94 162 GLN B C 1
ATOM 2737 O O . GLN B 1 162 ? 8.492 -8.352 9.117 1 96.94 162 GLN B O 1
ATOM 2742 N N . GLN B 1 163 ? 9.047 -6.242 9.273 1 94.12 163 GLN B N 1
ATOM 2743 C CA . GLN B 1 163 ? 8.812 -6.211 10.719 1 94.12 163 GLN B CA 1
ATOM 2744 C C . GLN B 1 163 ? 7.344 -6.492 11.039 1 94.12 163 GLN B C 1
ATOM 2746 O O . GLN B 1 163 ? 7.043 -7.23 11.984 1 94.12 163 GLN B O 1
ATOM 2751 N N . MET B 1 164 ? 6.504 -5.914 10.289 1 93.31 164 MET B N 1
ATOM 2752 C CA . MET B 1 164 ? 5.074 -6.109 10.5 1 93.31 164 MET B CA 1
ATOM 2753 C C . MET B 1 164 ? 4.703 -7.586 10.391 1 93.31 164 MET B C 1
ATOM 2755 O O . MET B 1 164 ? 3.926 -8.102 11.195 1 93.31 164 MET B O 1
ATOM 2759 N N . LEU B 1 165 ? 5.238 -8.219 9.469 1 96.12 165 LEU B N 1
ATOM 2760 C CA . LEU B 1 165 ? 4.945 -9.625 9.234 1 96.12 165 LEU B CA 1
ATOM 2761 C C . LEU B 1 165 ? 5.578 -10.5 10.312 1 96.12 165 LEU B C 1
ATOM 2763 O O . LEU B 1 165 ? 4.926 -11.398 10.844 1 96.12 165 LEU B O 1
ATOM 2767 N N . LEU B 1 166 ? 6.836 -10.195 10.641 1 95.69 166 LEU B N 1
ATOM 2768 C CA . LEU B 1 166 ? 7.562 -10.992 11.625 1 95.69 166 LEU B CA 1
ATOM 2769 C C . LEU B 1 166 ? 6.934 -10.859 13.008 1 95.69 166 LEU B C 1
ATOM 2771 O O . LEU B 1 166 ? 6.922 -11.82 13.781 1 95.69 166 LEU B O 1
ATOM 2775 N N . ASP B 1 167 ? 6.34 -9.688 13.273 1 91.5 167 ASP B N 1
ATOM 2776 C CA . ASP B 1 167 ? 5.777 -9.414 14.594 1 91.5 167 ASP B CA 1
ATOM 2777 C C . ASP B 1 167 ? 4.289 -9.758 14.633 1 91.5 167 ASP B C 1
ATOM 2779 O O . ASP B 1 167 ? 3.697 -9.836 15.711 1 91.5 167 ASP B O 1
ATOM 2783 N N . GLY B 1 168 ? 3.727 -9.906 13.531 1 91.12 168 GLY B N 1
ATOM 2784 C CA . GLY B 1 168 ? 2.312 -10.242 13.469 1 91.12 168 GLY B CA 1
ATOM 2785 C C . GLY B 1 168 ? 1.407 -9.031 13.609 1 91.12 168 GLY B C 1
ATOM 2786 O O . GLY B 1 168 ? 0.216 -9.172 13.898 1 91.12 168 GLY B O 1
ATOM 2787 N N . GLN B 1 169 ? 1.887 -7.836 13.414 1 85.69 169 GLN B N 1
ATOM 2788 C CA . GLN B 1 169 ? 1.162 -6.594 13.656 1 85.69 169 GLN B CA 1
ATOM 2789 C C . GLN B 1 169 ? 0.176 -6.301 12.531 1 85.69 169 GLN B C 1
ATOM 2791 O O . GLN B 1 169 ? -0.682 -5.426 12.656 1 85.69 169 GLN B O 1
ATOM 2796 N N . TRP B 1 170 ? 0.271 -7.062 11.5 1 84.69 170 TRP B N 1
ATOM 2797 C CA . TRP B 1 170 ? -0.688 -6.902 10.406 1 84.69 170 TRP B CA 1
ATOM 2798 C C . TRP B 1 170 ? -2.09 -7.305 10.852 1 84.69 170 TRP B C 1
ATOM 2800 O O . TRP B 1 170 ? -3.084 -6.855 10.281 1 84.69 170 TRP B O 1
ATOM 2810 N N . ASP B 1 171 ? -2.211 -8.148 11.859 1 81.69 171 ASP B N 1
ATOM 2811 C CA . ASP B 1 171 ? -3.471 -8.672 12.383 1 81.69 171 ASP B CA 1
ATOM 2812 C C . ASP B 1 171 ? -3.795 -8.07 13.742 1 81.69 171 ASP B C 1
ATOM 2814 O O . ASP B 1 171 ? -3.838 -8.781 14.75 1 81.69 171 ASP B O 1
ATOM 2818 N N . THR B 1 172 ? -4.066 -6.762 13.797 1 71.75 172 THR B N 1
ATOM 2819 C CA . THR B 1 172 ? -4.262 -6.082 15.07 1 71.75 172 THR B CA 1
ATOM 2820 C C . THR B 1 172 ? -5.457 -6.668 15.812 1 71.75 172 THR B C 1
ATOM 2822 O O . THR B 1 172 ? -5.398 -6.879 17.031 1 71.75 172 THR B O 1
ATOM 2825 N N . CYS B 1 173 ? -6.465 -6.906 15.117 1 63.28 173 CYS B N 1
ATOM 2826 C CA . CYS B 1 173 ? -7.645 -7.449 15.773 1 63.28 173 CYS B CA 1
ATOM 2827 C C . CYS B 1 173 ? -7.367 -8.844 16.328 1 63.28 173 CYS B C 1
ATOM 2829 O O . CYS B 1 173 ? -7.816 -9.18 17.422 1 63.28 173 CYS B O 1
ATOM 2831 N N . GLY B 1 174 ? -6.66 -9.539 15.594 1 62.88 174 GLY B N 1
ATOM 2832 C CA . GLY B 1 174 ? -6.328 -10.883 16.047 1 62.88 174 GLY B CA 1
ATOM 2833 C C . GLY B 1 174 ? -5.445 -10.906 17.281 1 62.88 174 GLY B C 1
ATOM 2834 O O . GLY B 1 174 ? -5.633 -11.734 18.172 1 62.88 174 GLY B O 1
ATOM 2835 N N . GLN B 1 175 ? -4.621 -9.961 17.328 1 62.84 175 GLN B N 1
ATOM 2836 C CA . GLN B 1 175 ? -3.701 -9.883 18.469 1 62.84 175 GLN B CA 1
ATOM 2837 C C . GLN B 1 175 ? -4.441 -9.531 19.75 1 62.84 175 GLN B C 1
ATOM 2839 O O . GLN B 1 175 ? -4.102 -10.039 20.828 1 62.84 175 GLN B O 1
ATOM 2844 N N . LEU B 1 176 ? -5.465 -8.664 19.594 1 61.53 176 LEU B N 1
ATOM 2845 C CA . LEU B 1 176 ? -6.25 -8.281 20.766 1 61.53 176 LEU B CA 1
ATOM 2846 C C . LEU B 1 176 ? -6.984 -9.484 21.344 1 61.53 176 LEU B C 1
ATOM 2848 O O . LEU B 1 176 ? -7.02 -9.672 22.562 1 61.53 176 LEU B O 1
ATOM 2852 N N . VAL B 1 177 ? -7.449 -10.289 20.438 1 57.62 177 VAL B N 1
ATOM 2853 C CA . VAL B 1 177 ? -8.188 -11.477 20.875 1 57.62 177 VAL B CA 1
ATOM 2854 C C . VAL B 1 177 ? -7.238 -12.461 21.547 1 57.62 177 VAL B C 1
ATOM 2856 O O . VAL B 1 177 ? -7.562 -13.031 22.594 1 57.62 177 VAL B O 1
ATOM 2859 N N . GLN B 1 178 ? -6.098 -12.5 20.938 1 56.28 178 GLN B N 1
ATOM 2860 C CA . GLN B 1 178 ? -5.117 -13.43 21.5 1 56.28 178 GLN B CA 1
ATOM 2861 C C . GLN B 1 178 ? -4.625 -12.953 22.859 1 56.28 178 GLN B C 1
ATOM 2863 O O . GLN B 1 178 ? -4.43 -13.766 23.781 1 56.28 178 GLN B O 1
ATOM 2868 N N . ASN B 1 179 ? -4.43 -11.664 22.938 1 59.69 179 ASN B N 1
ATOM 2869 C CA . ASN B 1 179 ? -3.979 -11.109 24.219 1 59.69 179 ASN B CA 1
ATOM 2870 C C . ASN B 1 179 ? -5.047 -11.25 25.297 1 59.69 179 ASN B C 1
ATOM 2872 O O . ASN B 1 179 ? -4.734 -11.5 26.453 1 59.69 179 ASN B O 1
ATOM 2876 N N . GLN B 1 180 ? -6.289 -11.07 24.906 1 55.75 180 GLN B N 1
ATOM 2877 C CA . GLN B 1 180 ? -7.371 -11.305 25.859 1 55.75 180 GLN B CA 1
ATOM 2878 C C . GLN B 1 180 ? -7.406 -12.758 26.312 1 55.75 180 GLN B C 1
ATOM 2880 O O . GLN B 1 180 ? -7.645 -13.039 27.484 1 55.75 180 GLN B O 1
ATOM 2885 N N . GLY B 1 181 ? -7.172 -13.547 25.281 1 48.22 181 GLY B N 1
ATOM 2886 C CA . GLY B 1 181 ? -7.105 -14.953 25.641 1 48.22 181 GLY B CA 1
ATOM 2887 C C . GLY B 1 181 ? -5.965 -15.273 26.594 1 48.22 181 GLY B C 1
ATOM 2888 O O . GLY B 1 181 ? -6.117 -16.078 27.5 1 48.22 181 GLY B O 1
ATOM 2889 N N . LYS B 1 182 ? -4.871 -14.562 26.312 1 55.59 182 LYS B N 1
ATOM 2890 C CA . LYS B 1 182 ? -3.727 -14.781 27.203 1 55.59 182 LYS B CA 1
ATOM 2891 C C . LYS B 1 182 ? -3.986 -14.219 28.594 1 55.59 182 LYS B C 1
ATOM 2893 O O . LYS B 1 182 ? -3.588 -14.812 29.594 1 55.59 182 LYS B O 1
ATOM 2898 N N . ILE B 1 183 ? -4.57 -13.078 28.641 1 54.41 183 ILE B N 1
ATOM 2899 C CA . ILE B 1 183 ? -4.91 -12.469 29.938 1 54.41 183 ILE B CA 1
ATOM 2900 C C . ILE B 1 183 ? -5.871 -13.383 30.688 1 54.41 183 ILE B C 1
ATOM 2902 O O . ILE B 1 183 ? -5.695 -13.625 31.891 1 54.41 183 ILE B O 1
ATOM 2906 N N . ALA B 1 184 ? -6.812 -13.922 29.953 1 54.34 184 ALA B N 1
ATOM 2907 C CA . ALA B 1 184 ? -7.77 -14.828 30.578 1 54.34 184 ALA B CA 1
ATOM 2908 C C . ALA B 1 184 ? -7.082 -16.109 31.062 1 54.34 184 ALA B C 1
ATOM 2910 O O . ALA B 1 184 ? -7.348 -16.578 32.156 1 54.34 184 ALA B O 1
ATOM 2911 N N . ALA B 1 185 ? -6.164 -16.562 30.281 1 54.25 185 ALA B N 1
ATOM 2912 C CA . ALA B 1 185 ? -5.441 -17.766 30.656 1 54.25 185 ALA B CA 1
ATOM 2913 C C . ALA B 1 185 ? -4.496 -17.516 31.812 1 54.25 185 ALA B C 1
ATOM 2915 O O . ALA B 1 185 ? -4.332 -18.375 32.688 1 54.25 185 ALA B O 1
ATOM 2916 N N . THR B 1 186 ? -3.906 -16.406 31.812 1 56.81 186 THR B N 1
ATOM 2917 C CA . THR B 1 186 ? -3.018 -16 32.906 1 56.81 186 THR B CA 1
ATOM 2918 C C . THR B 1 186 ? -3.811 -15.727 34.188 1 56.81 186 THR B C 1
ATOM 2920 O O . THR B 1 186 ? -3.377 -16.078 35.281 1 56.81 186 THR B O 1
ATOM 2923 N N . ALA B 1 187 ? -4.922 -15.078 34 1 56.5 187 ALA B N 1
ATOM 2924 C CA . ALA B 1 187 ? -5.797 -14.836 35.125 1 56.5 187 ALA B CA 1
ATOM 2925 C C . ALA B 1 187 ? -6.254 -16.156 35.75 1 56.5 187 ALA B C 1
ATOM 2927 O O . ALA B 1 187 ? -6.336 -16.266 36.969 1 56.5 187 ALA B O 1
ATOM 2928 N N . GLU B 1 188 ? -6.566 -17.094 34.906 1 54.47 188 GLU B N 1
ATOM 2929 C CA . GLU B 1 188 ? -6.992 -18.391 35.406 1 54.47 188 GLU B CA 1
ATOM 2930 C C . GLU B 1 188 ? -5.859 -19.109 36.125 1 54.47 188 GLU B C 1
ATOM 2932 O O . GLU B 1 188 ? -6.102 -19.953 37 1 54.47 188 GLU B O 1
ATOM 2937 N N . LYS B 1 189 ? -4.672 -18.719 35.75 1 49.88 189 LYS B N 1
ATOM 2938 C CA . LYS B 1 189 ? -3.525 -19.344 36.406 1 49.88 189 LYS B CA 1
ATOM 2939 C C . LYS B 1 189 ? -3.131 -18.578 37.688 1 49.88 189 LYS B C 1
ATOM 2941 O O . LYS B 1 189 ? -2.262 -19.031 38.438 1 49.88 189 LYS B O 1
ATOM 2946 N N . LEU B 1 190 ? -3.543 -17.312 37.719 1 50.62 190 LEU B N 1
ATOM 2947 C CA . LEU B 1 190 ? -3.246 -16.594 38.969 1 50.62 190 LEU B CA 1
ATOM 2948 C C . LEU B 1 190 ? -4.02 -17.172 40.125 1 50.62 190 LEU B C 1
ATOM 2950 O O . LEU B 1 190 ? -5.242 -17.297 40.062 1 50.62 190 LEU B O 1
ATOM 2954 N N . PRO B 1 191 ? -3.295 -18.031 40.844 1 49.62 191 PRO B N 1
ATOM 2955 C CA . PRO B 1 191 ? -3.854 -18.719 42 1 49.62 191 PRO B CA 1
ATOM 2956 C C . PRO B 1 191 ? -4.688 -17.797 42.906 1 49.62 191 PRO B C 1
ATOM 2958 O O . PRO B 1 191 ? -5.605 -18.266 43.594 1 49.62 191 PRO B O 1
ATOM 2961 N N . TYR B 1 192 ? -4.109 -16.484 43.062 1 47.56 192 TYR B N 1
ATOM 2962 C CA . TYR B 1 192 ? -4.574 -15.805 44.25 1 47.56 192 TYR B CA 1
ATOM 2963 C C . TYR B 1 192 ? -6.055 -15.469 44.156 1 47.56 192 TYR B C 1
ATOM 2965 O O . TYR B 1 192 ? -6.629 -14.891 45.094 1 47.56 192 TYR B O 1
ATOM 2973 N N . LEU B 1 193 ? -6.656 -15.391 42.906 1 43.94 193 LEU B N 1
ATOM 2974 C CA . LEU B 1 193 ? -8.016 -14.867 43 1 43.94 193 LEU B CA 1
ATOM 2975 C C . LEU B 1 193 ? -8.93 -15.812 43.75 1 43.94 193 LEU B C 1
ATOM 2977 O O . LEU B 1 193 ? -10.133 -15.586 43.844 1 43.94 193 LEU B O 1
ATOM 2981 N N . HIS B 1 194 ? -8.445 -17.016 44.062 1 42.84 194 HIS B N 1
ATOM 2982 C CA . HIS B 1 194 ? -9.312 -17.781 44.969 1 42.84 194 HIS B CA 1
ATOM 2983 C C . HIS B 1 194 ? -9.391 -17.109 46.344 1 42.84 194 HIS B C 1
ATOM 2985 O O . HIS B 1 194 ? -8.562 -17.359 47.219 1 42.84 194 HIS B O 1
ATOM 2991 N N . TRP B 1 195 ? -9.406 -15.742 46.469 1 39.5 195 TRP B N 1
ATOM 2992 C CA . TRP B 1 195 ? -9.633 -15.203 47.812 1 39.5 195 TRP B CA 1
ATOM 2993 C C . TRP B 1 195 ? -10.797 -15.914 48.5 1 39.5 195 TRP B C 1
ATOM 2995 O O . TRP B 1 195 ? -11.828 -16.172 47.875 1 39.5 195 TRP B O 1
ATOM 3005 N N . GLN B 1 196 ? -10.523 -16.656 49.688 1 39.03 196 GLN B N 1
ATOM 3006 C CA . GLN B 1 196 ? -11.164 -17.328 50.812 1 39.03 196 GLN B CA 1
ATOM 3007 C C . GLN B 1 196 ? -12.305 -16.484 51.375 1 39.03 196 GLN B C 1
ATOM 3009 O O . GLN B 1 196 ? -12.102 -15.336 51.781 1 39.03 196 GLN B O 1
ATOM 3014 N N . THR B 1 197 ? -13.508 -16.5 50.781 1 39.09 197 THR B N 1
ATOM 3015 C CA . THR B 1 197 ? -14.719 -16.094 51.469 1 39.09 197 THR B CA 1
ATOM 3016 C C . THR B 1 197 ? -14.773 -16.703 52.875 1 39.09 197 THR B C 1
ATOM 3018 O O . THR B 1 197 ? -15.805 -16.656 53.531 1 39.09 197 THR B O 1
ATOM 3021 N N . SER B 1 198 ? -13.688 -17.328 53.375 1 33.94 198 SER B N 1
ATOM 3022 C CA . SER B 1 198 ? -13.922 -17.938 54.656 1 33.94 198 SER B CA 1
ATOM 3023 C C . SER B 1 198 ? -14.133 -16.859 55.75 1 33.94 198 SER B C 1
ATOM 3025 O O . SER B 1 198 ? -13.188 -16.453 56.406 1 33.94 198 SER B O 1
ATOM 3027 N N . ALA B 1 199 ? -14.648 -15.695 55.562 1 30.02 199 ALA B N 1
ATOM 3028 C CA . ALA B 1 199 ? -14.953 -15.164 56.906 1 30.02 199 ALA B CA 1
ATOM 3029 C C . ALA B 1 199 ? -15.953 -16.062 57.625 1 30.02 199 ALA B C 1
ATOM 3031 O O . ALA B 1 199 ? -17.062 -16.297 57.156 1 30.02 199 ALA B O 1
ATOM 3032 N N . ALA B 1 200 ? -15.438 -16.891 58.656 1 24.09 200 ALA B N 1
ATOM 3033 C CA . ALA B 1 200 ? -15.93 -17.328 59.938 1 24.09 200 ALA B CA 1
ATOM 3034 C C . ALA B 1 200 ? -16.453 -16.141 60.75 1 24.09 200 ALA B C 1
ATOM 3036 O O . ALA B 1 200 ? -15.859 -15.055 60.719 1 24.09 200 ALA B O 1
#

Solvent-accessible surface area (backbone atoms only — not comparable to full-atom values): 20876 Å² total; per-residue (Å²): 128,66,47,46,48,68,50,72,34,28,36,34,57,48,87,55,62,61,45,27,23,60,54,36,33,46,72,87,66,64,79,52,93,54,74,72,71,35,23,80,40,42,27,43,66,57,33,58,74,46,72,54,67,28,60,92,58,32,75,69,31,62,84,23,26,32,36,37,38,31,38,39,35,39,25,77,48,70,51,75,60,28,53,45,11,46,42,61,58,45,38,54,33,36,43,22,46,36,59,20,58,53,40,49,16,50,26,41,54,69,60,26,54,64,34,26,36,58,63,70,61,46,52,50,50,38,50,50,33,70,76,34,43,76,46,54,38,34,40,33,56,83,77,32,31,38,37,41,90,95,43,71,47,70,44,46,66,55,70,66,58,48,48,31,31,54,68,15,38,35,39,53,70,57,48,53,53,48,47,50,50,47,49,51,53,48,53,70,62,44,69,72,76,69,69,78,81,57,88,117,129,67,48,46,48,68,50,72,36,29,37,35,59,48,86,55,62,60,47,27,24,59,53,37,33,46,73,88,66,64,79,53,92,54,73,72,69,36,23,81,40,44,27,44,65,58,32,60,75,46,70,55,66,28,58,92,57,31,74,68,31,62,84,22,26,32,36,37,38,32,39,38,34,40,24,78,49,72,52,76,60,28,53,46,10,47,41,62,58,47,39,55,34,37,43,22,47,35,61,21,58,50,42,50,16,51,26,40,55,68,60,26,55,66,35,26,37,57,64,70,60,47,52,50,50,38,50,51,33,71,76,33,42,76,46,52,38,34,40,32,55,83,77,32,31,38,38,40,89,94,45,70,48,70,44,48,65,56,71,66,56,47,50,30,31,53,68,16,39,34,40,52,68,56,48,52,53,48,48,49,48,46,50,51,52,48,54,71,62,45,67,70,76,69,66,76,77,71,76,127

Nearest PDB structures (foldseek):
  3h5j-assembly1_A  TM=9.535E-01  e=1.475E-17  Mycobacterium tuberculosis
  3q3w-assembly1_A  TM=9.221E-01  e=6.045E-18  Campylobacter jejuni subsp. jejuni IA3902
  2hcu-assembly1_A  TM=9.172E-01  e=1.770E-16  Streptococcus mutans
  3h5e-assembly2_B  TM=9.427E-01  e=1.275E-15  Mycobacterium tuberculosis
  2pkp-assembly1_A  TM=7.901E-01  e=4.479E-13  Methanocaldococcus jannaschii DSM 2661

pLDDT: mean 89.28, std 17.2, range [23.0, 99.0]

Foldseek 3Di:
DLADFKDKFFEFEDEDEQAELCQQANPVVQPDPDLPPLLVCGSVVVCVVVVQPGSLRDPLQQLHAEYQYEYAHHDDDQDLSRLSNNVNVHHQEYEYAYYDDSSCVSCLLVLYDYWHDHPVVSVVVSVVCVVPRGWMWMQGLVQQWIDTDPDIDHIDDDPVSSVCNRVSVSCVVVVVVVVVVVVVVVVVVPPPVPPPPVPD/DLADFKDKFFEFEDEDEPAELCQQANPVVQPDPDLPPLLVCGSVVVCVVVVQPGSLRDPLQQLHQEYQYEYAHHDDDQDLSRLSNNVNVHHQEYEYAYYDDSSCVSCLLVLYDYWHDHPVVSVVVSVVCVVPRGWMWMQGLVQQWIDTDPDIDHIDDDPVSSVCNRVSVSCVVVVVVVVVVVVVVVVVVPVPVVPPPPPD

Radius of gyration: 24.83 Å; Cα contacts (8 Å, |Δi|>4): 809; chains: 2; bounding box: 71×62×97 Å

Organism: Synechocystis sp. (strain ATCC 27184 / PCC 6803 / Kazusa) (NCBI:txid1111708)

Secondary structure (DSSP, 8-state):
-----EEEEEEEE---S--BHHHHS-GGGTT-SSSTTGGGGTTHHHHHHHTT-SGGG-GGGTT--EEE--TTBTBSS--THHHHHHHHHT--EEEES-B-HHHHHHHHHTT--EEE--HHHHHHHHHHHHH-TT-EEEEETTTTEEEETTEEEE-B--HHHHHHHHHTTT-HHHHHHHHHHHHHHHHHH-GGG-------/-----EEEEEEEE---S--BHHHHS-GGGTT-SSSTTGGGGTTHHHHHHHTT-SGGG-GGGTT--EEE--TTBTBSS--THHHHHHHHHT--EEEES-B-HHHHHHHHHTT--EEE--HHHHHHHHHHHHH-TT-EEEEETTTTEEEETTEEEE-B--HHHHHHHHHTTT-HHHHHHHHHHHHHHHHHH-GGG-------

InterPro domains:
  IPR000573 Aconitase A/isopropylmalate dehydratase small subunit, swivel domain [PF00694] (1-113)
  IPR004431 3-isopropylmalate dehydratase, small subunit [MF_01031] (1-193)
  IPR004431 3-isopropylmalate dehydratase, small subunit [NF002458] (1-195)
  IPR004431 3-isopropylmalate dehydratase, small subunit [TIGR00171] (1-178)
  IPR015928 Aconitase/3-isopropylmalate dehydratase, swivel [G3DSA:3.20.19.10] (1-173)
  IPR033940 3-isopropylmalate dehydratase, swivel domain [cd01577] (14-141)
  IPR050075 3-isopropylmalate dehydratase small subunit [PTHR43345] (1-187)